Protein AF-0000000083947661 (afdb_homodimer)

Secondary structure (DSSP, 8-state):
----------EEEES-S--GGGIIIII-TT--GGGHHHHHHTT-SEEEE-HHHHSPPPHHHHHHHHHHS-TT-EEEEEPPHIIIIISTTSS-HHHHHHHHHHHGGGGGGEEEEEEEPPTT--GGGHHHHHHHHHHS-TTS-EEEE---GGGGSSSHHHHHHHHHHHHHTPEEEEEE-HHHHHS-S-SHHHHHHHHHS----------SSS-EEEEE--SSGGGHHHHHHHHHHHHHHHHHTT---EEEEE-SSSTTHHHHHHHHHHHHHHHHHHHHSSPPPP---------STHHHHTT-/----------EEEES-S--GGGIIIII-TT--GGGHHHHHHTT-SEEEE-HHHHSPPPHHHHHHHHHHS-TT-EEEEEPPHIIIIISTTSS-HHHHHHHHHHHGGGGGGEEEEEEEPPTT--GGGHHHHHHHHHHS-TTS-EEEE---GGGGSSSHHHHHHHHHHHHHTPEEEEEE-HHHHHS-S-SHHHHHHHHHS----------SSS-EEEEE--SSGGGHHHHHHHHHHHHHHHHHTT---EEEEE-SSSTTHHHHHHHHHHHHHHHHHHHHSSPPPP---------STHHHHTT-

Solvent-accessible surface area (backbone atoms only — not comparable to full-atom values): 32542 Å² total; per-residue (Å²): 129,84,73,78,75,75,75,64,60,73,36,39,25,28,71,52,60,75,59,84,70,31,28,64,56,55,53,35,80,84,62,53,77,90,50,26,52,36,36,38,49,74,47,31,42,30,34,38,41,59,62,35,27,79,41,79,69,51,63,66,56,46,51,49,56,53,68,43,43,64,89,81,36,27,39,25,37,34,52,37,38,63,41,36,56,73,39,55,52,42,96,39,64,67,63,50,51,52,49,49,58,57,47,48,86,39,54,90,37,42,64,30,43,29,43,62,40,42,38,56,57,45,70,88,45,47,64,41,51,53,55,41,59,68,71,46,66,84,82,56,45,41,28,40,31,78,56,22,65,58,60,60,62,84,40,68,48,23,51,53,50,50,51,54,27,41,76,67,49,26,11,43,46,29,51,38,34,64,38,39,71,68,44,72,73,82,41,73,40,44,41,50,35,63,70,67,49,73,90,57,72,70,65,96,57,68,31,31,61,47,29,32,39,40,40,33,30,22,81,52,66,75,64,34,54,72,71,42,51,68,49,45,57,51,53,48,50,40,40,73,70,69,32,41,40,34,41,30,31,34,29,54,74,43,64,58,19,67,62,48,41,42,54,53,48,51,54,38,24,50,56,42,20,76,74,67,75,50,64,48,83,85,62,63,68,59,76,65,81,70,74,68,68,63,70,63,58,70,74,104,130,85,72,78,76,77,74,64,61,74,35,41,25,29,72,50,60,76,60,86,71,31,28,64,57,52,52,35,78,83,61,53,77,92,50,26,52,36,38,39,48,73,47,32,43,29,34,38,41,59,62,34,30,78,40,79,69,52,63,64,56,47,50,50,56,54,69,44,44,63,90,82,36,26,38,26,38,35,53,38,38,63,40,38,56,74,40,54,50,42,96,40,64,67,62,50,52,54,51,50,58,56,46,49,86,38,54,90,38,41,62,30,42,30,44,60,41,44,38,56,57,45,71,88,46,47,64,42,51,53,56,43,60,70,69,48,66,84,83,55,48,42,27,41,31,79,56,22,65,59,61,60,60,84,40,69,47,22,50,53,50,52,49,53,28,41,75,67,48,26,11,43,47,29,51,39,34,66,37,39,71,68,44,74,73,81,43,73,44,43,42,50,36,62,70,68,49,72,90,56,69,69,64,95,56,70,30,30,59,46,28,32,39,40,38,33,30,23,84,52,66,74,64,34,56,72,72,42,51,68,49,45,58,51,53,47,49,39,41,74,70,69,32,39,40,33,41,30,30,35,30,54,77,44,63,59,19,67,62,47,41,42,53,53,48,52,55,37,25,50,55,43,19,74,75,67,75,48,64,48,84,85,61,62,69,60,76,66,82,71,75,67,66,64,70,62,60,72,74,105

Sequence (600 aa):
MSGQQQIPELKLGLAMWSHNQWQQSLYGKGTPQAERLARYAEVFNTVEGNTSFYATPSANSVSNWRDAVGEDFRFTFKLPQEITHKLQLRHCDDELKQFLQVMSPLFAKTGLWKIQLPGYFGPEALGSLDAFLGKLPTELPLGVEVRHPAFFAKGEAERRLNRLLLQRSVNRIIMDTRPVFAAPPNSAAVIDAHEKKPKVPVHAIATGRYPTVRFIGHPELEANQGFFKPWLDKLCQWLEEERQPYLFIHTPDNAQAPELAISLQRLLSARWQAKHGQPLQAFQLAEQADSQNQQLGLALMSGQQQIPELKLGLAMWSHNQWQQSLYGKGTPQAERLARYAEVFNTVEGNTSFYATPSANSVSNWRDAVGEDFRFTFKLPQEITHKLQLRHCDDELKQFLQVMSPLFAKTGLWKIQLPGYFGPEALGSLDAFLGKLPTELPLGVEVRHPAFFAKGEAERRLNRLLLQRSVNRIIMDTRPVFAAPPNSAAVIDAHEKKPKVPVHAIATGRYPTVRFIGHPELEANQGFFKPWLDKLCQWLEEERQPYLFIHTPDNAQAPELAISLQRLLSARWQAKHGQPLQAFQLAEQADSQNQQLGLAL

pLDDT: mean 90.73, std 15.08, range [21.56, 98.81]

Nearest PDB structures (foldseek):
  1vpy-assembly1_A  TM=7.808E-01  e=2.308E-13  Enterococcus faecalis V583
  1ztv-assembly1_B  TM=7.222E-01  e=1.799E-14  Enterococcus faecalis V583
  6u45-assembly1_A  TM=4.139E-01  e=1.947E-01  Candidatus Methanoperedens nitratireducens
  6u43-assembly1_A  TM=3.577E-01  e=2.482E-01  Candidatus Methanoperedens nitratireducens
  8vft-assembly1_v  TM=4.227E-01  e=8.366E-01  Oryctolagus cuniculus

Radius of gyration: 26.62 Å; Cα cont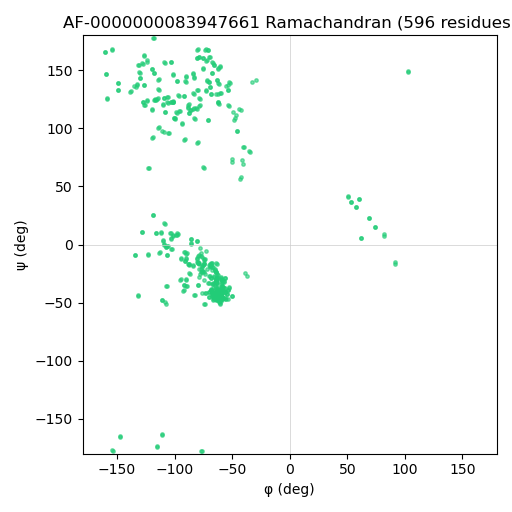acts (8 Å, |Δi|>4): 1012; chains: 2; bounding box: 64×94×81 Å

InterPro domains:
  IPR002763 Protein of unknown function DUF72 [PF01904] (27-266)
  IPR002763 Protein of unknown function DUF72 [PTHR30348] (5-274)
  IPR036520 UPF0759 superfamily [G3DSA:3.20.20.410] (2-271)
  IPR036520 UPF0759 superfamily [SSF117396] (8-269)

Structure (mmCIF, N/CA/C/O backbone):
data_AF-0000000083947661-model_v1
#
loop_
_entity.id
_entity.type
_entity.pdbx_description
1 polymer 'Protein of uncharacterized function DUF72'
#
loop_
_atom_site.group_PDB
_atom_site.id
_atom_site.type_symbol
_atom_site.label_atom_id
_atom_site.label_alt_id
_atom_site.label_comp_id
_atom_site.label_asym_id
_atom_site.label_entity_id
_atom_site.label_seq_id
_atom_site.pdbx_PDB_ins_code
_atom_site.Cartn_x
_atom_site.Cartn_y
_atom_site.Cartn_z
_atom_site.occupancy
_atom_site.B_iso_or_equiv
_atom_site.auth_seq_id
_atom_site.auth_comp_id
_atom_site.auth_asym_id
_atom_site.auth_atom_id
_atom_site.pdbx_PDB_model_num
ATOM 1 N N . MET A 1 1 ? -5.629 -47.719 -28.188 1 31.75 1 MET A N 1
ATOM 2 C CA . MET A 1 1 ? -5.07 -47.375 -26.891 1 31.75 1 MET A CA 1
ATOM 3 C C . MET A 1 1 ? -5.629 -46.062 -26.391 1 31.75 1 MET A C 1
ATOM 5 O O . MET A 1 1 ? -5.422 -45.031 -27.016 1 31.75 1 MET A O 1
ATOM 9 N N . SER A 1 2 ? -6.859 -45.875 -25.984 1 38.12 2 SER A N 1
ATOM 10 C CA . SER A 1 2 ? -7.66 -44.688 -25.641 1 38.12 2 SER A CA 1
ATOM 11 C C . SER A 1 2 ? -6.91 -43.781 -24.672 1 38.12 2 SER A C 1
ATOM 13 O O . SER A 1 2 ? -6.543 -44.188 -23.578 1 38.12 2 SER A O 1
ATOM 15 N N . GLY A 1 3 ? -5.852 -43 -25.016 1 41.81 3 GLY A N 1
ATOM 16 C CA . GLY A 1 3 ? -4.898 -42.219 -24.25 1 41.81 3 GLY A CA 1
ATOM 17 C C . GLY A 1 3 ? -5.535 -41.5 -23.078 1 41.81 3 GLY A C 1
ATOM 18 O O . GLY A 1 3 ? -6.473 -40.719 -23.266 1 41.81 3 GLY A O 1
ATOM 19 N N . GLN A 1 4 ? -5.762 -42 -21.922 1 46.28 4 GLN A N 1
ATOM 20 C CA . GLN A 1 4 ? -6.312 -41.406 -20.719 1 46.28 4 GLN A CA 1
ATOM 21 C C . GLN A 1 4 ? -5.863 -39.938 -20.594 1 46.28 4 GLN A C 1
ATOM 23 O O . GLN A 1 4 ? -4.664 -39.656 -20.5 1 46.28 4 GLN A O 1
ATOM 28 N N . GLN A 1 5 ? -6.438 -39 -21.234 1 56.59 5 GLN A N 1
ATOM 29 C CA . GLN A 1 5 ? -6.117 -37.594 -21.266 1 56.59 5 GLN A CA 1
ATOM 30 C C . GLN A 1 5 ? -5.863 -37.062 -19.859 1 56.59 5 GLN A C 1
ATOM 32 O O . GLN A 1 5 ? -6.711 -37.188 -18.969 1 56.59 5 GLN A O 1
ATOM 37 N N . GLN A 1 6 ? -4.578 -36.938 -19.375 1 72.81 6 GLN A N 1
ATOM 38 C CA . GLN A 1 6 ? -4.18 -36.406 -18.078 1 72.81 6 GLN A CA 1
ATOM 39 C C . GLN A 1 6 ? -4.867 -35.062 -17.812 1 72.81 6 GLN A C 1
ATOM 41 O O . GLN A 1 6 ? -4.938 -34.219 -18.688 1 72.81 6 GLN A O 1
ATOM 46 N N . ILE A 1 7 ? -5.727 -35.062 -16.812 1 77.44 7 ILE A N 1
ATOM 47 C CA . ILE A 1 7 ? -6.406 -33.844 -16.391 1 77.44 7 ILE A CA 1
ATOM 48 C C . ILE A 1 7 ? -5.375 -32.75 -16.109 1 77.44 7 ILE A C 1
ATOM 50 O O . ILE A 1 7 ? -4.445 -32.938 -15.32 1 77.44 7 ILE A O 1
ATOM 54 N N . PRO A 1 8 ? -5.477 -31.656 -16.844 1 87.25 8 PRO A N 1
ATOM 55 C CA . PRO A 1 8 ? -4.52 -30.578 -16.578 1 87.25 8 PRO A CA 1
ATOM 56 C C . PRO A 1 8 ? -4.605 -30.047 -15.156 1 87.25 8 PRO A C 1
ATOM 58 O O . PRO A 1 8 ? -5.625 -30.219 -14.484 1 87.25 8 PRO A O 1
ATOM 61 N N . GLU A 1 9 ? -3.535 -29.547 -14.711 1 91.44 9 GLU A N 1
ATOM 62 C CA . GLU A 1 9 ? -3.471 -29.094 -13.32 1 91.44 9 GLU A CA 1
ATOM 63 C C . GLU A 1 9 ? -3.504 -27.562 -13.234 1 91.44 9 GLU A C 1
ATOM 65 O O . GLU A 1 9 ? -2.715 -26.875 -13.898 1 91.44 9 GLU A O 1
ATOM 70 N N . LEU A 1 10 ? -4.445 -27.078 -12.547 1 95.94 10 LEU A N 1
ATOM 71 C CA . LEU A 1 10 ? -4.504 -25.688 -12.133 1 95.94 10 LEU A CA 1
ATOM 72 C C . LEU A 1 10 ? -3.867 -25.5 -10.758 1 95.94 10 LEU A C 1
ATOM 74 O O . LEU A 1 10 ? -4.125 -26.281 -9.844 1 95.94 10 LEU A O 1
ATOM 78 N N . LYS A 1 11 ? -2.965 -24.594 -10.625 1 98.5 11 LYS A N 1
ATOM 79 C CA . LYS A 1 11 ? -2.521 -24.188 -9.297 1 98.5 11 LYS A CA 1
ATOM 80 C C . LYS A 1 11 ? -3.424 -23.094 -8.727 1 98.5 11 LYS A C 1
ATOM 82 O O . LYS A 1 11 ? -3.525 -22 -9.305 1 98.5 11 LYS A O 1
ATOM 87 N N . LEU A 1 12 ? -4.117 -23.359 -7.676 1 98.69 12 LEU A N 1
ATOM 88 C CA . LEU A 1 12 ? -5.039 -22.453 -7.02 1 98.69 12 LEU A CA 1
ATOM 89 C C . LEU A 1 12 ? -4.566 -22.125 -5.605 1 98.69 12 LEU A C 1
ATOM 91 O O . LEU A 1 12 ? -4.277 -23.016 -4.816 1 98.69 12 LEU A O 1
ATOM 95 N N . GLY A 1 13 ? -4.41 -20.891 -5.293 1 98.5 13 GLY A N 1
ATOM 96 C CA . GLY A 1 13 ? -3.975 -20.5 -3.967 1 98.5 13 GLY A CA 1
ATOM 97 C C . GLY A 1 13 ? -4.43 -19.094 -3.586 1 98.5 13 GLY A C 1
ATOM 98 O O . GLY A 1 13 ? -5.23 -18.484 -4.297 1 98.5 13 GLY A O 1
ATOM 99 N N . LEU A 1 14 ? -3.986 -18.719 -2.414 1 97.88 14 LEU A N 1
ATOM 100 C CA . LEU A 1 14 ? -4.352 -17.422 -1.83 1 97.88 14 LEU A CA 1
ATOM 101 C C . LEU A 1 14 ? -3.117 -16.547 -1.623 1 97.88 14 LEU A C 1
ATOM 103 O O . LEU A 1 14 ? -2.002 -16.953 -1.956 1 97.88 14 LEU A O 1
ATOM 107 N N . ALA A 1 15 ? -3.348 -15.328 -1.147 1 94 15 ALA A N 1
ATOM 108 C CA . ALA A 1 15 ? -2.291 -14.328 -1.037 1 94 15 ALA A CA 1
ATOM 109 C C . ALA A 1 15 ? -1.428 -14.578 0.197 1 94 15 ALA A C 1
ATOM 111 O O . ALA A 1 15 ? -0.445 -13.867 0.427 1 94 15 ALA A O 1
ATOM 112 N N . MET A 1 16 ? -1.833 -15.469 1.04 1 93.88 16 MET A N 1
ATOM 113 C CA . MET A 1 16 ? -1.187 -15.859 2.291 1 93.88 16 MET A CA 1
ATOM 114 C C . MET A 1 16 ? -1.673 -17.219 2.756 1 93.88 16 MET A C 1
ATOM 116 O O . MET A 1 16 ? -2.676 -17.734 2.252 1 93.88 16 MET A O 1
ATOM 120 N N . TRP A 1 17 ? -0.922 -17.797 3.736 1 95.94 17 TRP A N 1
ATOM 121 C CA . TRP A 1 17 ? -1.384 -19.094 4.234 1 95.94 17 TRP A CA 1
ATOM 122 C C . TRP A 1 17 ? -1.84 -18.984 5.688 1 95.94 17 TRP A C 1
ATOM 124 O O . TRP A 1 17 ? -2.367 -19.953 6.25 1 95.94 17 TRP A O 1
ATOM 134 N N . SER A 1 18 ? -1.623 -17.859 6.266 1 92.06 18 SER A N 1
ATOM 135 C CA . SER A 1 18 ? -2.004 -17.672 7.66 1 92.06 18 SER A CA 1
ATOM 136 C C . SER A 1 18 ? -2.895 -16.438 7.824 1 92.06 18 SER A C 1
ATOM 138 O O . SER A 1 18 ? -2.486 -15.328 7.504 1 92.06 18 SER A O 1
ATOM 140 N N . HIS A 1 19 ? -4.07 -16.656 8.312 1 90.62 19 HIS A N 1
ATOM 141 C CA . HIS A 1 19 ? -5.066 -15.625 8.586 1 90.62 19 HIS A CA 1
ATOM 142 C C . HIS A 1 19 ? -5.953 -16.016 9.766 1 90.62 19 HIS A C 1
ATOM 144 O O . HIS A 1 19 ? -6.492 -17.125 9.805 1 90.62 19 HIS A O 1
ATOM 150 N N . ASN A 1 20 ? -6.148 -15.125 10.656 1 87.5 20 ASN A N 1
ATOM 151 C CA . ASN A 1 20 ? -6.812 -15.438 11.922 1 87.5 20 ASN A CA 1
ATOM 152 C C . ASN A 1 20 ? -8.258 -15.867 11.695 1 87.5 20 ASN A C 1
ATOM 154 O O . ASN A 1 20 ? -8.789 -16.688 12.453 1 87.5 20 ASN A O 1
ATOM 158 N N . GLN A 1 21 ? -8.844 -15.398 10.719 1 89.94 21 GLN A N 1
ATOM 159 C CA . GLN A 1 21 ? -10.273 -15.641 10.508 1 89.94 21 GLN A CA 1
ATOM 160 C C . GLN A 1 21 ? -10.5 -16.953 9.766 1 89.94 21 GLN A C 1
ATOM 162 O O . GLN A 1 21 ? -11.641 -17.312 9.477 1 89.94 21 GLN A O 1
ATOM 167 N N . TRP A 1 22 ? -9.422 -17.656 9.453 1 94.12 22 TRP A N 1
ATOM 168 C CA . TRP A 1 22 ? -9.578 -18.891 8.688 1 94.12 22 TRP A CA 1
ATOM 169 C C . TRP A 1 22 ? -9.57 -20.109 9.609 1 94.12 22 TRP A C 1
ATOM 171 O O . TRP A 1 22 ? -9.484 -21.25 9.141 1 94.12 22 TRP A O 1
ATOM 181 N N . GLN A 1 23 ? -9.633 -19.891 10.938 1 90.25 23 GLN A N 1
ATOM 182 C CA . GLN A 1 23 ? -9.617 -20.984 11.906 1 90.25 23 GLN A CA 1
ATOM 183 C C . GLN A 1 23 ? -10.766 -21.953 11.672 1 90.25 23 GLN A C 1
ATOM 185 O O . GLN A 1 23 ? -10.578 -23.172 11.688 1 90.25 23 GLN A O 1
ATOM 190 N N . GLN A 1 24 ? -11.906 -21.422 11.359 1 84.75 24 GLN A N 1
ATOM 191 C CA . GLN A 1 24 ? -13.07 -22.281 11.18 1 84.75 24 GLN A CA 1
ATOM 192 C C . GLN A 1 24 ? -13.188 -22.75 9.734 1 84.75 24 GLN A C 1
ATOM 194 O O . GLN A 1 24 ? -13.484 -23.922 9.477 1 84.75 24 GLN A O 1
ATOM 199 N N . SER A 1 25 ? -12.844 -21.953 8.82 1 86.38 25 SER A N 1
ATOM 200 C CA . SER A 1 25 ? -13.117 -22.219 7.414 1 86.38 25 SER A CA 1
ATOM 201 C C . SER A 1 25 ? -12.008 -23.062 6.785 1 86.38 25 SER A C 1
ATOM 203 O O . SER A 1 25 ? -12.242 -23.797 5.832 1 86.38 25 SER A O 1
ATOM 205 N N . LEU A 1 26 ? -10.766 -22.984 7.363 1 92.38 26 LEU A N 1
ATOM 206 C CA . LEU A 1 26 ? -9.656 -23.562 6.609 1 92.38 26 LEU A CA 1
ATOM 207 C C . LEU A 1 26 ? -8.812 -24.469 7.5 1 92.38 26 LEU A C 1
ATOM 209 O O . LEU A 1 26 ? -8.523 -25.609 7.133 1 92.38 26 LEU A O 1
ATOM 213 N N . TYR A 1 27 ? -8.523 -23.969 8.727 1 91.88 27 TYR A N 1
ATOM 214 C CA . TYR A 1 27 ? -7.516 -24.656 9.516 1 91.88 27 TYR A CA 1
ATOM 215 C C . TYR A 1 27 ? -8.156 -25.703 10.43 1 91.88 27 TYR A C 1
ATOM 217 O O . TYR A 1 27 ? -7.578 -26.766 10.664 1 91.88 27 TYR A O 1
ATOM 225 N N . GLY A 1 28 ? -9.297 -25.406 11.016 1 87.81 28 GLY A N 1
ATOM 226 C CA . GLY A 1 28 ? -9.859 -26.047 12.195 1 87.81 28 GLY A CA 1
ATOM 227 C C . GLY A 1 28 ? -9.688 -25.219 13.461 1 87.81 28 GLY A C 1
ATOM 228 O O . GLY A 1 28 ? -8.688 -24.516 13.609 1 87.81 28 GLY A O 1
ATOM 229 N N . LYS A 1 29 ? -10.555 -25.344 14.297 1 86.44 29 LYS A N 1
ATOM 230 C CA . LYS A 1 29 ? -10.57 -24.531 15.516 1 86.44 29 LYS A CA 1
ATOM 231 C C . LYS A 1 29 ? -9.312 -24.766 16.344 1 86.44 29 LYS A C 1
ATOM 233 O O . LYS A 1 29 ? -8.906 -25.906 16.562 1 86.44 29 LYS A O 1
ATOM 238 N N . GLY A 1 30 ? -8.672 -23.688 16.75 1 89.06 30 GLY A N 1
ATOM 239 C CA . GLY A 1 30 ? -7.574 -23.734 17.703 1 89.06 30 GLY A CA 1
ATOM 240 C C . GLY A 1 30 ? -6.246 -24.094 17.062 1 89.06 30 GLY A C 1
ATOM 241 O O . GLY A 1 30 ? -5.266 -24.359 17.766 1 89.06 30 GLY A O 1
ATOM 242 N N . THR A 1 31 ? -6.164 -24.172 15.773 1 92.69 31 THR A N 1
ATOM 243 C CA . THR A 1 31 ? -4.91 -24.516 15.117 1 92.69 31 THR A CA 1
ATOM 244 C C . THR A 1 31 ? -3.842 -23.469 15.406 1 92.69 31 THR A C 1
ATOM 246 O O . THR A 1 31 ? -4.051 -22.281 15.164 1 92.69 31 THR A O 1
ATOM 249 N N . PRO A 1 32 ? -2.723 -23.922 15.977 1 92.75 32 PRO A N 1
ATOM 250 C CA . PRO A 1 32 ? -1.644 -22.969 16.234 1 92.75 32 PRO A CA 1
ATOM 251 C C . PRO A 1 32 ? -1.038 -22.406 14.953 1 92.75 32 PRO A C 1
ATOM 253 O O . PRO A 1 32 ? -1.107 -23.031 13.898 1 92.75 32 PRO A O 1
ATOM 256 N N . GLN A 1 33 ? -0.48 -21.266 15.008 1 89.94 33 GLN A N 1
ATOM 257 C CA . GLN A 1 33 ? 0.079 -20.547 13.875 1 89.94 33 GLN A CA 1
ATOM 258 C C . GLN A 1 33 ? 1.089 -21.406 13.117 1 89.94 33 GLN A C 1
ATOM 260 O O . GLN A 1 33 ? 1.097 -21.422 11.883 1 89.94 33 GLN A O 1
ATOM 265 N N . ALA A 1 34 ? 1.876 -22.156 13.844 1 90.94 34 ALA A N 1
ATOM 266 C CA . ALA A 1 34 ? 2.967 -22.938 13.266 1 90.94 34 ALA A CA 1
ATOM 267 C C . ALA A 1 34 ? 2.43 -24.078 12.391 1 90.94 34 ALA A C 1
ATOM 269 O O . ALA A 1 34 ? 3.15 -24.609 11.547 1 90.94 34 ALA A O 1
ATOM 270 N N . GLU A 1 35 ? 1.176 -24.422 12.5 1 95.81 35 GLU A N 1
ATOM 271 C CA . GLU A 1 35 ? 0.592 -25.547 11.781 1 95.81 35 GLU A CA 1
ATOM 272 C C . GLU A 1 35 ? -0.298 -25.078 10.633 1 95.81 35 GLU A C 1
ATOM 274 O O . GLU A 1 35 ? -0.79 -25.891 9.844 1 95.81 35 GLU A O 1
ATOM 279 N N . ARG A 1 36 ? -0.457 -23.828 10.453 1 96.19 36 ARG A N 1
ATOM 280 C CA . ARG A 1 36 ? -1.434 -23.281 9.516 1 96.19 36 ARG A CA 1
ATOM 281 C C . ARG A 1 36 ? -1.021 -23.547 8.07 1 96.19 36 ARG A C 1
ATOM 283 O O . ARG A 1 36 ? -1.868 -23.812 7.219 1 96.19 36 ARG A O 1
ATOM 290 N N . LEU A 1 37 ? 0.227 -23.547 7.863 1 97.31 37 LEU A N 1
ATOM 291 C CA . LEU A 1 37 ? 0.678 -23.828 6.504 1 97.31 37 LEU A CA 1
ATOM 292 C C . LEU A 1 37 ? 0.321 -25.25 6.09 1 97.31 37 LEU A C 1
ATOM 294 O O . LEU A 1 37 ? -0.177 -25.469 4.984 1 97.31 37 LEU A O 1
ATOM 298 N N . ALA A 1 38 ? 0.582 -26.141 6.938 1 97.69 38 ALA A N 1
ATOM 299 C CA . ALA A 1 38 ? 0.259 -27.531 6.641 1 97.69 38 ALA A CA 1
ATOM 300 C C . ALA A 1 38 ? -1.236 -27.703 6.395 1 97.69 38 ALA A C 1
ATOM 302 O O . ALA A 1 38 ? -1.64 -28.391 5.441 1 97.69 38 ALA A O 1
ATOM 303 N N . ARG A 1 39 ? -2.049 -27.062 7.262 1 96.81 39 ARG A N 1
ATOM 304 C CA . ARG A 1 39 ? -3.498 -27.141 7.102 1 96.81 39 ARG A CA 1
ATOM 305 C C . ARG A 1 39 ? -3.941 -26.469 5.805 1 96.81 39 ARG A C 1
ATOM 307 O O . ARG A 1 39 ? -4.793 -26.984 5.086 1 96.81 39 ARG A O 1
ATOM 314 N N . TYR A 1 40 ? -3.373 -25.359 5.5 1 97.44 40 TYR A N 1
ATOM 315 C CA . TYR A 1 40 ? -3.627 -24.641 4.258 1 97.44 40 TYR A CA 1
ATOM 316 C C . TYR A 1 40 ? -3.357 -25.531 3.049 1 97.44 40 TYR A C 1
ATOM 318 O O . TYR A 1 40 ? -4.168 -25.594 2.123 1 97.44 40 TYR A O 1
ATOM 326 N N . ALA A 1 41 ? -2.299 -26.297 3.109 1 97.88 41 ALA A N 1
ATOM 327 C CA . ALA A 1 41 ? -1.811 -27.094 1.98 1 97.88 41 ALA A CA 1
ATOM 328 C C . ALA A 1 41 ? -2.666 -28.328 1.771 1 97.88 41 ALA A C 1
ATOM 330 O O . ALA A 1 41 ? -2.545 -29.016 0.75 1 97.88 41 ALA A O 1
ATOM 331 N N . GLU A 1 42 ? -3.52 -28.609 2.688 1 95.88 42 GLU A N 1
ATOM 332 C CA . GLU A 1 42 ? -4.477 -29.703 2.51 1 95.88 42 GLU A CA 1
ATOM 333 C C . GLU A 1 42 ? -5.605 -29.297 1.571 1 95.88 42 GLU A C 1
ATOM 335 O O . GLU A 1 42 ? -6.297 -30.156 1.014 1 95.88 42 GLU A O 1
ATOM 340 N N . VAL A 1 43 ? -5.758 -28.016 1.404 1 96.56 43 VAL A N 1
ATOM 341 C CA . VAL A 1 43 ? -6.883 -27.516 0.619 1 96.56 43 VAL A CA 1
ATOM 342 C C . VAL A 1 43 ? -6.375 -26.922 -0.69 1 96.56 43 VAL A C 1
ATOM 344 O O . VAL A 1 43 ? -6.898 -27.219 -1.765 1 96.56 43 VAL A O 1
ATOM 347 N N . PHE A 1 44 ? -5.402 -26.125 -0.609 1 98 44 PHE A N 1
ATOM 348 C CA . PHE A 1 44 ? -4.855 -25.406 -1.762 1 98 44 PHE A CA 1
ATOM 349 C C . PHE A 1 44 ? -3.488 -25.969 -2.139 1 98 44 PHE A C 1
ATOM 351 O O . PHE A 1 44 ? -2.789 -26.531 -1.298 1 98 44 PHE A O 1
ATOM 358 N N . ASN A 1 45 ? -3.096 -25.766 -3.432 1 98.25 45 ASN A N 1
ATOM 359 C CA . ASN A 1 45 ? -1.867 -26.406 -3.895 1 98.25 45 ASN A CA 1
ATOM 360 C C . ASN A 1 45 ? -0.809 -25.375 -4.273 1 98.25 45 ASN A C 1
ATOM 362 O O . ASN A 1 45 ? 0.203 -25.719 -4.891 1 98.25 45 ASN A O 1
ATOM 366 N N . THR A 1 46 ? -1.017 -24.125 -3.975 1 98.69 46 THR A N 1
ATOM 367 C CA . THR A 1 46 ? -0.027 -23.062 -4.094 1 98.69 46 THR A CA 1
ATOM 368 C C . THR A 1 46 ? -0.339 -21.922 -3.129 1 98.69 46 THR A C 1
ATOM 370 O O . THR A 1 46 ? -1.373 -21.938 -2.459 1 98.69 46 THR A O 1
ATOM 373 N N . VAL A 1 47 ? 0.631 -21.016 -2.977 1 98.5 47 VAL A N 1
ATOM 374 C CA . VAL A 1 47 ? 0.425 -19.859 -2.115 1 98.5 47 VAL A CA 1
ATOM 375 C C . VAL A 1 47 ? 1.415 -18.766 -2.484 1 98.5 47 VAL A C 1
ATOM 377 O O . VAL A 1 47 ? 2.521 -19.047 -2.951 1 98.5 47 VAL A O 1
ATOM 380 N N . GLU A 1 48 ? 0.968 -17.562 -2.34 1 96.44 48 GLU A N 1
ATOM 381 C CA . GLU A 1 48 ? 1.895 -16.438 -2.412 1 96.44 48 GLU A CA 1
ATOM 382 C C . GLU A 1 48 ? 2.598 -16.203 -1.077 1 96.44 48 GLU A C 1
ATOM 384 O O . GLU A 1 48 ? 1.96 -15.836 -0.089 1 96.44 48 GLU A O 1
ATOM 389 N N . GLY A 1 49 ? 3.873 -16.516 -1.047 1 93.06 49 GLY A N 1
ATOM 390 C CA . GLY A 1 49 ? 4.684 -16.141 0.101 1 93.06 49 GLY A CA 1
ATOM 391 C C . GLY A 1 49 ? 5.285 -14.758 -0.02 1 93.06 49 GLY A C 1
ATOM 392 O O . GLY A 1 49 ? 6.246 -14.555 -0.765 1 93.06 49 GLY A O 1
ATOM 393 N N . ASN A 1 50 ? 4.844 -13.852 0.829 1 88.31 50 ASN A N 1
ATOM 394 C CA . ASN A 1 50 ? 5.227 -12.453 0.647 1 88.31 50 ASN A CA 1
ATOM 395 C C . ASN A 1 50 ? 6.258 -12.016 1.683 1 88.31 50 ASN A C 1
ATOM 397 O O . ASN A 1 50 ? 6.863 -10.953 1.55 1 88.31 50 ASN A O 1
ATOM 401 N N . THR A 1 51 ? 6.547 -12.781 2.674 1 83.94 51 THR A N 1
ATOM 402 C CA . THR A 1 51 ? 7.473 -12.422 3.74 1 83.94 51 THR A CA 1
ATOM 403 C C . THR A 1 51 ? 8.859 -12.125 3.172 1 83.94 51 THR A C 1
ATOM 405 O O . THR A 1 51 ? 9.547 -11.219 3.641 1 83.94 51 THR A O 1
ATOM 408 N N . SER A 1 52 ? 9.203 -12.859 2.168 1 91.38 52 SER A N 1
ATOM 409 C CA . SER A 1 52 ? 10.523 -12.727 1.577 1 91.38 52 SER A CA 1
ATOM 410 C C . SER A 1 52 ? 10.711 -11.352 0.944 1 91.38 52 SER A C 1
ATOM 412 O O . SER A 1 52 ? 11.844 -10.922 0.689 1 91.38 52 SER A O 1
ATOM 414 N N . PHE A 1 53 ? 9.656 -10.719 0.641 1 92 53 PHE A N 1
ATOM 415 C CA . PHE A 1 53 ? 9.719 -9.391 0.029 1 92 53 PHE A CA 1
ATOM 416 C C . PHE A 1 53 ? 10.305 -8.375 0.998 1 92 53 PHE A C 1
ATOM 418 O O . PHE A 1 53 ? 11.016 -7.461 0.586 1 92 53 PHE A O 1
ATOM 425 N N . TYR A 1 54 ? 10.086 -8.688 2.217 1 82.62 54 TYR A N 1
ATOM 426 C CA . TYR A 1 54 ? 10.445 -7.695 3.221 1 82.62 54 TYR A CA 1
ATOM 427 C C . TYR A 1 54 ? 11.703 -8.117 3.98 1 82.62 54 TYR A C 1
ATOM 429 O O . TYR A 1 54 ? 12.461 -7.27 4.457 1 82.62 54 TYR A O 1
ATOM 437 N N . ALA A 1 55 ? 11.82 -9.367 4.199 1 81.5 55 ALA A N 1
ATOM 438 C CA . ALA A 1 55 ? 12.969 -9.914 4.918 1 81.5 55 ALA A CA 1
ATOM 439 C C . ALA A 1 55 ? 13.297 -11.32 4.434 1 81.5 55 ALA A C 1
ATOM 441 O O . ALA A 1 55 ? 12.398 -12.125 4.18 1 81.5 55 ALA A O 1
ATOM 442 N N . THR A 1 56 ? 14.57 -11.469 4.344 1 88.31 56 THR A N 1
ATOM 443 C CA . THR A 1 56 ? 14.961 -12.844 4.07 1 88.31 56 THR A CA 1
ATOM 444 C C . THR A 1 56 ? 14.664 -13.742 5.27 1 88.31 56 THR A C 1
ATOM 446 O O . THR A 1 56 ? 15.039 -13.422 6.398 1 88.31 56 THR A O 1
ATOM 449 N N . PRO A 1 57 ? 14.008 -14.797 4.996 1 92.19 57 PRO A N 1
ATOM 450 C CA . PRO A 1 57 ? 13.664 -15.695 6.102 1 92.19 57 PRO A CA 1
ATOM 451 C C . PRO A 1 57 ? 14.891 -16.406 6.684 1 92.19 57 PRO A C 1
ATOM 453 O O . PRO A 1 57 ? 15.938 -16.469 6.035 1 92.19 57 PRO A O 1
ATOM 456 N N . SER A 1 58 ? 14.719 -16.891 7.871 1 92.5 58 SER A N 1
ATOM 457 C CA . SER A 1 58 ? 15.773 -17.719 8.461 1 92.5 58 SER A CA 1
ATOM 458 C C . SER A 1 58 ? 15.836 -19.078 7.793 1 92.5 58 SER A C 1
ATOM 460 O O . SER A 1 58 ? 14.852 -19.547 7.211 1 92.5 58 SER A O 1
ATOM 462 N N . ALA A 1 59 ? 16.984 -19.703 7.926 1 95.06 59 ALA A N 1
ATOM 463 C CA . ALA A 1 59 ? 17.156 -21.062 7.414 1 95.06 59 ALA A CA 1
ATOM 464 C C . ALA A 1 59 ? 16.141 -22.016 8.055 1 95.06 59 ALA A C 1
ATOM 466 O O . ALA A 1 59 ? 15.617 -22.906 7.383 1 95.06 59 ALA A O 1
ATOM 467 N N . ASN A 1 60 ? 15.898 -21.766 9.273 1 95.62 60 ASN A N 1
ATOM 468 C CA . ASN A 1 60 ? 14.93 -22.609 9.977 1 95.62 60 ASN A CA 1
ATOM 469 C C . ASN A 1 60 ? 13.523 -22.438 9.414 1 95.62 60 ASN A C 1
ATOM 471 O O . ASN A 1 60 ? 12.812 -23.422 9.219 1 95.62 60 ASN A O 1
ATOM 475 N N . SER A 1 61 ? 13.109 -21.234 9.125 1 94 61 SER A N 1
ATOM 476 C CA . SER A 1 61 ? 11.797 -20.969 8.531 1 94 61 SER A CA 1
ATOM 477 C C . SER A 1 61 ? 11.672 -21.656 7.168 1 94 61 SER A C 1
ATOM 479 O O . SER A 1 61 ? 10.656 -22.266 6.871 1 94 61 SER A O 1
ATOM 481 N N . VAL A 1 62 ? 12.734 -21.578 6.434 1 97 62 VAL A N 1
ATOM 482 C CA . VAL A 1 62 ? 12.758 -22.156 5.094 1 97 62 VAL A CA 1
ATOM 483 C C . VAL A 1 62 ? 12.586 -23.672 5.188 1 97 62 VAL A C 1
ATOM 485 O O . VAL A 1 62 ? 11.766 -24.25 4.469 1 97 62 VAL A O 1
ATOM 488 N N . SER A 1 63 ? 13.289 -24.25 6.078 1 96.94 63 SER A N 1
ATOM 489 C CA . SER A 1 63 ? 13.188 -25.688 6.277 1 96.94 63 SER A CA 1
ATOM 490 C C . SER A 1 63 ? 11.797 -26.078 6.77 1 96.94 63 SER A C 1
ATOM 492 O O . SER A 1 63 ? 11.227 -27.062 6.312 1 96.94 63 SER A O 1
ATOM 494 N N . ASN A 1 64 ? 11.289 -25.297 7.652 1 96.62 64 ASN A N 1
ATOM 495 C CA . ASN A 1 64 ? 9.953 -25.562 8.18 1 96.62 64 ASN A CA 1
ATOM 496 C C . ASN A 1 64 ? 8.891 -25.5 7.082 1 96.62 64 ASN A C 1
ATOM 498 O O . ASN A 1 64 ? 8.008 -26.359 7.02 1 96.62 64 ASN A O 1
ATOM 502 N N . TRP A 1 65 ? 8.969 -24.531 6.242 1 97.44 65 TRP A N 1
ATOM 503 C CA . TRP A 1 65 ? 8.023 -24.391 5.141 1 97.44 65 TRP A CA 1
ATOM 504 C C . TRP A 1 65 ? 8.117 -25.578 4.191 1 97.44 65 TRP A C 1
ATOM 506 O O . TRP A 1 65 ? 7.102 -26.156 3.799 1 97.44 65 TRP A O 1
ATOM 516 N N . ARG A 1 66 ? 9.344 -25.953 3.854 1 97.69 66 ARG A N 1
ATOM 517 C CA . ARG A 1 66 ? 9.594 -27.094 2.977 1 97.69 66 ARG A CA 1
ATOM 518 C C . ARG A 1 66 ? 8.922 -28.344 3.516 1 97.69 66 ARG A C 1
ATOM 520 O O . ARG A 1 66 ? 8.273 -29.078 2.768 1 97.69 66 ARG A O 1
ATOM 527 N N . ASP A 1 67 ? 9.023 -28.516 4.75 1 97.94 67 ASP A N 1
ATOM 528 C CA . ASP A 1 67 ? 8.594 -29.766 5.367 1 97.94 67 ASP A CA 1
ATOM 529 C C . ASP A 1 67 ? 7.094 -29.75 5.637 1 97.94 67 ASP A C 1
ATOM 531 O O . ASP A 1 67 ? 6.488 -30.812 5.859 1 97.94 67 ASP A O 1
ATOM 535 N N . ALA A 1 68 ? 6.496 -28.625 5.656 1 97.81 68 ALA A N 1
ATOM 536 C CA . ALA A 1 68 ? 5.094 -28.484 6.035 1 97.81 68 ALA A CA 1
ATOM 537 C C . ALA A 1 68 ? 4.168 -28.891 4.891 1 97.81 68 ALA A C 1
ATOM 539 O O . ALA A 1 68 ? 2.979 -29.125 5.102 1 97.81 68 ALA A O 1
ATOM 540 N N . VAL A 1 69 ? 4.68 -29 3.654 1 98.19 69 VAL A N 1
ATOM 541 C CA . VAL A 1 69 ? 3.793 -29.188 2.514 1 98.19 69 VAL A CA 1
ATOM 542 C C . VAL A 1 69 ? 4.191 -30.453 1.759 1 98.19 69 VAL A C 1
ATOM 544 O O . VAL A 1 69 ? 5.324 -30.922 1.882 1 98.19 69 VAL A O 1
ATOM 547 N N . GLY A 1 70 ? 3.295 -31.062 0.995 1 96.69 70 GLY A N 1
ATOM 548 C CA . GLY A 1 70 ? 3.527 -32.25 0.217 1 96.69 70 GLY A CA 1
ATOM 549 C C . GLY A 1 70 ? 4.324 -32 -1.049 1 96.69 70 GLY A C 1
ATOM 550 O O . GLY A 1 70 ? 4.668 -30.875 -1.357 1 96.69 70 GLY A O 1
ATOM 551 N N . GLU A 1 71 ? 4.523 -33 -1.817 1 94.75 71 GLU A N 1
ATOM 552 C CA . GLU A 1 71 ? 5.41 -33 -2.977 1 94.75 71 GLU A CA 1
ATOM 553 C C . GLU A 1 71 ? 4.789 -32.219 -4.133 1 94.75 71 GLU A C 1
ATOM 555 O O . GLU A 1 71 ? 5.508 -31.641 -4.957 1 94.75 71 GLU A O 1
ATOM 560 N N . ASP A 1 72 ? 3.535 -32.125 -4.16 1 95.06 72 ASP A N 1
ATOM 561 C CA . ASP A 1 72 ? 2.867 -31.516 -5.305 1 95.06 72 ASP A CA 1
ATOM 562 C C . ASP A 1 72 ? 2.598 -30.031 -5.051 1 95.06 72 ASP A C 1
ATOM 564 O O . ASP A 1 72 ? 2.18 -29.312 -5.961 1 95.06 72 ASP A O 1
ATOM 568 N N . PHE A 1 73 ? 2.768 -29.609 -3.807 1 98.12 73 PHE A N 1
ATOM 569 C CA . PHE A 1 73 ? 2.566 -28.203 -3.451 1 98.12 73 PHE A CA 1
ATOM 570 C C . PHE A 1 73 ? 3.67 -27.344 -4.039 1 98.12 73 PHE A C 1
ATOM 572 O O . PHE A 1 73 ? 4.832 -27.75 -4.082 1 98.12 73 PHE A O 1
ATOM 579 N N . ARG A 1 74 ? 3.316 -26.172 -4.539 1 98.62 74 ARG A N 1
ATOM 580 C CA . ARG A 1 74 ? 4.301 -25.219 -5.055 1 98.62 74 ARG A CA 1
ATOM 581 C C . ARG A 1 74 ? 4.117 -23.844 -4.426 1 98.62 74 ARG A C 1
ATOM 583 O O . ARG A 1 74 ? 3.049 -23.234 -4.539 1 98.62 74 ARG A O 1
ATOM 590 N N . PHE A 1 75 ? 5.16 -23.375 -3.805 1 98.62 75 PHE A N 1
ATOM 591 C CA . PHE A 1 75 ? 5.176 -22 -3.32 1 98.62 75 PHE A CA 1
ATOM 592 C C . PHE A 1 75 ? 5.379 -21.031 -4.473 1 98.62 75 PHE A C 1
ATOM 594 O O . PHE A 1 75 ? 5.781 -21.422 -5.566 1 98.62 75 PHE A O 1
ATOM 601 N N . THR A 1 76 ? 5.039 -19.844 -4.246 1 98.69 76 THR A N 1
ATOM 602 C CA . THR A 1 76 ? 5.586 -18.703 -4.969 1 98.69 76 THR A CA 1
ATOM 603 C C . THR A 1 76 ? 6.137 -17.672 -4 1 98.69 76 THR A C 1
ATOM 605 O O . THR A 1 76 ? 5.547 -17.422 -2.947 1 98.69 76 THR A O 1
ATOM 608 N N . PHE A 1 77 ? 7.324 -17.125 -4.328 1 97.75 77 PHE A N 1
ATOM 609 C CA . PHE A 1 77 ? 7.953 -16.156 -3.441 1 97.75 77 PHE A CA 1
ATOM 610 C C . PHE A 1 77 ? 8.367 -14.914 -4.215 1 97.75 77 PHE A C 1
ATOM 612 O O . PHE A 1 77 ? 8.812 -15.008 -5.359 1 97.75 77 PHE A O 1
ATOM 619 N N . LYS A 1 78 ? 8.227 -13.812 -3.562 1 96.81 78 LYS A N 1
ATOM 620 C CA . LYS A 1 78 ? 8.766 -12.578 -4.117 1 96.81 78 LYS A CA 1
ATOM 621 C C . LYS A 1 78 ? 10.25 -12.438 -3.805 1 96.81 78 LYS A C 1
ATOM 623 O O . LYS A 1 78 ? 10.695 -12.773 -2.707 1 96.81 78 LYS A O 1
ATOM 628 N N . LEU A 1 79 ? 10.969 -11.883 -4.77 1 97.25 79 LEU A N 1
ATOM 629 C CA . LEU A 1 79 ? 12.312 -11.406 -4.445 1 97.25 79 LEU A CA 1
ATOM 630 C C . LEU A 1 79 ? 12.258 -10.227 -3.482 1 97.25 79 LEU A C 1
ATOM 632 O O . LEU A 1 79 ? 11.266 -9.5 -3.445 1 97.25 79 LEU A O 1
ATOM 636 N N . PRO A 1 80 ? 13.352 -10.055 -2.781 1 94.94 80 PRO A N 1
ATOM 637 C CA . PRO A 1 80 ? 13.375 -8.984 -1.781 1 94.94 80 PRO A CA 1
ATOM 638 C C . PRO A 1 80 ? 13.18 -7.598 -2.396 1 94.94 80 PRO A C 1
ATOM 640 O O . PRO A 1 80 ? 13.727 -7.309 -3.463 1 94.94 80 PRO A O 1
ATOM 643 N N . GLN A 1 81 ? 12.398 -6.797 -1.729 1 92.56 81 GLN A N 1
ATOM 644 C CA . GLN A 1 81 ? 12.188 -5.426 -2.18 1 92.56 81 GLN A CA 1
ATOM 645 C C . GLN A 1 81 ? 13.508 -4.656 -2.236 1 92.56 81 GLN A C 1
ATOM 647 O O . GLN A 1 81 ? 13.664 -3.736 -3.041 1 92.56 81 GLN A O 1
ATOM 652 N N . GLU A 1 82 ? 14.492 -5.008 -1.396 1 91.69 82 GLU A N 1
ATOM 653 C CA . GLU A 1 82 ? 15.828 -4.418 -1.473 1 91.69 82 GLU A CA 1
ATOM 654 C C . GLU A 1 82 ? 16.391 -4.52 -2.885 1 91.69 82 GLU A C 1
ATOM 656 O O . GLU A 1 82 ? 17 -3.572 -3.385 1 91.69 82 GLU A O 1
ATOM 661 N N . ILE A 1 83 ? 16.109 -5.582 -3.5 1 96.06 83 ILE A N 1
ATOM 662 C CA . ILE A 1 83 ? 16.625 -5.855 -4.836 1 96.06 83 ILE A CA 1
ATOM 663 C C . ILE A 1 83 ? 15.773 -5.148 -5.879 1 96.06 83 ILE A C 1
ATOM 665 O O . ILE A 1 83 ? 16.297 -4.457 -6.758 1 96.06 83 ILE A O 1
ATOM 669 N N . THR A 1 84 ? 14.469 -5.203 -5.73 1 96.25 84 THR A N 1
ATOM 670 C CA . THR A 1 84 ? 13.57 -4.793 -6.809 1 96.25 84 THR A CA 1
ATOM 671 C C . THR A 1 84 ? 13.242 -3.307 -6.695 1 96.25 84 THR A C 1
ATOM 673 O O . THR A 1 84 ? 12.969 -2.648 -7.703 1 96.25 84 THR A O 1
ATOM 676 N N . HIS A 1 85 ? 13.227 -2.785 -5.523 1 91.06 85 HIS A N 1
ATOM 677 C CA . HIS A 1 85 ? 12.812 -1.404 -5.305 1 91.06 85 HIS A CA 1
ATOM 678 C C . HIS A 1 85 ? 14 -0.517 -4.961 1 91.06 85 HIS A C 1
ATOM 680 O O . HIS A 1 85 ? 14.266 0.466 -5.656 1 91.06 85 HIS A O 1
ATOM 686 N N . LYS A 1 86 ? 14.773 -0.909 -4.031 1 87.19 86 LYS A N 1
ATOM 687 C CA . LYS A 1 86 ? 15.883 -0.06 -3.596 1 87.19 86 LYS A CA 1
ATOM 688 C C . LYS A 1 86 ? 17 -0.054 -4.625 1 87.19 86 LYS A C 1
ATOM 690 O O . LYS A 1 86 ? 17.422 1.008 -5.098 1 87.19 86 LYS A O 1
ATOM 695 N N . LEU A 1 87 ? 17.406 -1.233 -5.008 1 92.88 87 LEU A N 1
ATOM 696 C CA . LEU A 1 87 ? 18.531 -1.341 -5.926 1 92.88 87 LEU A CA 1
ATOM 697 C C . LEU A 1 87 ? 18.062 -1.328 -7.375 1 92.88 87 LEU A C 1
ATOM 699 O O . LEU A 1 87 ? 18.859 -1.215 -8.297 1 92.88 87 LEU A O 1
ATOM 703 N N . GLN A 1 88 ? 16.797 -1.467 -7.605 1 93.25 88 GLN A N 1
ATOM 704 C CA . GLN A 1 88 ? 16.172 -1.404 -8.922 1 93.25 88 GLN A CA 1
ATOM 705 C C . GLN A 1 88 ? 16.844 -2.371 -9.898 1 93.25 88 GLN A C 1
ATOM 707 O O . GLN A 1 88 ? 17.141 -2.006 -11.039 1 93.25 88 GLN A O 1
ATOM 712 N N . LEU A 1 89 ? 17.234 -3.486 -9.391 1 97.31 89 LEU A N 1
ATOM 713 C CA . LEU A 1 89 ? 17.766 -4.609 -10.156 1 97.31 89 LEU A CA 1
ATOM 714 C C . LEU A 1 89 ? 19.188 -4.328 -10.633 1 97.31 89 LEU A C 1
ATOM 716 O O . LEU A 1 89 ? 19.688 -4.996 -11.539 1 97.31 89 LEU A O 1
ATOM 720 N N . ARG A 1 90 ? 19.781 -3.361 -10.078 1 95.44 90 ARG A N 1
ATOM 721 C CA . ARG A 1 90 ? 21.141 -3.014 -10.453 1 95.44 90 ARG A CA 1
ATOM 722 C C . ARG A 1 90 ? 22.109 -3.252 -9.297 1 95.44 90 ARG A C 1
ATOM 724 O O . ARG A 1 90 ? 21.766 -3.025 -8.133 1 95.44 90 ARG A O 1
ATOM 731 N N . HIS A 1 91 ? 23.312 -3.744 -9.656 1 95.62 91 HIS A N 1
ATOM 732 C CA . HIS A 1 91 ? 24.391 -3.914 -8.695 1 95.62 91 HIS A CA 1
ATOM 733 C C . HIS A 1 91 ? 23.906 -4.684 -7.465 1 95.62 91 HIS A C 1
ATOM 735 O O . HIS A 1 91 ? 24.203 -4.289 -6.332 1 95.62 91 HIS A O 1
ATOM 741 N N . CYS A 1 92 ? 23.125 -5.711 -7.688 1 96.5 92 CYS A N 1
ATOM 742 C CA . CYS A 1 92 ? 22.516 -6.434 -6.574 1 96.5 92 CYS A CA 1
ATOM 743 C C . CYS A 1 92 ? 22.969 -7.887 -6.555 1 96.5 92 CYS A C 1
ATOM 745 O O . CYS A 1 92 ? 22.25 -8.758 -6.055 1 96.5 92 CYS A O 1
ATOM 747 N N . ASP A 1 93 ? 24.125 -8.188 -7.102 1 96.88 93 ASP A N 1
ATOM 748 C CA . ASP A 1 93 ? 24.578 -9.562 -7.242 1 96.88 93 ASP A CA 1
ATOM 749 C C . ASP A 1 93 ? 24.75 -10.234 -5.875 1 96.88 93 ASP A C 1
ATOM 751 O O . ASP A 1 93 ? 24.344 -11.383 -5.691 1 96.88 93 ASP A O 1
ATOM 755 N N . ASP A 1 94 ? 25.312 -9.516 -4.984 1 97.12 94 ASP A N 1
ATOM 756 C CA . ASP A 1 94 ? 25.547 -10.086 -3.662 1 97.12 94 ASP A CA 1
ATOM 757 C C . ASP A 1 94 ? 24.234 -10.359 -2.932 1 97.12 94 ASP A C 1
ATOM 759 O O . ASP A 1 94 ? 24.062 -11.422 -2.344 1 97.12 94 ASP A O 1
ATOM 763 N N . GLU A 1 95 ? 23.328 -9.422 -2.965 1 95.88 95 GLU A N 1
ATOM 764 C CA . GLU A 1 95 ? 22.016 -9.578 -2.334 1 95.88 95 GLU A CA 1
ATOM 765 C C . GLU A 1 95 ? 21.25 -10.742 -2.941 1 95.88 95 GLU A C 1
ATOM 767 O O . GLU A 1 95 ? 20.625 -11.531 -2.221 1 95.88 95 GLU A O 1
ATOM 772 N N . LEU A 1 96 ? 21.359 -10.828 -4.223 1 96.88 96 LEU A N 1
ATOM 773 C CA . LEU A 1 96 ? 20.672 -11.891 -4.938 1 96.88 96 LEU A CA 1
ATOM 774 C C . LEU A 1 96 ? 21.25 -13.258 -4.57 1 96.88 96 LEU A C 1
ATOM 776 O O . LEU A 1 96 ? 20.5 -14.195 -4.277 1 96.88 96 LEU A O 1
ATOM 780 N N . LYS A 1 97 ? 22.516 -13.344 -4.586 1 96.75 97 LYS A N 1
ATOM 781 C CA . LYS A 1 97 ? 23.188 -14.594 -4.262 1 96.75 97 LYS A CA 1
ATOM 782 C C . LYS A 1 97 ? 22.844 -15.055 -2.85 1 96.75 97 LYS A C 1
ATOM 784 O O . LYS A 1 97 ? 22.516 -16.234 -2.635 1 96.75 97 LYS A O 1
ATOM 789 N N . GLN A 1 98 ? 22.891 -14.125 -1.915 1 96.5 98 GLN A N 1
ATOM 790 C CA . GLN A 1 98 ? 22.594 -14.453 -0.528 1 96.5 98 GLN A CA 1
ATOM 791 C C . GLN A 1 98 ? 21.141 -14.938 -0.387 1 96.5 98 GLN A C 1
ATOM 793 O O . GLN A 1 98 ? 20.875 -15.93 0.3 1 96.5 98 GLN A O 1
ATOM 798 N N . PHE A 1 99 ? 20.297 -14.281 -1.003 1 97.12 99 PHE A N 1
ATOM 799 C CA . PHE A 1 99 ? 18.891 -14.656 -0.949 1 97.12 99 PHE A CA 1
ATOM 800 C C . PHE A 1 99 ? 18.672 -16.047 -1.528 1 97.12 99 PHE A C 1
ATOM 802 O O . PHE A 1 99 ? 18.047 -16.891 -0.895 1 97.12 99 PHE A O 1
ATOM 809 N N . LEU A 1 100 ? 19.203 -16.312 -2.705 1 96.75 100 LEU A N 1
ATOM 810 C CA . LEU A 1 100 ? 19.016 -17.594 -3.375 1 96.75 100 LEU A CA 1
ATOM 811 C C . LEU A 1 100 ? 19.641 -18.734 -2.562 1 96.75 100 LEU A C 1
ATOM 813 O O . LEU A 1 100 ? 19.125 -19.844 -2.537 1 96.75 100 LEU A O 1
ATOM 817 N N . GLN A 1 101 ? 20.703 -18.359 -1.913 1 97.31 101 GLN A N 1
ATOM 818 C CA . GLN A 1 101 ? 21.344 -19.375 -1.074 1 97.31 101 GLN A CA 1
ATOM 819 C C . GLN A 1 101 ? 20.438 -19.781 0.08 1 97.31 101 GLN A C 1
ATOM 821 O O . GLN A 1 101 ? 20.25 -20.984 0.33 1 97.31 101 GLN A O 1
ATOM 826 N N . VAL A 1 102 ? 19.875 -18.844 0.71 1 97.19 102 VAL A N 1
ATOM 827 C CA . VAL A 1 102 ? 19.016 -19.125 1.852 1 97.19 102 VAL A CA 1
ATOM 828 C C . VAL A 1 102 ? 17.766 -19.875 1.389 1 97.19 102 VAL A C 1
ATOM 830 O O . VAL A 1 102 ? 17.297 -20.797 2.072 1 97.19 102 VAL A O 1
ATOM 833 N N . MET A 1 103 ? 17.312 -19.578 0.216 1 97.25 103 MET A N 1
ATOM 834 C CA . MET A 1 103 ? 16.031 -20.109 -0.263 1 97.25 103 MET A CA 1
ATOM 835 C C . MET A 1 103 ? 16.25 -21.422 -1.022 1 97.25 103 MET A C 1
ATOM 837 O O . MET A 1 103 ? 15.281 -22.094 -1.373 1 97.25 103 MET A O 1
ATOM 841 N N . SER A 1 104 ? 17.422 -21.859 -1.284 1 97 104 SER A N 1
ATOM 842 C CA . SER A 1 104 ? 17.766 -22.953 -2.172 1 97 104 SER A CA 1
ATOM 843 C C . SER A 1 104 ? 17.062 -24.25 -1.748 1 97 104 SER A C 1
ATOM 845 O O . SER A 1 104 ? 16.672 -25.047 -2.592 1 97 104 SER A O 1
ATOM 847 N N . PRO A 1 105 ? 16.812 -24.469 -0.463 1 97.5 105 PRO A N 1
ATOM 848 C CA . PRO A 1 105 ? 16.094 -25.688 -0.091 1 97.5 105 PRO A CA 1
ATOM 849 C C . PRO A 1 105 ? 14.68 -25.734 -0.644 1 97.5 105 PRO A C 1
ATOM 851 O O . PRO A 1 105 ? 14.062 -26.797 -0.686 1 97.5 105 PRO A O 1
ATOM 854 N N . LEU A 1 106 ? 14.148 -24.609 -1.086 1 97.31 106 LEU A N 1
ATOM 855 C CA . LEU A 1 106 ? 12.766 -24.531 -1.556 1 97.31 106 LEU A CA 1
ATOM 856 C C . LEU A 1 106 ? 12.711 -24.484 -3.08 1 97.31 106 LEU A C 1
ATOM 858 O O . LEU A 1 106 ? 11.633 -24.375 -3.664 1 97.31 106 LEU A O 1
ATOM 862 N N . PHE A 1 107 ? 13.852 -24.625 -3.781 1 96.56 107 PHE A N 1
ATOM 863 C CA . PHE A 1 107 ? 13.875 -24.484 -5.23 1 96.56 107 PHE A CA 1
ATOM 864 C C . PHE A 1 107 ? 12.945 -25.5 -5.891 1 96.56 107 PHE A C 1
ATOM 866 O O . PHE A 1 107 ? 12.125 -25.125 -6.738 1 96.56 107 PHE A O 1
ATOM 873 N N . ALA A 1 108 ? 12.969 -26.672 -5.391 1 95.56 108 ALA A N 1
ATOM 874 C CA . ALA A 1 108 ? 12.188 -27.734 -6.008 1 95.56 108 ALA A CA 1
ATOM 875 C C . ALA A 1 108 ? 10.703 -27.578 -5.703 1 95.56 108 ALA A C 1
ATOM 877 O O . ALA A 1 108 ? 9.852 -28.141 -6.395 1 95.56 108 ALA A O 1
ATOM 878 N N . LYS A 1 109 ? 10.398 -26.75 -4.695 1 97.31 109 LYS A N 1
ATOM 879 C CA . LYS A 1 109 ? 9.008 -26.609 -4.281 1 97.31 109 LYS A CA 1
ATOM 880 C C . LYS A 1 109 ? 8.477 -25.219 -4.605 1 97.31 109 LYS A C 1
ATOM 882 O O . LYS A 1 109 ? 7.418 -24.812 -4.117 1 97.31 109 LYS A O 1
ATOM 887 N N . THR A 1 110 ? 9.195 -24.5 -5.328 1 97.88 110 THR A N 1
ATOM 888 C CA . THR A 1 110 ? 8.742 -23.172 -5.727 1 97.88 110 THR A CA 1
ATOM 889 C C . THR A 1 110 ? 8.406 -23.141 -7.215 1 97.88 110 THR A C 1
ATOM 891 O O . THR A 1 110 ? 9.258 -23.438 -8.055 1 97.88 110 THR A O 1
ATOM 894 N N . GLY A 1 111 ? 7.148 -22.812 -7.426 1 97.88 111 GLY A N 1
ATOM 895 C CA . GLY A 1 111 ? 6.672 -22.828 -8.805 1 97.88 111 GLY A CA 1
ATOM 896 C C . GLY A 1 111 ? 6.895 -21.516 -9.531 1 97.88 111 GLY A C 1
ATOM 897 O O . GLY A 1 111 ? 6.859 -21.469 -10.766 1 97.88 111 GLY A O 1
ATOM 898 N N . LEU A 1 112 ? 7.137 -20.453 -8.773 1 97.94 112 LEU A N 1
ATOM 899 C CA . LEU A 1 112 ? 7.336 -19.141 -9.383 1 97.94 112 LEU A CA 1
ATOM 900 C C . LEU A 1 112 ? 8.102 -18.219 -8.438 1 97.94 112 LEU A C 1
ATOM 902 O O . LEU A 1 112 ? 7.75 -18.094 -7.262 1 97.94 112 LEU A O 1
ATOM 906 N N . TRP A 1 113 ? 9.18 -17.672 -8.922 1 98.38 113 TRP A N 1
ATOM 907 C CA . TRP A 1 113 ? 9.875 -16.578 -8.242 1 98.38 113 TRP A CA 1
ATOM 908 C C . TRP A 1 113 ? 9.438 -15.227 -8.812 1 98.38 113 TRP A C 1
ATOM 910 O O . TRP A 1 113 ? 9.688 -14.922 -9.977 1 98.38 113 TRP A O 1
ATOM 920 N N . LYS A 1 114 ? 8.789 -14.43 -7.969 1 98.44 114 LYS A N 1
ATOM 921 C CA . LYS A 1 114 ? 8.102 -13.234 -8.43 1 98.44 114 LYS A CA 1
ATOM 922 C C . LYS A 1 114 ? 8.977 -11.992 -8.273 1 98.44 114 LYS A C 1
ATOM 924 O O . LYS A 1 114 ? 9.547 -11.766 -7.207 1 98.44 114 LYS A O 1
ATOM 929 N N . ILE A 1 115 ? 9.117 -11.258 -9.312 1 98.38 115 ILE A N 1
ATOM 930 C CA . ILE A 1 115 ? 9.781 -9.961 -9.336 1 98.38 115 ILE A CA 1
ATOM 931 C C . ILE A 1 115 ? 8.75 -8.852 -9.438 1 98.38 115 ILE A C 1
ATOM 933 O O . ILE A 1 115 ? 8.25 -8.555 -10.523 1 98.38 115 ILE A O 1
ATOM 937 N N . GLN A 1 116 ? 8.391 -8.312 -8.328 1 96.81 116 GLN A N 1
ATOM 938 C CA . GLN A 1 116 ? 7.473 -7.18 -8.297 1 96.81 116 GLN A CA 1
ATOM 939 C C . GLN A 1 116 ? 8.227 -5.859 -8.43 1 96.81 116 GLN A C 1
ATOM 941 O O . GLN A 1 116 ? 9.094 -5.551 -7.609 1 96.81 116 GLN A O 1
ATOM 946 N N . LEU A 1 117 ? 7.883 -5.121 -9.453 1 96.38 117 LEU A N 1
ATOM 947 C CA . LEU A 1 117 ? 8.57 -3.857 -9.695 1 96.38 117 LEU A CA 1
ATOM 948 C C . LEU A 1 117 ? 7.719 -2.682 -9.227 1 96.38 117 LEU A C 1
ATOM 950 O O . LEU A 1 117 ? 6.488 -2.729 -9.305 1 96.38 117 LEU A O 1
ATOM 954 N N . PRO A 1 118 ? 8.391 -1.652 -8.742 1 92.12 118 PRO A N 1
ATOM 955 C CA . PRO A 1 118 ? 7.656 -0.487 -8.242 1 92.12 118 PRO A CA 1
ATOM 956 C C . PRO A 1 118 ? 7.008 0.326 -9.367 1 92.12 118 PRO A C 1
ATOM 958 O O . PRO A 1 118 ? 7.328 0.131 -10.539 1 92.12 118 PRO A O 1
ATOM 961 N N . GLY A 1 119 ? 6.148 1.204 -8.992 1 90.19 119 GLY A N 1
ATOM 962 C CA . GLY A 1 119 ? 5.418 2.02 -9.953 1 90.19 119 GLY A CA 1
ATOM 963 C C . GLY A 1 119 ? 6.316 2.947 -10.75 1 90.19 119 GLY A C 1
ATOM 964 O O . GLY A 1 119 ? 5.953 3.379 -11.844 1 90.19 119 GLY A O 1
ATOM 965 N N . TYR A 1 120 ? 7.43 3.25 -10.195 1 88.69 120 TYR A N 1
ATOM 966 C CA . TYR A 1 120 ? 8.305 4.195 -10.875 1 88.69 120 TYR A CA 1
ATOM 967 C C . TYR A 1 120 ? 9.258 3.473 -11.828 1 88.69 120 TYR A C 1
ATOM 969 O O . TYR A 1 120 ? 9.992 4.109 -12.586 1 88.69 120 TYR A O 1
ATOM 977 N N . PHE A 1 121 ? 9.258 2.129 -11.773 1 94.75 121 PHE A N 1
ATOM 978 C CA . PHE A 1 121 ? 10.008 1.357 -12.758 1 94.75 121 PHE A CA 1
ATOM 979 C C . PHE A 1 121 ? 9.344 1.425 -14.125 1 94.75 121 PHE A C 1
ATOM 981 O O . PHE A 1 121 ? 8.344 0.744 -14.367 1 94.75 121 PHE A O 1
ATOM 988 N N . GLY A 1 122 ? 9.953 2.18 -15.055 1 93.94 122 GLY A N 1
ATOM 989 C CA . GLY A 1 122 ? 9.305 2.465 -16.312 1 93.94 122 GLY A CA 1
ATOM 990 C C . GLY A 1 122 ? 10.031 1.871 -17.516 1 93.94 122 GLY A C 1
ATOM 991 O O . GLY A 1 122 ? 10.977 1.094 -17.344 1 93.94 122 GLY A O 1
ATOM 992 N N . PRO A 1 123 ? 9.531 2.232 -18.688 1 96.38 123 PRO A N 1
ATOM 993 C CA . PRO A 1 123 ? 10.062 1.673 -19.938 1 96.38 123 PRO A CA 1
ATOM 994 C C . PRO A 1 123 ? 11.562 1.899 -20.094 1 96.38 123 PRO A C 1
ATOM 996 O O . PRO A 1 123 ? 12.258 1.067 -20.672 1 96.38 123 PRO A O 1
ATOM 999 N N . GLU A 1 124 ? 12.055 2.971 -19.5 1 93.88 124 GLU A N 1
ATOM 1000 C CA . GLU A 1 124 ? 13.477 3.289 -19.625 1 93.88 124 GLU A CA 1
ATOM 1001 C C . GLU A 1 124 ? 14.336 2.273 -18.875 1 93.88 124 GLU A C 1
ATOM 1003 O O . GLU A 1 124 ? 15.531 2.158 -19.141 1 93.88 124 GLU A O 1
ATOM 1008 N N . ALA A 1 125 ? 13.766 1.543 -18.016 1 95.94 125 ALA A N 1
ATOM 1009 C CA . ALA A 1 125 ? 14.523 0.635 -17.172 1 95.94 125 ALA A CA 1
ATOM 1010 C C . ALA A 1 125 ? 14.438 -0.801 -17.672 1 95.94 125 ALA A C 1
ATOM 1012 O O . ALA A 1 125 ? 14.977 -1.721 -17.062 1 95.94 125 ALA A O 1
ATOM 1013 N N . LEU A 1 126 ? 13.875 -1.04 -18.812 1 98.06 126 LEU A N 1
ATOM 1014 C CA . LEU A 1 126 ? 13.688 -2.387 -19.344 1 98.06 126 LEU A CA 1
ATOM 1015 C C . LEU A 1 126 ? 15.023 -3.061 -19.609 1 98.06 126 LEU A C 1
ATOM 1017 O O . LEU A 1 126 ? 15.148 -4.281 -19.484 1 98.06 126 LEU A O 1
ATOM 1021 N N . GLY A 1 127 ? 16.016 -2.256 -19.984 1 98 127 GLY A N 1
ATOM 1022 C CA . GLY A 1 127 ? 17.344 -2.816 -20.141 1 98 127 GLY A CA 1
ATOM 1023 C C . GLY A 1 127 ? 17.875 -3.457 -18.859 1 98 127 GLY A C 1
ATOM 1024 O O . GLY A 1 127 ? 18.469 -4.531 -18.906 1 98 127 GLY A O 1
ATOM 1025 N N . SER A 1 128 ? 17.594 -2.82 -17.734 1 97.88 128 SER A N 1
ATOM 1026 C CA . SER A 1 128 ? 18 -3.354 -16.438 1 97.88 128 SER A CA 1
ATOM 1027 C C . SER A 1 128 ? 17.266 -4.648 -16.125 1 97.88 128 SER A C 1
ATOM 1029 O O . SER A 1 128 ? 17.859 -5.59 -15.586 1 97.88 128 SER A O 1
ATOM 1031 N N . LEU A 1 129 ? 16.031 -4.695 -16.469 1 98.62 129 LEU A N 1
ATOM 1032 C CA . LEU A 1 129 ? 15.258 -5.918 -16.281 1 98.62 129 LEU A CA 1
ATOM 1033 C C . LEU A 1 129 ? 15.828 -7.066 -17.109 1 98.62 129 LEU A C 1
ATOM 1035 O O . LEU A 1 129 ? 16.031 -8.172 -16.594 1 98.62 129 LEU A O 1
ATOM 1039 N N . ASP A 1 130 ? 16.109 -6.746 -18.312 1 98.56 130 ASP A N 1
ATOM 1040 C CA . ASP A 1 130 ? 16.672 -7.758 -19.219 1 98.56 130 ASP A CA 1
ATOM 1041 C C . ASP A 1 130 ? 17.984 -8.305 -18.672 1 98.56 130 ASP A C 1
ATOM 1043 O O . ASP A 1 130 ? 18.172 -9.523 -18.578 1 98.56 130 ASP A O 1
ATOM 1047 N N . ALA A 1 131 ? 18.844 -7.414 -18.281 1 98.19 131 ALA A N 1
ATOM 1048 C CA . ALA A 1 131 ? 20.141 -7.809 -17.734 1 98.19 131 ALA A CA 1
ATOM 1049 C C . ALA A 1 131 ? 19.969 -8.641 -16.453 1 98.19 131 ALA A C 1
ATOM 1051 O O . ALA A 1 131 ? 20.672 -9.641 -16.266 1 98.19 131 ALA A O 1
ATOM 1052 N N . PHE A 1 132 ? 19.109 -8.242 -15.641 1 98.56 132 PHE A N 1
ATOM 1053 C CA . PHE A 1 132 ? 18.859 -8.93 -14.375 1 98.56 132 PHE A CA 1
ATOM 1054 C C . PHE A 1 132 ? 18.344 -10.344 -14.617 1 98.56 132 PHE A C 1
ATOM 1056 O O . PHE A 1 132 ? 18.828 -11.297 -14.016 1 98.56 132 PHE A O 1
ATOM 1063 N N . LEU A 1 133 ? 17.344 -10.477 -15.516 1 98.25 133 LEU A N 1
ATOM 1064 C CA . LEU A 1 133 ? 16.797 -11.781 -15.844 1 98.25 133 LEU A CA 1
ATOM 1065 C C . LEU A 1 133 ? 17.875 -12.719 -16.391 1 98.25 133 LEU A C 1
ATOM 1067 O O . LEU A 1 133 ? 17.844 -13.922 -16.109 1 98.25 133 LEU A O 1
ATOM 1071 N N . GLY A 1 134 ? 18.781 -12.172 -17.062 1 96.25 134 GLY A N 1
ATOM 1072 C CA . GLY A 1 134 ? 19.859 -12.953 -17.641 1 96.25 134 GLY A CA 1
ATOM 1073 C C . GLY A 1 134 ? 20.812 -13.516 -16.578 1 96.25 134 GLY A C 1
ATOM 1074 O O . GLY A 1 134 ? 21.516 -14.484 -16.844 1 96.25 134 GLY A O 1
ATOM 1075 N N . LYS A 1 135 ? 20.766 -12.93 -15.391 1 95.06 135 LYS A N 1
ATOM 1076 C CA . LYS A 1 135 ? 21.656 -13.344 -14.312 1 95.06 135 LYS A CA 1
ATOM 1077 C C . LYS A 1 135 ? 21.062 -14.492 -13.508 1 95.06 135 LYS A C 1
ATOM 1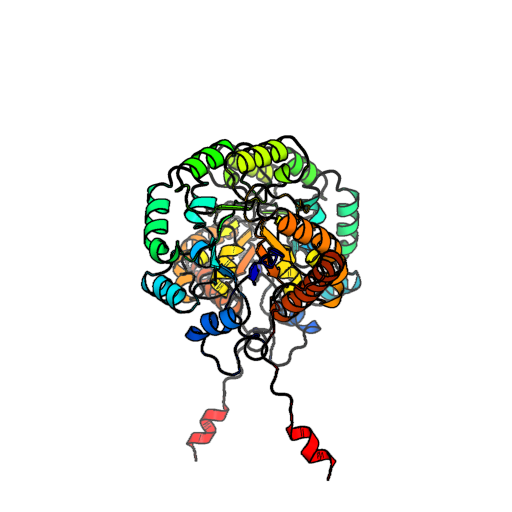079 O O . LYS A 1 135 ? 21.766 -15.156 -12.75 1 95.06 135 LYS A O 1
ATOM 1084 N N . LEU A 1 136 ? 19.812 -14.711 -13.633 1 96 136 LEU A N 1
ATOM 1085 C CA . LEU A 1 136 ? 19.141 -15.711 -12.812 1 96 136 LEU A CA 1
ATOM 1086 C C . LEU A 1 136 ? 19.281 -17.094 -13.422 1 96 136 LEU A C 1
ATOM 1088 O O . LEU A 1 136 ? 19.375 -17.234 -14.648 1 96 136 LEU A O 1
ATOM 1092 N N . PRO A 1 137 ? 19.359 -18.125 -12.531 1 92.31 137 PRO A N 1
ATOM 1093 C CA . PRO A 1 137 ? 19.391 -19.484 -13.07 1 92.31 137 PRO A CA 1
ATOM 1094 C C . PRO A 1 137 ? 18.234 -19.781 -14.008 1 92.31 137 PRO A C 1
ATOM 1096 O O . PRO A 1 137 ? 17.078 -19.453 -13.695 1 92.31 137 PRO A O 1
ATOM 1099 N N . THR A 1 138 ? 18.469 -20.406 -15.07 1 90 138 THR A N 1
ATOM 1100 C CA . THR A 1 138 ? 17.469 -20.656 -16.109 1 90 138 THR A CA 1
ATOM 1101 C C . THR A 1 138 ? 16.422 -21.656 -15.617 1 90 138 THR A C 1
ATOM 1103 O O . THR A 1 138 ? 15.305 -21.703 -16.156 1 90 138 THR A O 1
ATOM 1106 N N . GLU A 1 139 ? 16.812 -22.375 -14.602 1 92.25 139 GLU A N 1
ATOM 1107 C CA . GLU A 1 139 ? 15.906 -23.406 -14.125 1 92.25 139 GLU A CA 1
ATOM 1108 C C . GLU A 1 139 ? 14.812 -22.828 -13.234 1 92.25 139 GLU A C 1
ATOM 1110 O O . GLU A 1 139 ? 13.82 -23.484 -12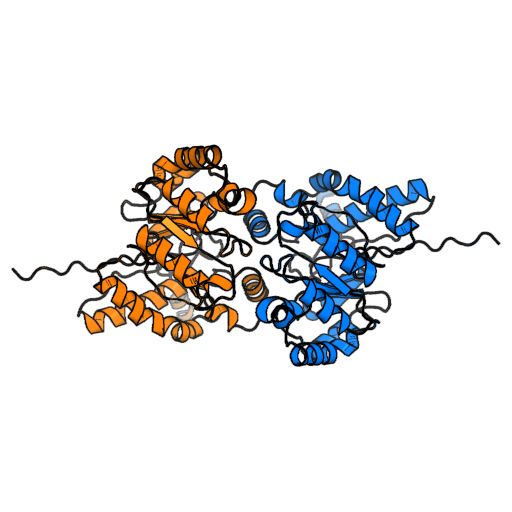.945 1 92.25 139 GLU A O 1
ATOM 1115 N N . LEU A 1 140 ? 15.023 -21.656 -12.812 1 95.88 140 LEU A N 1
ATOM 1116 C CA . LEU A 1 140 ? 14.039 -21.047 -11.93 1 95.88 140 LEU A CA 1
ATOM 1117 C C . LEU A 1 140 ? 12.898 -20.422 -12.734 1 95.88 140 LEU A C 1
ATOM 1119 O O . LEU A 1 140 ? 13.141 -19.547 -13.57 1 95.88 140 LEU A O 1
ATOM 1123 N N . PRO A 1 141 ? 11.672 -20.938 -12.531 1 97.81 141 PRO A N 1
ATOM 1124 C CA . PRO A 1 141 ? 10.555 -20.234 -13.148 1 97.81 141 PRO A CA 1
ATOM 1125 C C . PRO A 1 141 ? 10.367 -18.812 -12.594 1 97.81 141 PRO A C 1
ATOM 1127 O O . PRO A 1 141 ? 10.367 -18.625 -11.375 1 97.81 141 PRO A O 1
ATOM 1130 N N . LEU A 1 142 ? 10.266 -17.844 -13.5 1 98.62 142 LEU A N 1
ATOM 1131 C CA . LEU A 1 142 ? 10.219 -16.453 -13.078 1 98.62 142 LEU A CA 1
ATOM 1132 C C . LEU A 1 142 ? 8.898 -15.805 -13.484 1 98.62 142 LEU A C 1
ATOM 1134 O O . LEU A 1 142 ? 8.281 -16.203 -14.477 1 98.62 142 LEU A O 1
ATOM 1138 N N . GLY A 1 143 ? 8.422 -14.852 -12.664 1 98.75 143 GLY A N 1
ATOM 1139 C CA . GLY A 1 143 ? 7.309 -13.969 -12.969 1 98.75 143 GLY A CA 1
ATOM 1140 C C . GLY A 1 143 ? 7.594 -12.516 -12.656 1 98.75 143 GLY A C 1
ATOM 1141 O O . GLY A 1 143 ? 8.219 -12.203 -11.641 1 98.75 143 GLY A O 1
ATOM 1142 N N . VAL A 1 144 ? 7.172 -11.609 -13.562 1 98.81 144 VAL A N 1
ATOM 1143 C CA . VAL A 1 144 ? 7.402 -10.18 -13.391 1 98.81 144 VAL A CA 1
ATOM 1144 C C . VAL A 1 144 ? 6.066 -9.453 -13.234 1 98.81 144 VAL A C 1
ATOM 1146 O O . VAL A 1 144 ? 5.141 -9.664 -14.023 1 98.81 144 VAL A O 1
ATOM 1149 N N . GLU A 1 145 ? 5.949 -8.727 -12.172 1 97.69 145 GLU A N 1
ATOM 1150 C CA . GLU A 1 145 ? 4.805 -7.852 -11.93 1 97.69 145 GLU A CA 1
ATOM 1151 C C . GLU A 1 145 ? 5.191 -6.383 -12.078 1 97.69 145 GLU A C 1
ATOM 1153 O O . GLU A 1 145 ? 6.004 -5.863 -11.305 1 97.69 145 GLU A O 1
ATOM 1158 N N . VAL A 1 146 ? 4.617 -5.727 -13.094 1 96.88 146 VAL A N 1
ATOM 1159 C CA . VAL A 1 146 ? 4.867 -4.305 -13.32 1 96.88 146 VAL A CA 1
ATOM 1160 C C . VAL A 1 146 ? 3.678 -3.484 -12.836 1 96.88 146 VAL A C 1
ATOM 1162 O O . VAL A 1 146 ? 2.557 -3.99 -12.758 1 96.88 146 VAL A O 1
ATOM 1165 N N . ARG A 1 147 ? 3.947 -2.176 -12.539 1 92.69 147 ARG A N 1
ATOM 1166 C CA . ARG A 1 147 ? 2.9 -1.313 -12 1 92.69 147 ARG A CA 1
ATOM 1167 C C . ARG A 1 147 ? 2.889 0.039 -12.703 1 92.69 147 ARG A C 1
ATOM 1169 O O . ARG A 1 147 ? 1.968 0.836 -12.516 1 92.69 147 ARG A O 1
ATOM 1176 N N . HIS A 1 148 ? 3.91 0.272 -13.523 1 93.25 148 HIS A N 1
ATOM 1177 C CA . HIS A 1 148 ? 3.965 1.535 -14.25 1 93.25 148 HIS A CA 1
ATOM 1178 C C . HIS A 1 148 ? 2.877 1.604 -15.312 1 93.25 148 HIS A C 1
ATOM 1180 O O . HIS A 1 148 ? 2.732 0.68 -16.125 1 93.25 148 HIS A O 1
ATOM 1186 N N . PRO A 1 149 ? 2.18 2.721 -15.43 1 91.5 149 PRO A N 1
ATOM 1187 C CA . PRO A 1 149 ? 1.029 2.811 -16.328 1 91.5 149 PRO A CA 1
ATOM 1188 C C . PRO A 1 149 ? 1.409 2.604 -17.797 1 91.5 149 PRO A C 1
ATOM 1190 O O . PRO A 1 149 ? 0.6 2.105 -18.578 1 91.5 149 PRO A O 1
ATOM 1193 N N . ALA A 1 150 ? 2.596 2.881 -18.141 1 93.56 150 ALA A N 1
ATOM 1194 C CA . ALA A 1 150 ? 3.035 2.773 -19.516 1 93.56 150 ALA A CA 1
ATOM 1195 C C . ALA A 1 150 ? 2.971 1.328 -20.016 1 93.56 150 ALA A C 1
ATOM 1197 O O . ALA A 1 150 ? 2.865 1.075 -21.203 1 93.56 150 ALA A O 1
ATOM 1198 N N . PHE A 1 151 ? 3.014 0.399 -19.094 1 97.31 151 PHE A N 1
ATOM 1199 C CA . PHE A 1 151 ? 3.025 -1.01 -19.469 1 97.31 151 PHE A CA 1
ATOM 1200 C C . PHE A 1 151 ? 1.606 -1.528 -19.672 1 97.31 151 PHE A C 1
ATOM 1202 O O . PHE A 1 151 ? 1.404 -2.717 -19.938 1 97.31 151 PHE A O 1
ATOM 1209 N N . PHE A 1 152 ? 0.643 -0.584 -19.562 1 96.19 152 PHE A N 1
ATOM 1210 C CA . PHE A 1 152 ? -0.755 -0.973 -19.703 1 96.19 152 PHE A CA 1
ATOM 1211 C C . PHE A 1 152 ? -1.459 -0.092 -20.734 1 96.19 152 PHE A C 1
ATOM 1213 O O . PHE A 1 152 ? -2.68 -0.162 -20.891 1 96.19 152 PHE A O 1
ATOM 1220 N N . ALA A 1 153 ? -0.738 0.667 -21.453 1 93.31 153 ALA A N 1
ATOM 1221 C CA . ALA A 1 153 ? -1.307 1.68 -22.344 1 93.31 153 ALA A CA 1
ATOM 1222 C C . ALA A 1 153 ? -1.379 1.175 -23.781 1 93.31 153 ALA A C 1
ATOM 1224 O O . ALA A 1 153 ? -1.636 1.949 -24.703 1 93.31 153 ALA A O 1
ATOM 1225 N N . LYS A 1 154 ? -1.117 -0.051 -24.016 1 93.88 154 LYS A N 1
ATOM 1226 C CA . LYS A 1 154 ? -1.186 -0.682 -25.344 1 93.88 154 LYS A CA 1
ATOM 1227 C C . LYS A 1 154 ? -0.273 0.027 -26.328 1 93.88 154 LYS A C 1
ATOM 1229 O O . LYS A 1 154 ? -0.587 0.104 -27.531 1 93.88 154 LYS A O 1
ATOM 1234 N N . GLY A 1 155 ? 0.826 0.552 -25.812 1 96.12 155 GLY A N 1
ATOM 1235 C CA . GLY A 1 155 ? 1.811 1.236 -26.641 1 96.12 155 GLY A CA 1
ATOM 1236 C C . GLY A 1 155 ? 3.117 0.476 -26.766 1 96.12 155 GLY A C 1
ATOM 1237 O O . GLY A 1 155 ? 3.16 -0.735 -26.531 1 96.12 155 GLY A O 1
ATOM 1238 N N . GLU A 1 156 ? 4.098 1.216 -27.188 1 97.75 156 GLU A N 1
ATOM 1239 C CA . GLU A 1 156 ? 5.406 0.632 -27.453 1 97.75 156 GLU A CA 1
ATOM 1240 C C . GLU A 1 156 ? 6.035 0.079 -26.188 1 97.75 156 GLU A C 1
ATOM 1242 O O . GLU A 1 156 ? 6.691 -0.963 -26.203 1 97.75 156 GLU A O 1
ATOM 1247 N N . ALA A 1 157 ? 5.859 0.709 -25.078 1 97.31 157 ALA A N 1
ATOM 1248 C CA . ALA A 1 157 ? 6.414 0.261 -23.812 1 97.31 157 ALA A CA 1
ATOM 1249 C C . ALA A 1 157 ? 5.902 -1.131 -23.453 1 97.31 157 ALA A C 1
ATOM 1251 O O . ALA A 1 157 ? 6.68 -1.999 -23.047 1 97.31 157 ALA A O 1
ATOM 1252 N N . GLU A 1 158 ? 4.641 -1.314 -23.594 1 97.75 158 GLU A N 1
ATOM 1253 C CA . GLU A 1 158 ? 4.047 -2.613 -23.281 1 97.75 158 GLU A CA 1
ATOM 1254 C C . GLU A 1 158 ? 4.516 -3.68 -24.266 1 97.75 158 GLU A C 1
ATOM 1256 O O . GLU A 1 158 ? 4.809 -4.812 -23.875 1 97.75 158 GLU A O 1
ATOM 1261 N N . ARG A 1 159 ? 4.594 -3.328 -25.531 1 98.12 159 ARG A N 1
ATOM 1262 C CA . ARG A 1 159 ? 5.074 -4.266 -26.547 1 98.12 159 ARG A CA 1
ATOM 1263 C C . ARG A 1 159 ? 6.496 -4.719 -26.234 1 98.12 159 ARG A C 1
ATOM 1265 O O . ARG A 1 159 ? 6.805 -5.91 -26.328 1 98.12 159 ARG A O 1
ATOM 1272 N N . ARG A 1 160 ? 7.305 -3.793 -25.875 1 98.5 160 ARG A N 1
ATOM 1273 C CA . ARG A 1 160 ? 8.695 -4.105 -25.562 1 98.5 160 ARG A CA 1
ATOM 1274 C C . ARG A 1 160 ? 8.781 -5.02 -24.344 1 98.5 160 ARG A C 1
ATOM 1276 O O . ARG A 1 160 ? 9.562 -5.969 -24.328 1 98.5 160 ARG A O 1
ATOM 1283 N N . LEU A 1 161 ? 8 -4.758 -23.359 1 98.69 161 LEU A N 1
ATOM 1284 C CA . LEU A 1 161 ? 7.969 -5.605 -22.172 1 98.69 161 LEU A CA 1
ATOM 1285 C C . LEU A 1 161 ? 7.559 -7.027 -22.531 1 98.69 161 LEU A C 1
ATOM 1287 O O . LEU A 1 161 ? 8.234 -7.992 -22.172 1 98.69 161 LEU A O 1
ATOM 1291 N N . ASN A 1 162 ? 6.457 -7.121 -23.25 1 98.5 162 ASN A N 1
ATOM 1292 C CA . ASN A 1 162 ? 5.945 -8.438 -23.625 1 98.5 162 ASN A CA 1
ATOM 1293 C C . ASN A 1 162 ? 6.953 -9.211 -24.469 1 98.5 162 ASN A C 1
ATOM 1295 O O . ASN A 1 162 ? 7.148 -10.414 -24.281 1 98.5 162 ASN A O 1
ATOM 1299 N N . ARG A 1 163 ? 7.555 -8.539 -25.375 1 98.5 163 ARG A N 1
ATOM 1300 C CA . ARG A 1 163 ? 8.57 -9.172 -26.203 1 98.5 163 ARG A CA 1
ATOM 1301 C C . ARG A 1 163 ? 9.727 -9.695 -25.359 1 98.5 163 ARG A C 1
ATOM 1303 O O . ARG A 1 163 ? 10.18 -10.828 -25.547 1 98.5 163 ARG A O 1
ATOM 1310 N N . LEU A 1 164 ? 10.148 -8.875 -24.453 1 98.56 164 LEU A N 1
ATOM 1311 C CA . LEU A 1 164 ? 11.227 -9.25 -23.562 1 98.56 164 LEU A CA 1
ATOM 1312 C C . LEU A 1 164 ? 10.867 -10.5 -22.766 1 98.56 164 LEU A C 1
ATOM 1314 O O . LEU A 1 164 ? 11.648 -11.453 -22.703 1 98.56 164 LEU A O 1
ATOM 1318 N N . LEU A 1 165 ? 9.711 -10.531 -22.219 1 98.69 165 LEU A N 1
ATOM 1319 C CA . LEU A 1 165 ? 9.273 -11.648 -21.391 1 98.69 165 LEU A CA 1
ATOM 1320 C C . LEU A 1 165 ? 9.086 -12.906 -22.219 1 98.69 165 LEU A C 1
ATOM 1322 O O . LEU A 1 165 ? 9.461 -14 -21.797 1 98.69 165 LEU A O 1
ATOM 1326 N N . LEU A 1 166 ? 8.555 -12.742 -23.406 1 98.31 166 LEU A N 1
ATOM 1327 C CA . LEU A 1 166 ? 8.375 -13.867 -24.312 1 98.31 166 LEU A CA 1
ATOM 1328 C C . LEU A 1 166 ? 9.719 -14.477 -24.703 1 98.31 166 LEU A C 1
ATOM 1330 O O . LEU A 1 166 ? 9.891 -15.703 -24.656 1 98.31 166 LEU A O 1
ATOM 1334 N N . GLN A 1 167 ? 10.602 -13.641 -25.047 1 97.62 167 GLN A N 1
ATOM 1335 C CA . GLN A 1 167 ? 11.922 -14.094 -25.469 1 97.62 167 GLN A CA 1
ATOM 1336 C C . GLN A 1 167 ? 12.625 -14.883 -24.375 1 97.62 167 GLN A C 1
ATOM 1338 O O . GLN A 1 167 ? 13.336 -15.852 -24.656 1 97.62 167 GLN A O 1
ATOM 1343 N N . ARG A 1 168 ? 12.344 -14.586 -23.156 1 97.38 168 ARG A N 1
ATOM 1344 C CA . ARG A 1 168 ? 13.023 -15.227 -22.031 1 97.38 168 ARG A CA 1
ATOM 1345 C C . ARG A 1 168 ? 12.141 -16.297 -21.391 1 97.38 168 ARG A C 1
ATOM 1347 O O . ARG A 1 168 ? 12.539 -16.938 -20.422 1 97.38 168 ARG A O 1
ATOM 1354 N N . SER A 1 169 ? 10.961 -16.422 -21.844 1 97.44 169 SER A N 1
ATOM 1355 C CA . SER A 1 169 ? 9.984 -17.344 -21.281 1 97.44 169 SER A CA 1
ATOM 1356 C C . SER A 1 169 ? 9.695 -17.047 -19.828 1 97.44 169 SER A C 1
ATOM 1358 O O . SER A 1 169 ? 9.656 -17.953 -18.984 1 97.44 169 SER A O 1
ATOM 1360 N N . VAL A 1 170 ? 9.625 -15.766 -19.531 1 98.56 170 VAL A N 1
ATOM 1361 C CA . VAL A 1 170 ? 9.273 -15.281 -18.203 1 98.56 170 VAL A CA 1
ATOM 1362 C C . VAL A 1 170 ? 7.793 -14.906 -18.172 1 98.56 170 VAL A C 1
ATOM 1364 O O . VAL A 1 170 ? 7.27 -14.32 -19.125 1 98.56 170 VAL A O 1
ATOM 1367 N N . ASN A 1 171 ? 7.145 -15.234 -17.047 1 98.75 171 ASN A N 1
ATOM 1368 C CA . ASN A 1 171 ? 5.703 -15.016 -16.953 1 98.75 171 ASN A CA 1
ATOM 1369 C C . ASN A 1 171 ? 5.383 -13.57 -16.547 1 98.75 171 ASN A C 1
ATOM 1371 O O . ASN A 1 171 ? 5.984 -13.031 -15.625 1 98.75 171 ASN A O 1
ATOM 1375 N N . ARG A 1 172 ? 4.488 -12.961 -17.297 1 98.56 172 ARG A N 1
ATOM 1376 C CA . ARG A 1 172 ? 3.893 -11.703 -16.859 1 98.56 172 ARG A CA 1
ATOM 1377 C C . ARG A 1 172 ? 2.801 -11.953 -15.82 1 98.56 172 ARG A C 1
ATOM 1379 O O . ARG A 1 172 ? 1.822 -12.648 -16.094 1 98.56 172 ARG A O 1
ATOM 1386 N N . ILE A 1 173 ? 2.971 -11.43 -14.672 1 98.44 173 ILE A N 1
ATOM 1387 C CA . ILE A 1 173 ? 1.949 -11.586 -13.641 1 98.44 173 ILE A CA 1
ATOM 1388 C C . ILE A 1 173 ? 0.799 -10.617 -13.906 1 98.44 173 ILE A C 1
ATOM 1390 O O . ILE A 1 173 ? 1.016 -9.414 -14.055 1 98.44 173 ILE A O 1
ATOM 1394 N N . ILE A 1 174 ? -0.422 -11.164 -13.984 1 98.25 174 ILE A N 1
ATOM 1395 C CA . ILE A 1 174 ? -1.609 -10.406 -14.359 1 98.25 174 ILE A CA 1
ATOM 1396 C C . ILE A 1 174 ? -2.418 -10.062 -13.109 1 98.25 174 ILE A C 1
ATOM 1398 O O . ILE A 1 174 ? -2.807 -10.945 -12.352 1 98.25 174 ILE A O 1
ATOM 1402 N N . MET A 1 175 ? -2.604 -8.797 -12.961 1 96.31 175 MET A N 1
ATOM 1403 C CA . MET A 1 175 ? -3.449 -8.32 -11.867 1 96.31 175 MET A CA 1
ATOM 1404 C C . MET A 1 175 ? -4.836 -7.945 -12.375 1 96.31 175 MET A C 1
ATOM 1406 O O . MET A 1 175 ? -4.969 -7.152 -13.312 1 96.31 175 MET A O 1
ATOM 1410 N N . ASP A 1 176 ? -5.855 -8.57 -11.82 1 97.56 176 ASP A N 1
ATOM 1411 C CA . ASP A 1 176 ? -7.234 -8.172 -12.078 1 97.56 176 ASP A CA 1
ATOM 1412 C C . ASP A 1 176 ? -7.859 -7.52 -10.852 1 97.56 176 ASP A C 1
ATOM 1414 O O . ASP A 1 176 ? -8.344 -8.211 -9.953 1 97.56 176 ASP A O 1
ATOM 1418 N N . THR A 1 177 ? -7.832 -6.211 -10.867 1 95.31 177 THR A N 1
ATOM 1419 C CA . THR A 1 177 ? -8.352 -5.457 -9.727 1 95.31 177 THR A CA 1
ATOM 1420 C C . THR A 1 177 ? -9.727 -4.879 -10.047 1 95.31 177 THR A C 1
ATOM 1422 O O . THR A 1 177 ? -10.266 -4.078 -9.273 1 95.31 177 THR A O 1
ATOM 1425 N N . ARG A 1 178 ? -10.32 -5.305 -11.18 1 95.5 178 ARG A N 1
ATOM 1426 C CA . ARG A 1 178 ? -11.625 -4.781 -11.594 1 95.5 178 ARG A CA 1
ATOM 1427 C C . ARG A 1 178 ? -12.664 -4.996 -10.5 1 95.5 178 ARG A C 1
ATOM 1429 O O . ARG A 1 178 ? -13.406 -4.074 -10.164 1 95.5 178 ARG A O 1
ATOM 1436 N N . PRO A 1 179 ? -12.695 -6.148 -9.82 1 97 179 PRO A N 1
ATOM 1437 C CA . PRO A 1 179 ? -13.773 -6.367 -8.844 1 97 179 PRO A CA 1
ATOM 1438 C C . PRO A 1 179 ? -13.641 -5.48 -7.613 1 97 179 PRO A C 1
ATOM 1440 O O . PRO A 1 179 ? -14.625 -4.887 -7.164 1 97 179 PRO A O 1
ATOM 1443 N N . VAL A 1 180 ? -12.492 -5.375 -7.074 1 93.81 180 VAL A N 1
ATOM 1444 C CA . VAL A 1 180 ? -12.336 -4.625 -5.836 1 93.81 180 VAL A CA 1
ATOM 1445 C C . VAL A 1 180 ? -12.617 -3.145 -6.09 1 93.81 180 VAL A C 1
ATOM 1447 O O . VAL A 1 180 ? -13.18 -2.455 -5.234 1 93.81 180 VAL A O 1
ATOM 1450 N N . PHE A 1 181 ? -12.273 -2.648 -7.262 1 90.69 181 PHE A N 1
ATOM 1451 C CA . PHE A 1 181 ? -12.461 -1.232 -7.551 1 90.69 181 PHE A CA 1
ATOM 1452 C C . PHE A 1 181 ? -13.906 -0.951 -7.945 1 90.69 181 PHE A C 1
ATOM 1454 O O . PHE A 1 181 ? -14.32 0.208 -8.023 1 90.69 181 PHE A O 1
ATOM 1461 N N . ALA A 1 182 ? -14.672 -1.994 -8.203 1 92.56 182 ALA A N 1
ATOM 1462 C CA . ALA A 1 182 ? -16.109 -1.837 -8.43 1 92.56 182 ALA A CA 1
ATOM 1463 C C . ALA A 1 182 ? -16.859 -1.682 -7.109 1 92.56 182 ALA A C 1
ATOM 1465 O O . ALA A 1 182 ? -18.016 -1.269 -7.098 1 92.56 182 ALA A O 1
ATOM 1466 N N . ALA A 1 183 ? -16.219 -2.039 -6.02 1 90.94 183 ALA A N 1
ATOM 1467 C CA . ALA A 1 183 ? -16.828 -1.914 -4.699 1 90.94 183 ALA A CA 1
ATOM 1468 C C . ALA A 1 183 ? -16.75 -0.476 -4.195 1 90.94 183 ALA A C 1
ATOM 1470 O O . ALA A 1 183 ? -15.711 0.174 -4.309 1 90.94 183 ALA A O 1
ATOM 1471 N N . PRO A 1 184 ? -17.891 0.036 -3.686 1 84.94 184 PRO A N 1
ATOM 1472 C CA . PRO A 1 184 ? -17.812 1.356 -3.059 1 84.94 184 PRO A CA 1
ATOM 1473 C C . PRO A 1 184 ? -16.906 1.37 -1.832 1 84.94 184 PRO A C 1
ATOM 1475 O O . PRO A 1 184 ? -16.828 0.38 -1.099 1 84.94 184 PRO A O 1
ATOM 1478 N N . PRO A 1 185 ? -16.172 2.432 -1.682 1 80.31 185 PRO A N 1
ATOM 1479 C CA . PRO A 1 185 ? -15.258 2.539 -0.547 1 80.31 185 PRO A CA 1
ATOM 1480 C C . PRO A 1 185 ? -15.977 2.826 0.77 1 80.31 185 PRO A C 1
ATOM 1482 O O . PRO A 1 185 ? -15.711 3.842 1.415 1 80.31 185 PRO A O 1
ATOM 1485 N N . ASN A 1 186 ? -16.75 1.902 1.209 1 76.75 186 ASN A N 1
ATOM 1486 C CA . ASN A 1 186 ? -17.609 2.131 2.363 1 76.75 186 ASN A CA 1
ATOM 1487 C C . ASN A 1 186 ? -17.141 1.348 3.584 1 76.75 186 ASN A C 1
ATOM 1489 O O . ASN A 1 186 ? -17.812 1.337 4.617 1 76.75 186 ASN A O 1
ATOM 1493 N N . SER A 1 187 ? -16.047 0.599 3.43 1 75.56 187 SER A N 1
ATOM 1494 C CA . SER A 1 187 ? -15.445 -0.107 4.551 1 75.56 187 SER A CA 1
ATOM 1495 C C . SER A 1 187 ? -13.938 0.138 4.609 1 75.56 187 SER A C 1
ATOM 1497 O O . SER A 1 187 ? -13.32 0.457 3.596 1 75.56 187 SER A O 1
ATOM 1499 N N . ALA A 1 188 ? -13.414 0.009 5.832 1 72.94 188 ALA A N 1
ATOM 1500 C CA . ALA A 1 188 ? -11.977 0.178 6.031 1 72.94 188 ALA A CA 1
ATOM 1501 C C . ALA A 1 188 ? -11.188 -0.782 5.148 1 72.94 188 ALA A C 1
ATOM 1503 O O . ALA A 1 188 ? -10.156 -0.408 4.582 1 72.94 188 ALA A O 1
ATOM 1504 N N . ALA A 1 189 ? -11.727 -1.956 5.02 1 77.44 189 ALA A N 1
ATOM 1505 C CA . ALA A 1 189 ? -11.031 -2.98 4.242 1 77.44 189 ALA A CA 1
ATOM 1506 C C . ALA A 1 189 ? -10.984 -2.605 2.762 1 77.44 189 ALA A C 1
ATOM 1508 O O . ALA A 1 189 ? -9.953 -2.764 2.109 1 77.44 189 ALA A O 1
ATOM 1509 N N . VAL A 1 190 ? -12.117 -2.111 2.262 1 81 190 VAL A N 1
ATOM 1510 C CA . VAL A 1 190 ? -12.172 -1.741 0.851 1 81 190 VAL A CA 1
ATOM 1511 C C . VAL A 1 190 ? -11.312 -0.503 0.604 1 81 190 VAL A C 1
ATOM 1513 O O . VAL A 1 190 ? -10.578 -0.44 -0.38 1 81 190 VAL A O 1
ATOM 1516 N N . ILE A 1 191 ? -11.367 0.356 1.433 1 76.62 191 ILE A N 1
ATOM 1517 C CA . ILE A 1 191 ? -10.57 1.572 1.332 1 76.62 191 ILE A CA 1
ATOM 1518 C C . ILE A 1 191 ? -9.086 1.217 1.35 1 76.62 191 ILE A C 1
ATOM 1520 O O . ILE A 1 191 ? -8.312 1.7 0.517 1 76.62 191 ILE A O 1
ATOM 1524 N N . ASP A 1 192 ? -8.75 0.339 2.264 1 77.69 192 ASP A N 1
ATOM 1525 C CA . ASP A 1 192 ? -7.371 -0.136 2.354 1 77.69 192 ASP A CA 1
ATOM 1526 C C . ASP A 1 192 ? -6.938 -0.815 1.057 1 77.69 192 ASP A C 1
ATOM 1528 O O . ASP A 1 192 ? -5.84 -0.565 0.555 1 77.69 192 ASP A O 1
ATOM 1532 N N . ALA A 1 193 ? -7.789 -1.596 0.566 1 80.94 193 ALA A N 1
ATOM 1533 C CA . ALA A 1 193 ? -7.484 -2.287 -0.684 1 80.94 193 ALA A CA 1
ATOM 1534 C C . ALA A 1 193 ? -7.312 -1.296 -1.832 1 80.94 193 ALA A C 1
ATOM 1536 O O . ALA A 1 193 ? -6.402 -1.438 -2.652 1 80.94 193 ALA A O 1
ATOM 1537 N N . HIS A 1 194 ? -8.117 -0.316 -1.882 1 78.12 194 HIS A N 1
ATOM 1538 C CA . HIS A 1 194 ? -8.047 0.704 -2.922 1 78.12 194 HIS A CA 1
ATOM 1539 C C . HIS A 1 194 ? -6.727 1.47 -2.85 1 78.12 194 HIS A C 1
ATOM 1541 O O . HIS A 1 194 ? -6.195 1.895 -3.877 1 78.12 194 HIS A O 1
ATOM 1547 N N . GLU A 1 195 ? -6.215 1.522 -1.69 1 72.56 195 GLU A N 1
ATOM 1548 C CA . GLU A 1 195 ? -4.961 2.244 -1.478 1 72.56 195 GLU A CA 1
ATOM 1549 C C . GLU A 1 195 ? -3.762 1.403 -1.901 1 72.56 195 GLU A C 1
ATOM 1551 O O . GLU A 1 195 ? -2.791 1.93 -2.449 1 72.56 195 GLU A O 1
ATOM 1556 N N . LYS A 1 196 ? -3.939 0.187 -1.666 1 75.56 196 LYS A N 1
ATOM 1557 C CA . LYS A 1 196 ? -2.785 -0.701 -1.785 1 75.56 196 LYS A CA 1
ATOM 1558 C C . LYS A 1 196 ? -2.688 -1.287 -3.191 1 75.56 196 LYS A C 1
ATOM 1560 O O . LYS A 1 196 ? -1.586 -1.494 -3.707 1 75.56 196 LYS A O 1
ATOM 1565 N N . LYS A 1 197 ? -3.793 -1.537 -3.762 1 80.75 197 LYS A N 1
ATOM 1566 C CA . LYS A 1 197 ? -3.779 -2.287 -5.016 1 80.75 197 LYS A CA 1
ATOM 1567 C C . LYS A 1 197 ? -3.686 -1.352 -6.215 1 80.75 197 LYS A C 1
ATOM 1569 O O . LYS A 1 197 ? -4.297 -0.282 -6.227 1 80.75 197 LYS A O 1
ATOM 1574 N N . PRO A 1 198 ? -2.906 -1.758 -7.18 1 80.5 198 PRO A N 1
ATOM 1575 C CA . PRO A 1 198 ? -2.85 -0.944 -8.398 1 80.5 198 PRO A CA 1
ATOM 1576 C C . PRO A 1 198 ? -4.121 -1.054 -9.242 1 80.5 198 PRO A C 1
ATOM 1578 O O . PRO A 1 198 ? -4.645 -2.154 -9.43 1 80.5 198 PRO A O 1
ATOM 1581 N N . LYS A 1 199 ? -4.602 0.094 -9.633 1 83.62 199 LYS A N 1
ATOM 1582 C CA . LYS A 1 199 ? -5.703 0.093 -10.594 1 83.62 199 LYS A CA 1
ATOM 1583 C C . LYS A 1 199 ? -5.191 0.135 -12.023 1 83.62 199 LYS A C 1
ATOM 1585 O O . LYS A 1 199 ? -4.918 1.211 -12.562 1 83.62 199 LYS A O 1
ATOM 1590 N N . VAL A 1 200 ? -4.969 -1.015 -12.656 1 87.12 200 VAL A N 1
ATOM 1591 C CA . VAL A 1 200 ? -4.422 -1.124 -14.008 1 87.12 200 VAL A CA 1
ATOM 1592 C C . VAL A 1 200 ? -5.32 -2.02 -14.859 1 87.12 200 VAL A C 1
ATOM 1594 O O . VAL A 1 200 ? -6.023 -2.885 -14.328 1 87.12 200 VAL A O 1
ATOM 1597 N N . PRO A 1 201 ? -5.258 -1.829 -16.172 1 92.38 201 PRO A N 1
ATOM 1598 C CA . PRO A 1 201 ? -6.012 -2.715 -17.062 1 92.38 201 PRO A CA 1
ATOM 1599 C C . PRO A 1 201 ? -5.555 -4.168 -16.969 1 92.38 201 PRO A C 1
ATOM 1601 O O . PRO A 1 201 ? -4.395 -4.438 -16.641 1 92.38 201 PRO A O 1
ATOM 1604 N N . VAL A 1 202 ? -6.48 -5.008 -17.234 1 95.75 202 VAL A N 1
ATOM 1605 C CA . VAL A 1 202 ? -6.188 -6.438 -17.25 1 95.75 202 VAL A CA 1
ATOM 1606 C C . VAL A 1 202 ? -5.715 -6.863 -18.641 1 95.75 202 VAL A C 1
ATOM 1608 O O . VAL A 1 202 ? -6.449 -6.719 -19.609 1 95.75 202 VAL A O 1
ATOM 1611 N N . HIS A 1 203 ? -4.531 -7.32 -18.703 1 95.06 203 HIS A N 1
ATOM 1612 C CA . HIS A 1 203 ? -4.016 -7.898 -19.938 1 95.06 203 HIS A CA 1
ATOM 1613 C C . HIS A 1 203 ? -3.754 -9.391 -19.781 1 95.06 203 HIS A C 1
ATOM 1615 O O . HIS A 1 203 ? -2.711 -9.789 -19.266 1 95.06 203 HIS A O 1
ATOM 1621 N N . ALA A 1 204 ? -4.688 -10.18 -20.297 1 96.69 204 ALA A N 1
ATOM 1622 C CA . ALA A 1 204 ? -4.621 -11.633 -20.156 1 96.69 204 ALA A CA 1
ATOM 1623 C C . ALA A 1 204 ? -3.668 -12.234 -21.172 1 96.69 204 ALA A C 1
ATOM 1625 O O . ALA A 1 204 ? -4.09 -12.664 -22.25 1 96.69 204 ALA A O 1
ATOM 1626 N N . ILE A 1 205 ? -2.404 -12.32 -20.875 1 97.19 205 ILE A N 1
ATOM 1627 C CA . ILE A 1 205 ? -1.4 -12.797 -21.812 1 97.19 205 ILE A CA 1
ATOM 1628 C C . ILE A 1 205 ? -0.483 -13.805 -21.125 1 97.19 205 ILE A C 1
ATOM 1630 O O . ILE A 1 205 ? -0.107 -13.625 -19.969 1 97.19 205 ILE A O 1
ATOM 1634 N N . ALA A 1 206 ? -0.202 -14.883 -21.797 1 98.38 206 ALA A N 1
ATOM 1635 C CA . ALA A 1 206 ? 0.788 -15.859 -21.344 1 98.38 206 ALA A CA 1
ATOM 1636 C C . ALA A 1 206 ? 2.127 -15.641 -22.047 1 98.38 206 ALA A C 1
ATOM 1638 O O . ALA A 1 206 ? 2.229 -15.781 -23.266 1 98.38 206 ALA A O 1
ATOM 1639 N N . THR A 1 207 ? 3.127 -15.25 -21.281 1 98.5 207 THR A N 1
ATOM 1640 C CA . THR A 1 207 ? 4.445 -15.023 -21.859 1 98.5 207 THR A CA 1
ATOM 1641 C C . THR A 1 207 ? 5.414 -16.141 -21.453 1 98.5 207 THR A C 1
ATOM 1643 O O . THR A 1 207 ? 6.578 -16.125 -21.859 1 98.5 207 THR A O 1
ATOM 1646 N N . GLY A 1 208 ? 4.969 -17.109 -20.625 1 97.69 208 GLY A N 1
ATOM 1647 C CA . GLY A 1 208 ? 5.707 -18.297 -20.219 1 97.69 208 GLY A CA 1
ATOM 1648 C C . GLY A 1 208 ? 4.816 -19.5 -19.984 1 97.69 208 GLY A C 1
ATOM 1649 O O . GLY A 1 208 ? 3.658 -19.516 -20.391 1 97.69 208 GLY A O 1
ATOM 1650 N N . ARG A 1 209 ? 5.352 -20.469 -19.359 1 97.19 209 ARG A N 1
ATOM 1651 C CA . ARG A 1 209 ? 4.672 -21.734 -19.141 1 97.19 209 ARG A CA 1
ATOM 1652 C C . ARG A 1 209 ? 3.643 -21.641 -18.016 1 97.19 209 ARG A C 1
ATOM 1654 O O . ARG A 1 209 ? 2.684 -22.406 -17.984 1 97.19 209 ARG A O 1
ATOM 1661 N N . TYR A 1 210 ? 3.795 -20.656 -17.156 1 98.31 210 TYR A N 1
ATOM 1662 C CA . TYR A 1 210 ? 3.002 -20.562 -15.938 1 98.31 210 TYR A CA 1
ATOM 1663 C C . TYR A 1 210 ? 2.248 -19.234 -15.875 1 98.31 210 TYR A C 1
ATOM 1665 O O . TYR A 1 210 ? 2.461 -18.438 -14.961 1 98.31 210 TYR A O 1
ATOM 1673 N N . PRO A 1 211 ? 1.272 -19.031 -16.828 1 98.56 211 PRO A N 1
ATOM 1674 C CA . PRO A 1 211 ? 0.513 -17.781 -16.703 1 98.56 211 PRO A CA 1
ATOM 1675 C C . PRO A 1 211 ? -0.095 -17.609 -15.305 1 98.56 211 PRO A C 1
ATOM 1677 O O . PRO A 1 211 ? -0.632 -18.562 -14.742 1 98.56 211 PRO A O 1
ATOM 1680 N N . THR A 1 212 ? 0.075 -16.406 -14.727 1 98.75 212 THR A N 1
ATOM 1681 C CA . THR A 1 212 ? -0.261 -16.156 -13.328 1 98.75 212 THR A CA 1
ATOM 1682 C C . THR A 1 212 ? -1.252 -15 -13.211 1 98.75 212 THR A C 1
ATOM 1684 O O . THR A 1 212 ? -0.991 -13.898 -13.695 1 98.75 212 THR A O 1
ATOM 1687 N N . VAL A 1 213 ? -2.396 -15.305 -12.562 1 98.69 213 VAL A N 1
ATOM 1688 C CA . VAL A 1 213 ? -3.453 -14.312 -12.375 1 98.69 213 VAL A CA 1
ATOM 1689 C C . VAL A 1 213 ? -3.654 -14.047 -10.883 1 98.69 213 VAL A C 1
ATOM 1691 O O . VAL A 1 213 ? -3.801 -14.984 -10.094 1 98.69 213 VAL A O 1
ATOM 1694 N N . ARG A 1 214 ? -3.564 -12.836 -10.531 1 97.94 214 ARG A N 1
ATOM 1695 C CA . ARG A 1 214 ? -4.016 -12.359 -9.227 1 97.94 214 ARG A CA 1
ATOM 1696 C C . ARG A 1 214 ? -5.375 -11.68 -9.328 1 97.94 214 ARG A C 1
ATOM 1698 O O . ARG A 1 214 ? -5.488 -10.602 -9.914 1 97.94 214 ARG A O 1
ATOM 1705 N N . PHE A 1 215 ? -6.344 -12.359 -8.812 1 98.44 215 PHE A N 1
ATOM 1706 C CA . PHE A 1 215 ? -7.719 -11.867 -8.852 1 98.44 215 PHE A CA 1
ATOM 1707 C C . PHE A 1 215 ? -8.102 -11.227 -7.523 1 98.44 215 PHE A C 1
ATOM 1709 O O . PHE A 1 215 ? -8.289 -11.914 -6.52 1 98.44 215 PHE A O 1
ATOM 1716 N N . ILE A 1 216 ? -8.227 -9.914 -7.527 1 96.69 216 ILE A N 1
ATOM 1717 C CA . ILE A 1 216 ? -8.602 -9.18 -6.324 1 96.69 216 ILE A CA 1
ATOM 1718 C C . ILE A 1 216 ? -10.109 -8.969 -6.293 1 96.69 216 ILE A C 1
ATOM 1720 O O . ILE A 1 216 ? -10.625 -8.023 -6.895 1 96.69 216 ILE A O 1
ATOM 1724 N N . GLY A 1 217 ? -10.75 -9.688 -5.512 1 97.38 217 GLY A N 1
ATOM 1725 C CA . GLY A 1 217 ? -12.195 -9.844 -5.586 1 97.38 217 GLY A CA 1
ATOM 1726 C C . GLY A 1 217 ? -12.953 -8.703 -4.934 1 97.38 217 GLY A C 1
ATOM 1727 O O . GLY A 1 217 ? -12.398 -7.969 -4.113 1 97.38 217 GLY A O 1
ATOM 1728 N N . HIS A 1 218 ? -14.164 -8.617 -5.324 1 96.5 218 HIS A N 1
ATOM 1729 C CA . HIS A 1 218 ? -15.164 -7.797 -4.656 1 96.5 218 HIS A CA 1
ATOM 1730 C C . HIS A 1 218 ? -15.492 -8.344 -3.268 1 96.5 218 HIS A C 1
ATOM 1732 O O . HIS A 1 218 ? -15.477 -9.555 -3.053 1 96.5 218 HIS A O 1
ATOM 1738 N N . PRO A 1 219 ? -15.805 -7.461 -2.332 1 93.88 219 PRO A N 1
ATOM 1739 C CA . PRO A 1 219 ? -16.156 -7.973 -1.01 1 93.88 219 PRO A CA 1
ATOM 1740 C C . PRO A 1 219 ? -17.438 -8.82 -1.032 1 93.88 219 PRO A C 1
ATOM 1742 O O . PRO A 1 219 ? -17.594 -9.727 -0.207 1 93.88 219 PRO A O 1
ATOM 1745 N N . GLU A 1 220 ? -18.281 -8.492 -1.878 1 94.94 220 GLU A N 1
ATOM 1746 C CA . GLU A 1 220 ? -19.469 -9.32 -2.07 1 94.94 220 GLU A CA 1
ATOM 1747 C C . GLU A 1 220 ? -19.156 -10.523 -2.965 1 94.94 220 GLU A C 1
ATOM 1749 O O . GLU A 1 220 ? -18.891 -10.359 -4.156 1 94.94 220 GLU A O 1
ATOM 1754 N N . LEU A 1 221 ? -19.281 -11.711 -2.451 1 95.44 221 LEU A N 1
ATOM 1755 C CA . LEU A 1 221 ? -18.828 -12.93 -3.109 1 95.44 221 LEU A CA 1
ATOM 1756 C C . LEU A 1 221 ? -19.531 -13.125 -4.449 1 95.44 221 LEU A C 1
ATOM 1758 O O . LEU A 1 221 ? -18.891 -13.43 -5.453 1 95.44 221 LEU A O 1
ATOM 1762 N N . GLU A 1 222 ? -20.781 -12.875 -4.496 1 95.38 222 GLU A N 1
ATOM 1763 C CA . GLU A 1 222 ? -21.562 -13.164 -5.688 1 95.38 222 GLU A CA 1
ATOM 1764 C C . GLU A 1 222 ? -21.203 -12.219 -6.832 1 95.38 222 GLU A C 1
ATOM 1766 O O . GLU A 1 222 ? -21.281 -12.594 -8 1 95.38 222 GLU A O 1
ATOM 1771 N N . ALA A 1 223 ? -20.75 -11.07 -6.5 1 96.88 223 ALA A N 1
ATOM 1772 C CA . ALA A 1 223 ? -20.406 -10.062 -7.504 1 96.88 223 ALA A CA 1
ATOM 1773 C C . ALA A 1 223 ? -19.203 -10.508 -8.336 1 96.88 223 ALA A C 1
ATOM 1775 O O . ALA A 1 223 ? -19.016 -10.031 -9.461 1 96.88 223 ALA A O 1
ATOM 1776 N N . ASN A 1 224 ? -18.453 -11.43 -7.828 1 98.19 224 ASN A N 1
ATOM 1777 C CA . ASN A 1 224 ? -17.188 -11.812 -8.453 1 98.19 224 ASN A CA 1
ATOM 1778 C C . ASN A 1 224 ? -17.422 -12.68 -9.688 1 98.19 224 ASN A C 1
ATOM 1780 O O . ASN A 1 224 ? -16.562 -12.758 -10.57 1 98.19 224 ASN A O 1
ATOM 1784 N N . GLN A 1 225 ? -18.547 -13.336 -9.773 1 97.44 225 GLN A N 1
ATOM 1785 C CA . GLN A 1 225 ? -18.812 -14.234 -10.891 1 97.44 225 GLN A CA 1
ATOM 1786 C C . GLN A 1 225 ? -18.797 -13.484 -12.219 1 97.44 225 GLN A C 1
ATOM 1788 O O . GLN A 1 225 ? -18.234 -13.969 -13.203 1 97.44 225 GLN A O 1
ATOM 1793 N N . GLY A 1 226 ? -19.375 -12.305 -12.188 1 97.75 226 GLY A N 1
ATOM 1794 C CA . GLY A 1 226 ? -19.391 -11.5 -13.398 1 97.75 226 GLY A CA 1
ATOM 1795 C C . GLY A 1 226 ? -18 -11.094 -13.859 1 97.75 226 GLY A C 1
ATOM 1796 O O . GLY A 1 226 ? -17.703 -11.141 -15.055 1 97.75 226 GLY A O 1
ATOM 1797 N N . PHE A 1 227 ? -17.141 -10.781 -12.953 1 97.88 227 PHE A N 1
ATOM 1798 C CA . PHE A 1 227 ? -15.789 -10.344 -13.273 1 97.88 227 PHE A CA 1
ATOM 1799 C C . PHE A 1 227 ? -14.914 -11.523 -13.672 1 97.88 227 PHE A C 1
ATOM 1801 O O . PHE A 1 227 ? -13.953 -11.367 -14.422 1 97.88 227 PHE A O 1
ATOM 1808 N N . PHE A 1 228 ? -15.312 -12.734 -13.211 1 98.56 228 PHE A N 1
ATOM 1809 C CA . PHE A 1 228 ? -14.484 -13.914 -13.43 1 98.56 228 PHE A CA 1
ATOM 1810 C C . PHE A 1 228 ? -14.867 -14.609 -14.734 1 98.56 228 PHE A C 1
ATOM 1812 O O . PHE A 1 228 ? -14.117 -15.43 -15.25 1 98.56 228 PHE A O 1
ATOM 1819 N N . LYS A 1 229 ? -15.953 -14.32 -15.336 1 97.88 229 LYS A N 1
ATOM 1820 C CA . LYS A 1 229 ? -16.484 -15.008 -16.516 1 97.88 229 LYS A CA 1
ATOM 1821 C C . LYS A 1 229 ? -15.469 -15.031 -17.641 1 97.88 229 LYS A C 1
ATOM 1823 O O . LYS A 1 229 ? -15.211 -16.078 -18.234 1 97.88 229 LYS A O 1
ATOM 1828 N N . PRO A 1 230 ? -14.828 -13.898 -17.938 1 97.75 230 PRO A N 1
ATOM 1829 C CA . PRO A 1 230 ? -13.844 -13.945 -19.016 1 97.75 230 PRO A CA 1
ATOM 1830 C C . PRO A 1 230 ? -12.672 -14.875 -18.703 1 97.75 230 PRO A C 1
ATOM 1832 O O . PRO A 1 230 ? -12.062 -15.43 -19.625 1 97.75 230 PRO A O 1
ATOM 1835 N N . TRP A 1 231 ? -12.352 -15.008 -17.469 1 98.5 231 TRP A N 1
ATOM 1836 C CA . TRP A 1 231 ? -11.227 -15.844 -17.062 1 98.5 231 TRP A CA 1
ATOM 1837 C C . TRP A 1 231 ? -11.539 -17.312 -17.312 1 98.5 231 TRP A C 1
ATOM 1839 O O . TRP A 1 231 ? -10.625 -18.125 -17.516 1 98.5 231 TRP A O 1
ATOM 1849 N N . LEU A 1 232 ? -12.844 -17.703 -17.266 1 98.19 232 LEU A N 1
ATOM 1850 C CA . LEU A 1 232 ? -13.203 -19.094 -17.484 1 98.19 232 LEU A CA 1
ATOM 1851 C C . LEU A 1 232 ? -12.688 -19.594 -18.828 1 98.19 232 LEU A C 1
ATOM 1853 O O . LEU A 1 232 ? -12.023 -20.625 -18.891 1 98.19 232 LEU A O 1
ATOM 1857 N N . ASP A 1 233 ? -12.867 -18.828 -19.828 1 97.19 233 ASP A N 1
ATOM 1858 C CA . ASP A 1 233 ? -12.414 -19.234 -21.172 1 97.19 233 ASP A CA 1
ATOM 1859 C C . ASP A 1 233 ? -10.898 -19.141 -21.281 1 97.19 233 ASP A C 1
ATOM 1861 O O . ASP A 1 233 ? -10.258 -20 -21.875 1 97.19 233 ASP A O 1
ATOM 1865 N N . LYS A 1 234 ? -10.375 -18.109 -20.75 1 98.44 234 LYS A N 1
ATOM 1866 C CA . LYS A 1 234 ? -8.93 -17.891 -20.859 1 98.44 234 LYS A CA 1
ATOM 1867 C C . LYS A 1 234 ? -8.148 -18.984 -20.141 1 98.44 234 LYS A C 1
ATOM 1869 O O . LYS A 1 234 ? -7.184 -19.531 -20.688 1 98.44 234 LYS A O 1
ATOM 1874 N N . LEU A 1 235 ? -8.531 -19.297 -18.938 1 98.5 235 LEU A N 1
ATOM 1875 C CA . LEU A 1 235 ? -7.867 -20.359 -18.172 1 98.5 235 LEU A CA 1
ATOM 1876 C C . LEU A 1 235 ? -8.008 -21.703 -18.875 1 98.5 235 LEU A C 1
ATOM 1878 O O . LEU A 1 235 ? -7.047 -22.484 -18.938 1 98.5 235 LEU A O 1
ATOM 1882 N N . CYS A 1 236 ? -9.172 -21.984 -19.422 1 97.75 236 CYS A N 1
ATOM 1883 C CA . CYS A 1 236 ? -9.352 -23.219 -20.188 1 97.75 236 CYS A CA 1
ATOM 1884 C C . CYS A 1 236 ? -8.422 -23.25 -21.391 1 97.75 236 CYS A C 1
ATOM 1886 O O . CYS A 1 236 ? -7.809 -24.281 -21.688 1 97.75 236 CYS A O 1
ATOM 1888 N N . GLN A 1 237 ? -8.359 -22.125 -22.031 1 97.94 237 GLN A N 1
ATOM 1889 C CA . GLN A 1 237 ? -7.473 -22.031 -23.188 1 97.94 237 GLN A CA 1
ATOM 1890 C C . GLN A 1 237 ? -6.031 -22.344 -22.797 1 97.94 237 GLN A C 1
ATOM 1892 O O . GLN A 1 237 ? -5.352 -23.094 -23.5 1 97.94 237 GLN A O 1
ATOM 1897 N N . TRP A 1 238 ? -5.547 -21.781 -21.734 1 98.38 238 TRP A N 1
ATOM 1898 C CA . TRP A 1 238 ? -4.176 -22.031 -21.281 1 98.38 238 TRP A CA 1
ATOM 1899 C C . TRP A 1 238 ? -3.975 -23.484 -20.906 1 98.38 238 TRP A C 1
ATOM 1901 O O . TRP A 1 238 ? -2.926 -24.078 -21.203 1 98.38 238 TRP A O 1
ATOM 1911 N N . LEU A 1 239 ? -4.945 -24.047 -20.266 1 97.5 239 LEU A N 1
ATOM 1912 C CA . LEU A 1 239 ? -4.879 -25.469 -19.938 1 97.5 239 LEU A CA 1
ATOM 1913 C C . LEU A 1 239 ? -4.828 -26.312 -21.219 1 97.5 239 LEU A C 1
ATOM 1915 O O . LEU A 1 239 ? -4.062 -27.281 -21.297 1 97.5 239 LEU A O 1
ATOM 1919 N N . GLU A 1 240 ? -5.562 -25.953 -22.219 1 96.69 240 GLU A N 1
ATOM 1920 C CA . GLU A 1 240 ? -5.57 -26.641 -23.516 1 96.69 240 GLU A CA 1
ATOM 1921 C C . GLU A 1 240 ? -4.219 -26.531 -24.203 1 96.69 240 GLU A C 1
ATOM 1923 O O . GLU A 1 240 ? -3.809 -27.438 -24.938 1 96.69 240 GLU A O 1
ATOM 1928 N N . GLU A 1 241 ? -3.6 -25.438 -23.969 1 96.94 241 GLU A N 1
ATOM 1929 C CA . GLU A 1 241 ? -2.283 -25.203 -24.562 1 96.94 241 GLU A CA 1
ATOM 1930 C C . GLU A 1 241 ? -1.19 -25.906 -23.766 1 96.94 241 GLU A C 1
ATOM 1932 O O . GLU A 1 241 ? -0.001 -25.719 -24.031 1 96.94 241 GLU A O 1
ATOM 1937 N N . GLU A 1 242 ? -1.648 -26.656 -22.719 1 95.88 242 GLU A N 1
ATOM 1938 C CA . GLU A 1 242 ? -0.76 -27.453 -21.875 1 95.88 242 GLU A CA 1
ATOM 1939 C C . GLU A 1 242 ? 0.133 -26.562 -21.016 1 95.88 242 GLU A C 1
ATOM 1941 O O . GLU A 1 242 ? 1.272 -26.922 -20.703 1 95.88 242 GLU A O 1
ATOM 1946 N N . ARG A 1 243 ? -0.334 -25.359 -20.812 1 97.12 243 ARG A N 1
ATOM 1947 C CA . ARG A 1 243 ? 0.281 -24.516 -19.797 1 97.12 243 ARG A CA 1
ATOM 1948 C C . ARG A 1 243 ? -0.226 -24.875 -18.406 1 97.12 243 ARG A C 1
ATOM 1950 O O . ARG A 1 243 ? -1.131 -25.703 -18.266 1 97.12 243 ARG A O 1
ATOM 1957 N N . GLN A 1 244 ? 0.404 -24.391 -17.422 1 97.44 244 GLN A N 1
ATOM 1958 C CA . GLN A 1 244 ? -0.013 -24.578 -16.031 1 97.44 244 GLN A CA 1
ATOM 1959 C C . GLN A 1 244 ? -0.33 -23.25 -15.359 1 97.44 244 GLN A C 1
ATOM 1961 O O . GLN A 1 244 ? 0.529 -22.656 -14.703 1 97.44 244 GLN A O 1
ATOM 1966 N N . PRO A 1 245 ? -1.557 -22.844 -15.398 1 98.38 245 PRO A N 1
ATOM 1967 C CA . PRO A 1 245 ? -1.91 -21.531 -14.836 1 98.38 245 PRO A CA 1
ATOM 1968 C C . PRO A 1 245 ? -1.862 -21.516 -13.312 1 98.38 245 PRO A C 1
ATOM 1970 O O . PRO A 1 245 ? -2.191 -22.516 -12.672 1 98.38 245 PRO A O 1
ATOM 1973 N N . TYR A 1 246 ? -1.39 -20.438 -12.773 1 98.81 246 TYR A N 1
ATOM 1974 C CA . TYR A 1 246 ? -1.476 -20.078 -11.359 1 98.81 246 TYR A CA 1
ATOM 1975 C C . TYR A 1 246 ? -2.555 -19.031 -11.125 1 98.81 246 TYR A C 1
ATOM 1977 O O . TYR A 1 246 ? -2.549 -17.969 -11.758 1 98.81 246 TYR A O 1
ATOM 1985 N N . LEU A 1 247 ? -3.496 -19.375 -10.266 1 98.75 247 LEU A N 1
ATOM 1986 C CA . LEU A 1 247 ? -4.594 -18.469 -9.922 1 98.75 247 LEU A CA 1
ATOM 1987 C C . LEU A 1 247 ? -4.59 -18.156 -8.43 1 98.75 247 LEU A C 1
ATOM 1989 O O . LEU A 1 247 ? -4.754 -19.062 -7.602 1 98.75 247 LEU A O 1
ATOM 1993 N N . PHE A 1 248 ? -4.387 -16.922 -8.109 1 98.69 248 PHE A N 1
ATOM 1994 C CA . PHE A 1 248 ? -4.422 -16.469 -6.727 1 98.69 248 PHE A CA 1
ATOM 1995 C C . PHE A 1 248 ? -5.656 -15.609 -6.473 1 98.69 248 PHE A C 1
ATOM 1997 O O . PHE A 1 248 ? -5.859 -14.594 -7.145 1 98.69 248 PHE A O 1
ATOM 2004 N N . ILE A 1 249 ? -6.422 -15.977 -5.469 1 98.44 249 ILE A N 1
ATOM 2005 C CA . ILE A 1 249 ? -7.66 -15.273 -5.148 1 98.44 249 ILE A CA 1
ATOM 2006 C C . ILE A 1 249 ? -7.461 -14.43 -3.887 1 98.44 249 ILE A C 1
ATOM 2008 O O . ILE A 1 249 ? -6.977 -14.93 -2.869 1 98.44 249 ILE A O 1
ATOM 2012 N N . HIS A 1 250 ? -7.793 -13.188 -4.023 1 95.62 250 HIS A N 1
ATOM 2013 C CA . HIS A 1 250 ? -7.777 -12.219 -2.932 1 95.62 250 HIS A CA 1
ATOM 2014 C C . HIS A 1 250 ? -9.164 -11.641 -2.691 1 95.62 250 HIS A C 1
ATOM 2016 O O . HIS A 1 250 ? -9.992 -11.602 -3.604 1 95.62 250 HIS A O 1
ATOM 2022 N N . THR A 1 251 ? -9.43 -11.25 -1.46 1 93.94 251 THR A N 1
ATOM 2023 C CA . THR A 1 251 ? -10.492 -10.312 -1.108 1 93.94 251 THR A CA 1
ATOM 2024 C C . THR A 1 251 ? -9.938 -9.156 -0.282 1 93.94 251 THR A C 1
ATOM 2026 O O . THR A 1 251 ? -8.797 -9.203 0.176 1 93.94 251 THR A O 1
ATOM 2029 N N . PRO A 1 252 ? -10.594 -8.016 -0.108 1 86.88 252 PRO A N 1
ATOM 2030 C CA . PRO A 1 252 ? -10.031 -6.855 0.592 1 86.88 252 PRO A CA 1
ATOM 2031 C C . PRO A 1 252 ? -9.445 -7.219 1.955 1 86.88 252 PRO A C 1
ATOM 2033 O O . PRO A 1 252 ? -8.344 -6.777 2.293 1 86.88 252 PRO A O 1
ATOM 2036 N N . ASP A 1 253 ? -10.109 -8.023 2.789 1 85.31 253 ASP A N 1
ATOM 2037 C CA . ASP A 1 253 ? -9.539 -8.414 4.074 1 85.31 253 ASP A CA 1
ATOM 2038 C C . ASP A 1 253 ? -9.148 -9.891 4.074 1 85.31 253 ASP A C 1
ATOM 2040 O O . ASP A 1 253 ? -8.75 -10.43 5.105 1 85.31 253 ASP A O 1
ATOM 2044 N N . ASN A 1 254 ? -9.297 -10.523 3.006 1 92.38 254 ASN A N 1
ATOM 2045 C CA . ASN A 1 254 ? -8.953 -11.914 2.73 1 92.38 254 ASN A CA 1
ATOM 2046 C C . ASN A 1 254 ? -9.742 -12.867 3.619 1 92.38 254 ASN A C 1
ATOM 2048 O O . ASN A 1 254 ? -9.523 -14.086 3.574 1 92.38 254 ASN A O 1
ATOM 2052 N N . ALA A 1 255 ? -10.633 -12.383 4.379 1 91.44 255 ALA A N 1
ATOM 2053 C CA . ALA A 1 255 ? -11.383 -13.227 5.309 1 91.44 255 ALA A CA 1
ATOM 2054 C C . ALA A 1 255 ? -12.148 -14.312 4.562 1 91.44 255 ALA A C 1
ATOM 2056 O O . ALA A 1 255 ? -12.195 -15.469 5.004 1 91.44 255 ALA A O 1
ATOM 2057 N N . GLN A 1 256 ? -12.688 -13.945 3.412 1 95 256 GLN A N 1
ATOM 2058 C CA . GLN A 1 256 ? -13.508 -14.898 2.672 1 95 256 GLN A CA 1
ATOM 2059 C C . GLN A 1 256 ? -12.789 -15.383 1.416 1 95 256 GLN A C 1
ATOM 2061 O O . GLN A 1 256 ? -13.422 -15.922 0.501 1 95 256 GLN A O 1
ATOM 2066 N N . ALA A 1 257 ? -11.523 -15.211 1.361 1 96.75 257 ALA A N 1
ATOM 2067 C CA . ALA A 1 257 ? -10.758 -15.594 0.182 1 96.75 257 ALA A CA 1
ATOM 2068 C C . ALA A 1 257 ? -10.852 -17.094 -0.072 1 96.75 257 ALA A C 1
ATOM 2070 O O . ALA A 1 257 ? -10.992 -17.531 -1.217 1 96.75 257 ALA A O 1
ATOM 2071 N N . PRO A 1 258 ? -10.812 -17.969 0.989 1 97.19 258 PRO A N 1
ATOM 2072 C CA . PRO A 1 258 ? -10.93 -19.406 0.727 1 97.19 258 PRO A CA 1
ATOM 2073 C C . PRO A 1 258 ? -12.258 -19.781 0.056 1 97.19 258 PRO A C 1
ATOM 2075 O O . PRO A 1 258 ? -12.266 -20.516 -0.934 1 97.19 258 PRO A O 1
ATOM 2078 N N . GLU A 1 259 ? -13.328 -19.25 0.56 1 96.5 259 GLU A N 1
ATOM 2079 C CA . GLU A 1 259 ? -14.656 -19.531 0.011 1 96.5 259 GLU A CA 1
ATOM 2080 C C . GLU A 1 259 ? -14.773 -19.031 -1.429 1 96.5 259 GLU A C 1
ATOM 2082 O O . GLU A 1 259 ? -15.32 -19.734 -2.287 1 96.5 259 GLU A O 1
ATOM 2087 N N . LEU A 1 260 ? -14.258 -17.891 -1.66 1 97.69 260 LEU A N 1
ATOM 2088 C CA . LEU A 1 260 ? -14.312 -17.328 -3.01 1 97.69 260 LEU A CA 1
ATOM 2089 C C . LEU A 1 260 ? -13.5 -18.188 -3.977 1 97.69 260 LEU A C 1
ATOM 2091 O O . LEU A 1 260 ? -13.945 -18.484 -5.086 1 97.69 260 LEU A O 1
ATOM 2095 N N . ALA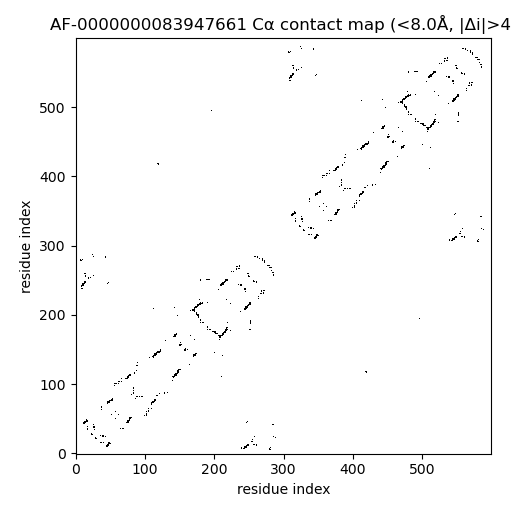 A 1 261 ? -12.352 -18.578 -3.561 1 98.25 261 ALA A N 1
ATOM 2096 C CA . ALA A 1 261 ? -11.477 -19.391 -4.406 1 98.25 261 ALA A CA 1
ATOM 2097 C C . ALA A 1 261 ? -12.164 -20.688 -4.828 1 98.25 261 ALA A C 1
ATOM 2099 O O . ALA A 1 261 ? -12.156 -21.047 -6.008 1 98.25 261 ALA A O 1
ATOM 2100 N N . ILE A 1 262 ? -12.773 -21.328 -3.885 1 97.06 262 ILE A N 1
ATOM 2101 C CA . ILE A 1 262 ? -13.438 -22.609 -4.156 1 97.06 262 ILE A CA 1
ATOM 2102 C C . ILE A 1 262 ? -14.625 -22.375 -5.09 1 97.06 262 ILE A C 1
ATOM 2104 O O . ILE A 1 262 ? -14.828 -23.141 -6.039 1 97.06 262 ILE A O 1
ATOM 2108 N N . SER A 1 263 ? -15.352 -21.359 -4.836 1 97.12 263 SER A N 1
ATOM 2109 C CA . SER A 1 263 ? -16.516 -21.047 -5.672 1 97.12 263 SER A CA 1
ATOM 2110 C C . SER A 1 263 ? -16.094 -20.797 -7.117 1 97.12 263 SER A C 1
ATOM 2112 O O . SER A 1 263 ? -16.719 -21.328 -8.047 1 97.12 263 SER A O 1
ATOM 2114 N N . LEU A 1 264 ? -15.062 -20.016 -7.344 1 98.12 264 LEU A N 1
ATOM 2115 C CA . LEU A 1 264 ? -14.609 -19.688 -8.688 1 98.12 264 LEU A CA 1
ATOM 2116 C C . LEU A 1 264 ? -14.016 -20.906 -9.375 1 98.12 264 LEU A C 1
ATOM 2118 O O . LEU A 1 264 ? -14.188 -21.094 -10.586 1 98.12 264 LEU A O 1
ATOM 2122 N N . GLN A 1 265 ? -13.312 -21.688 -8.609 1 97.75 265 GLN A N 1
ATOM 2123 C CA . GLN A 1 265 ? -12.75 -22.922 -9.164 1 97.75 265 GLN A CA 1
ATOM 2124 C C . GLN A 1 265 ? -13.852 -23.859 -9.625 1 97.75 265 GLN A C 1
ATOM 2126 O O . GLN A 1 265 ? -13.711 -24.547 -10.641 1 97.75 265 GLN A O 1
ATOM 2131 N N . ARG A 1 266 ? -14.953 -23.969 -8.898 1 97.06 266 ARG A N 1
ATOM 2132 C CA . ARG A 1 266 ? -16.094 -24.781 -9.305 1 97.06 266 ARG A CA 1
ATOM 2133 C C . ARG A 1 266 ? -16.656 -24.312 -10.648 1 97.06 266 ARG A C 1
ATOM 2135 O O . ARG A 1 266 ? -17 -25.141 -11.5 1 97.06 266 ARG A O 1
ATOM 2142 N N . LEU A 1 267 ? -16.75 -23.031 -10.805 1 97.75 267 LEU A N 1
ATOM 2143 C CA . LEU A 1 267 ? -17.203 -22.484 -12.07 1 97.75 267 LEU A CA 1
ATOM 2144 C C . LEU A 1 267 ? -16.266 -22.859 -13.203 1 97.75 267 LEU A C 1
ATOM 2146 O O . LEU A 1 267 ? -16.703 -23.234 -14.289 1 97.75 267 LEU A O 1
ATOM 2150 N N . LEU A 1 268 ? -14.977 -22.781 -12.953 1 98.19 268 LEU A N 1
ATOM 2151 C CA . LEU A 1 268 ? -13.977 -23.141 -13.945 1 98.19 268 LEU A CA 1
ATOM 2152 C C . LEU A 1 268 ? -14.062 -24.625 -14.297 1 98.19 268 LEU A C 1
ATOM 2154 O O . LEU A 1 268 ? -14 -24.984 -15.477 1 98.19 268 LEU A O 1
ATOM 2158 N N . SER A 1 269 ? -14.188 -25.422 -13.25 1 97.44 269 SER A N 1
ATOM 2159 C CA . SER A 1 269 ? -14.289 -26.859 -13.453 1 97.44 269 SER A CA 1
ATOM 2160 C C . SER A 1 269 ? -15.516 -27.219 -14.281 1 97.44 269 SER A C 1
ATOM 2162 O O . SER A 1 269 ? -15.453 -28.078 -15.148 1 97.44 269 SER A O 1
ATOM 2164 N N . ALA A 1 270 ? -16.594 -26.594 -14.023 1 97.19 270 ALA A N 1
ATOM 2165 C CA . ALA A 1 270 ? -17.812 -26.812 -14.797 1 97.19 270 ALA A CA 1
ATOM 2166 C C . ALA A 1 270 ? -17.625 -26.438 -16.266 1 97.19 270 ALA A C 1
ATOM 2168 O O . ALA A 1 270 ? -18.078 -27.156 -17.156 1 97.19 270 ALA A O 1
ATOM 2169 N N . ARG A 1 271 ? -17.016 -25.297 -16.469 1 97 271 ARG A N 1
ATOM 2170 C CA . ARG A 1 271 ? -16.719 -24.859 -17.828 1 97 271 ARG A CA 1
ATOM 2171 C C . ARG A 1 271 ? -15.844 -25.875 -18.562 1 97 271 ARG A C 1
ATOM 2173 O O . ARG A 1 271 ? -16.078 -26.203 -19.719 1 97 271 ARG A O 1
ATOM 2180 N N . TRP A 1 272 ? -14.82 -26.344 -17.906 1 97.19 272 TRP A N 1
ATOM 2181 C CA . TRP A 1 272 ? -13.922 -27.344 -18.469 1 97.19 272 TRP A CA 1
ATOM 2182 C C . TRP A 1 272 ? -14.672 -28.625 -18.781 1 97.19 272 TRP A C 1
ATOM 2184 O O . TRP A 1 272 ? -14.492 -29.219 -19.844 1 97.19 272 TRP A O 1
ATOM 2194 N N . GLN A 1 273 ? -15.484 -29.031 -17.828 1 96.12 273 GLN A N 1
ATOM 2195 C CA . GLN A 1 273 ? -16.234 -30.266 -17.984 1 96.12 273 GLN A CA 1
ATOM 2196 C C . GLN A 1 273 ? -17.172 -30.203 -19.188 1 96.12 273 GLN A C 1
ATOM 2198 O O . GLN A 1 273 ? -17.328 -31.188 -19.906 1 96.12 273 GLN A O 1
ATOM 2203 N N . ALA A 1 274 ? -17.766 -29.141 -19.359 1 96.5 274 ALA A N 1
ATOM 2204 C CA . ALA A 1 274 ? -18.656 -28.953 -20.5 1 96.5 274 ALA A CA 1
ATOM 2205 C C . ALA A 1 274 ? -17.906 -29.141 -21.812 1 96.5 274 ALA A C 1
ATOM 2207 O O . ALA A 1 274 ? -18.484 -29.641 -22.797 1 96.5 274 ALA A O 1
ATOM 2208 N N . LYS A 1 275 ? -16.719 -28.844 -21.828 1 94.12 275 LYS A N 1
ATOM 2209 C CA . LYS A 1 275 ? -15.93 -28.875 -23.047 1 94.12 275 LYS A CA 1
ATOM 2210 C C . LYS A 1 275 ? -15.195 -30.219 -23.172 1 94.12 275 LYS A C 1
ATOM 2212 O O . LYS A 1 275 ? -15.023 -30.734 -24.281 1 94.12 275 LYS A O 1
ATOM 2217 N N . HIS A 1 276 ? -14.852 -30.812 -22.078 1 95.06 276 HIS A N 1
ATOM 2218 C CA . HIS A 1 276 ? -13.914 -31.922 -22.156 1 95.06 276 HIS A CA 1
ATOM 2219 C C . HIS A 1 276 ? -14.508 -33.188 -21.547 1 95.06 276 HIS A C 1
ATOM 2221 O O . HIS A 1 276 ? -13.883 -34.25 -21.594 1 95.06 276 HIS A O 1
ATOM 2227 N N . GLY A 1 277 ? -15.602 -33.094 -20.922 1 93.75 277 GLY A N 1
ATOM 2228 C CA . GLY A 1 277 ? -16.328 -34.25 -20.469 1 93.75 277 GLY A CA 1
ATOM 2229 C C . GLY A 1 277 ? -15.969 -34.688 -19.062 1 93.75 277 GLY A C 1
ATOM 2230 O O . GLY A 1 277 ? -16.656 -35.5 -18.453 1 93.75 277 GLY A O 1
ATOM 2231 N N . GLN A 1 278 ? -14.844 -34.156 -18.562 1 93.88 278 GLN A N 1
ATOM 2232 C CA . GLN A 1 278 ? -14.43 -34.469 -17.203 1 93.88 278 GLN A CA 1
ATOM 2233 C C . GLN A 1 278 ? -14.078 -33.188 -16.438 1 93.88 278 GLN A C 1
ATOM 2235 O O . GLN A 1 278 ? -13.594 -32.219 -17.031 1 93.88 278 GLN A O 1
ATOM 2240 N N . PRO A 1 279 ? -14.32 -33.219 -15.125 1 94.12 279 PRO A N 1
ATOM 2241 C CA . PRO A 1 279 ? -14.008 -32.031 -14.344 1 94.12 279 PRO A CA 1
ATOM 2242 C C . PRO A 1 279 ? -12.523 -31.906 -14.023 1 94.12 279 PRO A C 1
ATOM 2244 O O . PRO A 1 279 ? -11.773 -32.875 -14.172 1 94.12 279 PRO A O 1
ATOM 2247 N N . LEU A 1 280 ? -12.172 -30.688 -13.68 1 95.5 280 LEU A N 1
ATOM 2248 C CA . LEU A 1 280 ? -10.844 -30.484 -13.102 1 95.5 280 LEU A CA 1
ATOM 2249 C C . LEU A 1 280 ? -10.789 -31.016 -11.672 1 95.5 280 LEU A C 1
ATOM 2251 O O . LEU A 1 280 ? -11.82 -31.375 -11.102 1 95.5 280 LEU A O 1
ATOM 2255 N N . GLN A 1 281 ? -9.562 -31.094 -11.227 1 91.56 281 GLN A N 1
ATOM 2256 C CA . GLN A 1 281 ? -9.398 -31.469 -9.828 1 91.56 281 GLN A CA 1
ATOM 2257 C C . GLN A 1 281 ? -10.242 -30.594 -8.914 1 91.56 281 GLN A C 1
ATOM 2259 O O . GLN A 1 281 ? -10.312 -29.375 -9.102 1 91.56 281 GLN A O 1
ATOM 2264 N N . ALA A 1 282 ? -10.844 -31.219 -7.918 1 89.19 282 ALA A N 1
ATOM 2265 C CA . ALA A 1 282 ? -11.711 -30.484 -7 1 89.19 282 ALA A CA 1
ATOM 2266 C C . ALA A 1 282 ? -10.922 -29.953 -5.809 1 89.19 282 ALA A C 1
ATOM 2268 O O . ALA A 1 282 ? -9.977 -30.578 -5.344 1 89.19 282 ALA A O 1
ATOM 2269 N N . PHE A 1 283 ? -11.281 -28.812 -5.344 1 92.69 283 PHE A N 1
ATOM 2270 C CA . PHE A 1 283 ? -10.836 -28.219 -4.09 1 92.69 283 PHE A CA 1
ATOM 2271 C C . PHE A 1 283 ? -11.992 -28.078 -3.109 1 92.69 283 PHE A C 1
ATOM 2273 O O . PHE A 1 283 ? -13.094 -27.672 -3.49 1 92.69 283 PHE A O 1
ATOM 2280 N N . GLN A 1 284 ? -11.781 -28.484 -1.83 1 89.75 284 GLN A N 1
ATOM 2281 C CA . GLN A 1 284 ? -12.875 -28.469 -0.87 1 89.75 284 GLN A CA 1
ATOM 2282 C C . GLN A 1 284 ? -12.406 -27.969 0.495 1 89.75 284 GLN A C 1
ATOM 2284 O O . GLN A 1 284 ? -11.328 -28.344 0.957 1 89.75 284 GLN A O 1
ATOM 2289 N N . LEU A 1 285 ? -13.188 -27.078 0.947 1 89.81 285 LEU A N 1
ATOM 2290 C CA . LEU A 1 285 ? -12.922 -26.641 2.318 1 89.81 285 LEU A CA 1
ATOM 2291 C C . LEU A 1 285 ? -13.391 -27.703 3.312 1 89.81 285 LEU A C 1
ATOM 2293 O O . LEU A 1 285 ? -14.273 -28.516 3 1 89.81 285 LEU A O 1
ATOM 2297 N N . ALA A 1 286 ? -12.734 -27.75 4.461 1 70.44 286 ALA A N 1
ATOM 2298 C CA . ALA A 1 286 ? -13.141 -28.688 5.5 1 70.44 286 ALA A CA 1
ATOM 2299 C C . ALA A 1 286 ? -14.57 -28.406 5.973 1 70.44 286 ALA A C 1
ATOM 2301 O O . ALA A 1 286 ? -14.992 -27.234 6.016 1 70.44 286 ALA A O 1
ATOM 2302 N N . GLU A 1 287 ? -15.492 -29.375 5.852 1 60.56 287 GLU A N 1
ATOM 2303 C CA . GLU A 1 287 ? -16.891 -29.266 6.266 1 60.56 287 GLU A CA 1
ATOM 2304 C C . GLU A 1 287 ? -17.016 -28.703 7.676 1 60.56 287 GLU A C 1
ATOM 2306 O O . GLU A 1 287 ? -16.25 -29.078 8.57 1 60.56 287 GLU A O 1
ATOM 2311 N N . GLN A 1 288 ? -17.438 -27.5 7.773 1 50.53 288 GLN A N 1
ATOM 2312 C CA . GLN A 1 288 ? -17.812 -27.016 9.102 1 50.53 288 GLN A CA 1
ATOM 2313 C C . GLN A 1 288 ? -18.594 -28.078 9.875 1 50.53 288 GLN A C 1
ATOM 2315 O O . GLN A 1 288 ? -19.438 -28.781 9.305 1 50.53 288 GLN A O 1
ATOM 2320 N N . ALA A 1 289 ? -18.141 -28.656 11 1 41.03 289 ALA A N 1
ATOM 2321 C CA . ALA A 1 289 ? -18.984 -29.422 11.914 1 41.03 289 ALA A CA 1
ATOM 2322 C C . ALA A 1 289 ? -20.344 -28.766 12.102 1 41.03 289 ALA A C 1
ATOM 2324 O O . ALA A 1 289 ? -20.438 -27.672 12.672 1 41.03 289 ALA A O 1
ATOM 2325 N N . ASP A 1 290 ? -21.312 -28.672 11.18 1 37.91 290 ASP A N 1
ATOM 2326 C CA . ASP A 1 290 ? -22.656 -28.297 11.602 1 37.91 290 ASP A CA 1
ATOM 2327 C C . ASP A 1 290 ? -22.938 -28.75 13.031 1 37.91 290 ASP A C 1
ATOM 2329 O O . ASP A 1 290 ? -22.391 -29.75 13.484 1 37.91 290 ASP A O 1
ATOM 2333 N N . SER A 1 291 ? -23.672 -27.906 13.859 1 36.06 291 SER A N 1
ATOM 2334 C CA . SER A 1 291 ? -24.484 -28.141 15.039 1 36.06 291 SER A CA 1
ATOM 2335 C C . SER A 1 291 ? -25.375 -29.375 14.852 1 36.06 291 SER A C 1
ATOM 2337 O O . SER A 1 291 ? -26.375 -29.312 14.141 1 36.06 291 SER A O 1
ATOM 2339 N N . GLN A 1 292 ? -25.031 -30.469 14.586 1 33.47 292 GLN A N 1
ATOM 2340 C CA . GLN A 1 292 ? -25.875 -31.609 14.945 1 33.47 292 GLN A CA 1
ATOM 2341 C C . GLN A 1 292 ? -26.547 -31.375 16.297 1 33.47 292 GLN A C 1
ATOM 2343 O O . GLN A 1 292 ? -27.547 -32.031 16.625 1 33.47 292 GLN A O 1
ATOM 2348 N N . ASN A 1 293 ? -26.031 -30.625 17.188 1 32.97 293 ASN A N 1
ATOM 2349 C CA . ASN A 1 293 ? -26.734 -30.562 18.469 1 32.97 293 ASN A CA 1
ATOM 2350 C C . ASN A 1 293 ? -27.984 -29.703 18.375 1 32.97 293 ASN A C 1
ATOM 2352 O O . ASN A 1 293 ? -28.688 -29.531 19.375 1 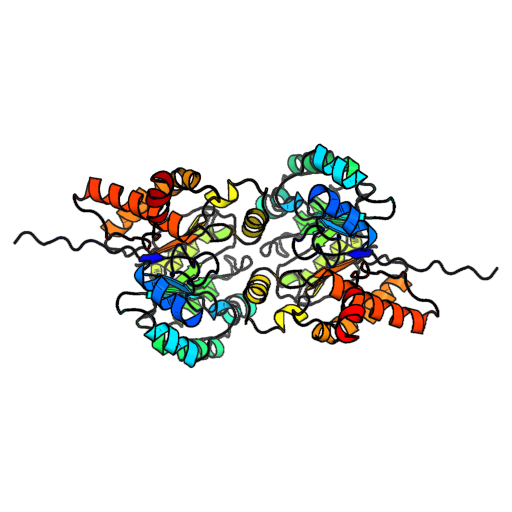32.97 293 ASN A O 1
ATOM 2356 N N . GLN A 1 294 ? -28.234 -28.812 17.406 1 32.84 294 GLN A N 1
ATOM 2357 C CA . GLN A 1 294 ? -29.531 -28.141 17.531 1 32.84 294 GLN A CA 1
ATOM 2358 C C . GLN A 1 294 ? -30.672 -29.078 17.141 1 32.84 294 GLN A C 1
ATOM 2360 O O . GLN A 1 294 ? -31.844 -28.688 17.203 1 32.84 294 GLN A O 1
ATOM 2365 N N . GLN A 1 295 ? -30.5 -30.219 16.531 1 29.98 295 GLN A N 1
ATOM 2366 C CA . GLN A 1 295 ? -31.703 -31 16.375 1 29.98 295 GLN A CA 1
ATOM 2367 C C . GLN A 1 295 ? -32.188 -31.547 17.719 1 29.98 295 GLN A C 1
ATOM 2369 O O . GLN A 1 295 ? -33.25 -32.188 17.797 1 29.98 295 GLN A O 1
ATOM 2374 N N . LEU A 1 296 ? -31.359 -31.609 18.828 1 33.06 296 LEU A N 1
ATOM 2375 C CA . LEU A 1 296 ? -31.938 -32.219 20.016 1 33.06 296 LEU A CA 1
ATOM 2376 C C . LEU A 1 296 ? -32.844 -31.219 20.734 1 33.06 296 LEU A C 1
ATOM 2378 O O . LEU A 1 296 ? -33.656 -31.609 21.578 1 33.06 296 LEU A O 1
ATOM 2382 N N . GLY A 1 297 ? -32.594 -29.906 20.625 1 27.8 297 GLY A N 1
ATOM 2383 C CA . GLY A 1 297 ? -33.375 -29.094 21.531 1 27.8 297 GLY A CA 1
ATOM 2384 C C . GLY A 1 297 ? -34.812 -28.922 21.094 1 27.8 297 GLY A C 1
ATOM 2385 O O . GLY A 1 297 ? -35.656 -28.531 21.891 1 27.8 297 GLY A O 1
ATOM 2386 N N . LEU A 1 298 ? -35.125 -28.703 19.781 1 28.53 298 LEU A N 1
ATOM 2387 C CA . LEU A 1 298 ? -36.531 -28.359 19.703 1 28.53 298 LEU A CA 1
ATOM 2388 C C . LEU A 1 298 ? -37.406 -29.594 19.812 1 28.53 298 LEU A C 1
ATOM 2390 O O . LEU A 1 298 ? -38.625 -29.531 19.609 1 28.53 298 LEU A O 1
ATOM 2394 N N . ALA A 1 299 ? -36.781 -30.797 19.891 1 28.84 299 ALA A N 1
ATOM 2395 C CA . ALA A 1 299 ? -37.812 -31.797 20.094 1 28.84 299 ALA A CA 1
ATOM 2396 C C . ALA A 1 299 ? -38.375 -31.719 21.5 1 28.84 299 ALA A C 1
ATOM 2398 O O . ALA A 1 299 ? -39.312 -32.438 21.844 1 28.84 299 ALA A O 1
ATOM 2399 N N . LEU A 1 300 ? -37.781 -30.844 22.375 1 21.56 300 LEU A N 1
ATOM 2400 C CA . LEU A 1 300 ? -38.594 -30.75 23.594 1 21.56 300 LEU A CA 1
ATOM 2401 C C . LEU A 1 300 ? -39.688 -29.672 23.438 1 21.56 300 LEU A C 1
ATOM 2403 O O . LEU A 1 300 ? -39.438 -28.625 22.828 1 21.56 300 LEU A O 1
ATOM 2407 N N . MET B 1 1 ? 5.652 47.844 28.078 1 31.98 1 MET B N 1
ATOM 2408 C CA . MET B 1 1 ? 4.488 47.062 27.688 1 31.98 1 MET B CA 1
ATOM 2409 C C . MET B 1 1 ? 4.891 45.625 27.359 1 31.98 1 MET B C 1
ATOM 2411 O O . MET B 1 1 ? 5.641 45.406 26.406 1 31.98 1 MET B O 1
ATOM 2415 N N . SER B 1 2 ? 5.328 44.75 28.203 1 37.97 2 SER B N 1
ATOM 2416 C CA . SER B 1 2 ? 5.969 43.438 28.156 1 37.97 2 SER B CA 1
ATOM 2417 C C . SER B 1 2 ? 5.211 42.469 27.234 1 37.97 2 SER B C 1
ATOM 2419 O O . SER B 1 2 ? 4.039 42.188 27.469 1 37.97 2 SER B O 1
ATOM 2421 N N . GLY B 1 3 ? 5.184 42.562 25.875 1 41.56 3 GLY B N 1
ATOM 2422 C CA . GLY B 1 3 ? 4.395 41.938 24.828 1 41.56 3 GLY B CA 1
ATOM 2423 C C . GLY B 1 3 ? 4.137 40.469 25.062 1 41.56 3 GLY B C 1
ATOM 2424 O O . GLY B 1 3 ? 5.074 39.688 25.234 1 41.56 3 GLY B O 1
ATOM 2425 N N . GLN B 1 4 ? 3.186 40 25.797 1 46.31 4 GLN B N 1
ATOM 2426 C CA . GLN B 1 4 ? 2.801 38.625 26.078 1 46.31 4 GLN B CA 1
ATOM 2427 C C . GLN B 1 4 ? 3.029 37.719 24.875 1 46.31 4 GLN B C 1
ATOM 2429 O O . GLN B 1 4 ? 2.428 37.938 23.812 1 46.31 4 GLN B O 1
ATOM 2434 N N . GLN B 1 5 ? 4.195 37.25 24.578 1 56.72 5 GLN B N 1
ATOM 2435 C CA . GLN B 1 5 ? 4.594 36.438 23.438 1 56.72 5 GLN B CA 1
ATOM 2436 C C . GLN B 1 5 ? 3.6 35.312 23.203 1 56.72 5 GLN B C 1
ATOM 2438 O O . GLN B 1 5 ? 3.311 34.531 24.125 1 56.72 5 GLN B O 1
ATOM 2443 N N . GLN B 1 6 ? 2.609 35.438 22.266 1 72.62 6 GLN B N 1
ATOM 2444 C CA . GLN B 1 6 ? 1.628 34.438 21.875 1 72.62 6 GLN B CA 1
ATOM 2445 C C . GLN B 1 6 ? 2.293 33.062 21.641 1 72.62 6 GLN B C 1
ATOM 2447 O O . GLN B 1 6 ? 3.332 33 20.984 1 72.62 6 GLN B O 1
ATOM 2452 N N . ILE B 1 7 ? 1.997 32.125 22.5 1 77.88 7 ILE B N 1
ATOM 2453 C CA . ILE B 1 7 ? 2.5 30.75 22.344 1 77.88 7 ILE B CA 1
ATOM 2454 C C . ILE B 1 7 ? 2.166 30.234 20.953 1 77.88 7 ILE B C 1
ATOM 2456 O O . ILE B 1 7 ? 1.005 30.25 20.531 1 77.88 7 ILE B O 1
ATOM 2460 N N . PRO B 1 8 ? 3.195 29.906 20.203 1 87.25 8 PRO B N 1
ATOM 2461 C CA . PRO B 1 8 ? 2.912 29.391 18.859 1 87.25 8 PRO B CA 1
ATOM 2462 C C . PRO B 1 8 ? 2.072 28.109 18.891 1 87.25 8 PRO B C 1
ATOM 2464 O O . PRO B 1 8 ? 2.021 27.422 19.906 1 87.25 8 PRO B O 1
ATOM 2467 N N . GLU B 1 9 ? 1.382 27.922 17.844 1 91.44 9 GLU B N 1
ATOM 2468 C CA . GLU B 1 9 ? 0.464 26.781 17.797 1 91.44 9 GLU B CA 1
ATOM 2469 C C . GLU B 1 9 ? 1.001 25.672 16.891 1 91.44 9 GLU B C 1
ATOM 2471 O O . GLU B 1 9 ? 1.355 25.922 15.742 1 91.44 9 GLU B O 1
ATOM 2476 N N . LEU B 1 10 ? 1.145 24.547 17.469 1 96 10 LEU B N 1
ATOM 2477 C CA . LEU B 1 10 ? 1.393 23.312 16.734 1 96 10 LEU B CA 1
ATOM 2478 C C . LEU B 1 10 ? 0.083 22.594 16.406 1 96 10 LEU B C 1
ATOM 2480 O O . LEU B 1 10 ? -0.786 22.469 17.281 1 96 10 LEU B O 1
ATOM 2484 N N . LYS B 1 11 ? -0.144 22.25 15.195 1 98.5 11 LYS B N 1
ATOM 2485 C CA . LYS B 1 11 ? -1.231 21.328 14.875 1 98.5 11 LYS B CA 1
ATOM 2486 C C . LYS B 1 11 ? -0.775 19.875 15 1 98.5 11 LYS B C 1
ATOM 2488 O O . LYS B 1 11 ? 0.137 19.453 14.289 1 98.5 11 LYS B O 1
ATOM 2493 N N . LEU B 1 12 ? -1.33 19.141 15.906 1 98.69 12 LEU B N 1
ATOM 2494 C CA . LEU B 1 12 ? -1 17.75 16.172 1 98.69 12 LEU B CA 1
ATOM 2495 C C . LEU B 1 12 ? -2.199 16.844 15.898 1 98.69 12 LEU B C 1
ATOM 2497 O O . LEU B 1 12 ? -3.297 17.094 16.406 1 98.69 12 LEU B O 1
ATOM 2501 N N . GLY B 1 13 ? -2.041 15.883 15.086 1 98.5 13 GLY B N 1
ATOM 2502 C CA . GLY B 1 13 ? -3.127 14.969 14.773 1 98.5 13 GLY B CA 1
ATOM 2503 C C . GLY B 1 13 ? -2.645 13.594 14.336 1 98.5 13 GLY B C 1
ATOM 2504 O O . GLY B 1 13 ? -1.452 13.297 14.414 1 98.5 13 GLY B O 1
ATOM 2505 N N . LEU B 1 14 ? -3.623 12.789 14 1 97.94 14 LEU B N 1
ATOM 2506 C CA . LEU B 1 14 ? -3.387 11.406 13.602 1 97.94 14 LEU B CA 1
ATOM 2507 C C . LEU B 1 14 ? -3.854 11.164 12.172 1 97.94 14 LEU B C 1
ATOM 2509 O O . LEU B 1 14 ? -4.328 12.086 11.508 1 97.94 14 LEU B O 1
ATOM 2513 N N . ALA B 1 15 ? -3.645 9.938 11.695 1 93.94 15 ALA B N 1
ATOM 2514 C CA . ALA B 1 15 ? -3.893 9.594 10.297 1 93.94 15 ALA B CA 1
ATOM 2515 C C . ALA B 1 15 ? -5.379 9.359 10.047 1 93.94 15 ALA B C 1
ATOM 2517 O O . ALA B 1 15 ? -5.797 9.125 8.906 1 93.94 15 ALA B O 1
ATOM 2518 N N . MET B 1 16 ? -6.152 9.297 11.086 1 94.06 16 MET B N 1
ATOM 2519 C CA . MET B 1 16 ? -7.59 9.055 11.086 1 94.06 16 MET B CA 1
ATOM 2520 C C . MET B 1 16 ? -8.219 9.523 12.398 1 94.06 16 MET B C 1
ATOM 2522 O O . MET B 1 16 ? -7.512 9.781 13.375 1 94.06 16 MET B O 1
ATOM 2526 N N . TRP B 1 17 ? -9.578 9.617 12.375 1 96.06 17 TRP B N 1
ATOM 2527 C CA . TRP B 1 17 ? -10.219 10.016 13.633 1 96.06 17 TRP B CA 1
ATOM 2528 C C . TRP B 1 17 ? -11.047 8.875 14.203 1 96.06 17 TRP B C 1
ATOM 2530 O O . TRP B 1 17 ? -11.578 8.977 15.312 1 96.06 17 TRP B O 1
ATOM 2540 N N . SER B 1 18 ? -11.164 7.824 13.461 1 92.19 18 SER B N 1
ATOM 2541 C CA . SER B 1 18 ? -11.953 6.688 13.914 1 92.19 18 SER B CA 1
ATOM 2542 C C . SER B 1 18 ? -11.148 5.398 13.875 1 92.19 18 SER B C 1
ATOM 2544 O O . SER B 1 18 ? -10.672 4.988 12.812 1 92.19 18 SER B O 1
ATOM 2546 N N . HIS B 1 19 ? -11 4.781 15 1 90.75 19 HIS B N 1
ATOM 2547 C CA . HIS B 1 19 ? -10.289 3.518 15.18 1 90.75 19 HIS B CA 1
ATOM 2548 C C . HIS B 1 19 ? -10.883 2.715 16.328 1 90.75 19 HIS B C 1
ATOM 2550 O O . HIS B 1 19 ? -11.062 3.24 17.438 1 90.75 19 HIS B O 1
ATOM 2556 N N . ASN B 1 20 ? -11.117 1.48 16.109 1 87.75 20 ASN B N 1
ATOM 2557 C CA . ASN B 1 20 ? -11.852 0.667 17.078 1 87.75 20 ASN B CA 1
ATOM 2558 C C . ASN B 1 20 ? -11.102 0.525 18.391 1 87.75 20 ASN B C 1
ATOM 2560 O O . ASN B 1 20 ? -11.711 0.419 19.453 1 87.75 20 ASN B O 1
ATOM 2564 N N . GLN B 1 21 ? -9.875 0.561 18.344 1 90.12 21 GLN B N 1
ATOM 2565 C CA . GLN B 1 21 ? -9.07 0.299 19.531 1 90.12 21 GLN B CA 1
ATOM 2566 C C . GLN B 1 21 ? -8.891 1.565 20.359 1 90.12 21 GLN B C 1
ATOM 2568 O O . GLN B 1 21 ? -8.219 1.545 21.391 1 90.12 21 GLN B O 1
ATOM 2573 N N . TRP B 1 22 ? -9.469 2.666 19.906 1 94.12 22 TRP B N 1
ATOM 2574 C CA . TRP B 1 22 ? -9.281 3.924 20.625 1 94.12 22 TRP B CA 1
ATOM 2575 C C . TRP B 1 22 ? -10.453 4.199 21.562 1 94.12 22 TRP B C 1
ATOM 2577 O O . TRP B 1 22 ? -10.578 5.297 22.109 1 94.12 22 TRP B O 1
ATOM 2587 N N . GLN B 1 23 ? -11.359 3.209 21.75 1 90.25 23 GLN B N 1
ATOM 2588 C CA . GLN B 1 23 ? -12.531 3.371 22.594 1 90.25 23 GLN B CA 1
ATOM 2589 C C . GLN B 1 23 ? -12.133 3.727 24.031 1 90.25 23 GLN B C 1
ATOM 2591 O O . GLN B 1 23 ? -12.703 4.633 24.641 1 90.25 23 GLN B O 1
ATOM 2596 N N . GLN B 1 24 ? -11.102 3.111 24.5 1 84.69 24 GLN B N 1
ATOM 2597 C CA . GLN B 1 24 ? -10.695 3.352 25.891 1 84.69 24 GLN B CA 1
ATOM 2598 C C . GLN B 1 24 ? -9.711 4.512 25.969 1 84.69 24 GLN B C 1
ATOM 2600 O O . GLN B 1 24 ? -9.805 5.352 26.875 1 84.69 24 GLN B O 1
ATOM 2605 N N . SER B 1 25 ? -8.875 4.664 25.031 1 86.38 25 SER B N 1
ATOM 2606 C CA . SER B 1 25 ? -7.762 5.602 25.125 1 86.38 25 SER B CA 1
ATOM 2607 C C . SER B 1 25 ? -8.172 6.996 24.656 1 86.38 25 SER B C 1
ATOM 2609 O O . SER B 1 25 ? -7.609 7.996 25.109 1 86.38 25 SER B O 1
ATOM 2611 N N . LEU B 1 26 ? -9.227 7.07 23.781 1 92.38 26 LEU B N 1
ATOM 2612 C CA . LEU B 1 26 ? -9.453 8.367 23.156 1 92.38 26 LEU B CA 1
ATOM 2613 C C . LEU B 1 26 ? -10.914 8.773 23.25 1 92.38 26 LEU B C 1
ATOM 2615 O O . LEU B 1 26 ? -11.227 9.891 23.672 1 92.38 26 LEU B O 1
ATOM 2619 N N . TYR B 1 27 ? -11.82 7.801 22.984 1 91.94 27 TYR B N 1
ATOM 2620 C CA . TYR B 1 27 ? -13.211 8.188 22.812 1 91.94 27 TYR B CA 1
ATOM 2621 C C . TYR B 1 27 ? -13.977 8.102 24.125 1 91.94 27 TYR B C 1
ATOM 2623 O O . TYR B 1 27 ? -14.867 8.914 24.391 1 91.94 27 TYR B O 1
ATOM 2631 N N . GLY B 1 28 ? -13.734 7.09 24.922 1 87.75 28 GLY B N 1
ATOM 2632 C CA . GLY B 1 28 ? -14.586 6.586 25.984 1 87.75 28 GLY B CA 1
ATOM 2633 C C . GLY B 1 28 ? -15.328 5.316 25.609 1 87.75 28 GLY B C 1
ATOM 2634 O O . GLY B 1 28 ? -15.68 5.125 24.438 1 87.75 28 GLY B O 1
ATOM 2635 N N . LYS B 1 29 ? -15.555 4.531 26.516 1 86.44 29 LYS B N 1
ATOM 2636 C CA . LYS B 1 29 ? -16.172 3.227 26.266 1 86.44 29 LYS B CA 1
ATOM 2637 C C . LYS B 1 29 ? -17.547 3.373 25.625 1 86.44 29 LYS B C 1
ATOM 2639 O O . LYS B 1 29 ? -18.359 4.188 26.062 1 86.44 29 LYS B O 1
ATOM 2644 N N . GLY B 1 30 ? -17.766 2.645 24.562 1 89.19 30 GLY B N 1
ATOM 2645 C CA . GLY B 1 30 ? -19.078 2.527 23.953 1 89.19 30 GLY B CA 1
ATOM 2646 C C . GLY B 1 30 ? -19.422 3.689 23.047 1 89.19 30 GLY B C 1
ATOM 2647 O O . GLY B 1 30 ? -20.562 3.836 22.625 1 89.19 30 GLY B O 1
ATOM 2648 N N . THR B 1 31 ? -18.516 4.562 22.75 1 92.81 31 THR B N 1
ATOM 2649 C CA . THR B 1 31 ? -18.781 5.695 21.875 1 92.81 31 THR B CA 1
ATOM 2650 C C . THR B 1 31 ? -19.156 5.219 20.484 1 92.81 31 THR B C 1
ATOM 2652 O O . THR B 1 31 ? -18.406 4.469 19.844 1 92.81 31 THR B O 1
ATOM 2655 N N . PRO B 1 32 ? -20.344 5.629 20.031 1 92.94 32 PRO B N 1
ATOM 2656 C CA . PRO B 1 32 ? -20.734 5.242 18.672 1 92.94 32 PRO B CA 1
ATOM 2657 C C . PRO B 1 32 ? -19.859 5.875 17.609 1 92.94 32 PRO B C 1
ATOM 2659 O O . PRO B 1 32 ? -19.25 6.926 17.844 1 92.94 32 PRO B O 1
ATOM 2662 N N . GLN B 1 33 ? -19.75 5.281 16.484 1 90.31 33 GLN B N 1
ATOM 2663 C CA . GLN B 1 33 ? -18.906 5.703 15.383 1 90.31 33 GLN B CA 1
ATOM 2664 C C . GLN B 1 33 ? -19.172 7.156 15 1 90.31 33 GLN B C 1
ATOM 2666 O O . GLN B 1 33 ? -18.25 7.926 14.758 1 90.31 33 GLN B O 1
ATOM 2671 N N . ALA B 1 34 ? -20.422 7.551 15.023 1 91.25 34 ALA B N 1
ATOM 2672 C CA . ALA B 1 34 ? -20.844 8.867 14.562 1 91.25 34 ALA B CA 1
ATOM 2673 C C . ALA B 1 34 ? -20.328 9.969 15.492 1 91.25 34 ALA B C 1
ATOM 2675 O O . ALA B 1 34 ? -20.266 11.133 15.109 1 91.25 34 ALA B O 1
ATOM 2676 N N . GLU B 1 35 ? -19.891 9.633 16.672 1 95.88 35 GLU B N 1
ATOM 2677 C CA . GLU B 1 35 ? -19.469 10.617 17.672 1 95.88 35 GLU B CA 1
ATOM 2678 C C . GLU B 1 35 ? -17.953 10.641 17.828 1 95.88 35 GLU B C 1
ATOM 2680 O O . GLU B 1 35 ? -17.406 11.484 18.531 1 95.88 35 GLU B O 1
ATOM 2685 N N . ARG B 1 36 ? -17.266 9.836 17.125 1 96.25 36 ARG B N 1
ATOM 2686 C CA . ARG B 1 36 ? -15.828 9.641 17.344 1 96.25 36 ARG B CA 1
ATOM 2687 C C . ARG B 1 36 ? -15.039 10.867 16.906 1 96.25 36 ARG B C 1
ATOM 2689 O O . ARG B 1 36 ? -14.047 11.234 17.531 1 96.25 36 ARG B O 1
ATOM 2696 N N . LEU B 1 37 ? -15.531 11.492 15.906 1 97.38 37 LEU B N 1
ATOM 2697 C CA . LEU B 1 37 ? -14.828 12.688 15.461 1 97.38 37 LEU B CA 1
ATOM 2698 C C . LEU B 1 37 ? -14.867 13.773 16.531 1 97.38 37 LEU B C 1
ATOM 2700 O O . LEU B 1 37 ? -13.852 14.406 16.812 1 97.38 37 LEU B O 1
ATOM 2704 N N . ALA B 1 38 ? -15.992 13.977 17.062 1 97.62 38 ALA B N 1
ATOM 2705 C CA . ALA B 1 38 ? -16.125 14.984 18.094 1 97.62 38 ALA B CA 1
ATOM 2706 C C . ALA B 1 38 ? -15.242 14.664 19.297 1 97.62 38 ALA B C 1
ATOM 2708 O O . ALA B 1 38 ? -14.562 15.547 19.828 1 97.62 38 ALA B O 1
ATOM 2709 N N . ARG B 1 39 ? -15.227 13.367 19.688 1 96.81 39 ARG B N 1
ATOM 2710 C CA . ARG B 1 39 ? -14.383 12.945 20.797 1 96.81 39 ARG B CA 1
ATOM 2711 C C . ARG B 1 39 ? -12.906 13.102 20.453 1 96.81 39 ARG B C 1
ATOM 2713 O O . ARG B 1 39 ? -12.117 13.57 21.281 1 96.81 39 ARG B O 1
ATOM 2720 N N . TYR B 1 40 ? -12.539 12.758 19.266 1 97.44 40 TYR B N 1
ATOM 2721 C CA . TYR B 1 40 ? -11.188 12.93 18.766 1 97.44 40 TYR B CA 1
ATOM 2722 C C . TYR B 1 40 ? -10.742 14.383 18.859 1 97.44 40 TYR B C 1
ATOM 2724 O O . TYR B 1 40 ? -9.641 14.672 19.328 1 97.44 40 TYR B O 1
ATOM 2732 N N . ALA B 1 41 ? -11.641 15.289 18.547 1 97.81 41 ALA B N 1
ATOM 2733 C CA . ALA B 1 41 ? -11.328 16.719 18.438 1 97.81 41 ALA B CA 1
ATOM 2734 C C . ALA B 1 41 ? -11.203 17.359 19.812 1 97.81 41 ALA B C 1
ATOM 2736 O O . ALA B 1 41 ? -10.75 18.5 19.938 1 97.81 41 ALA B O 1
ATOM 2737 N N . GLU B 1 42 ? -11.562 16.656 20.828 1 95.81 42 GLU B N 1
ATOM 2738 C CA . GLU B 1 42 ? -11.352 17.125 22.188 1 95.81 42 GLU B CA 1
ATOM 2739 C C . GLU B 1 42 ? -9.891 16.969 22.594 1 95.81 42 GLU B C 1
ATOM 2741 O O . GLU B 1 42 ? -9.438 17.641 23.547 1 95.81 42 GLU B O 1
ATOM 2746 N N . VAL B 1 43 ? -9.195 16.141 21.891 1 96.56 43 VAL B N 1
ATOM 2747 C CA . VAL B 1 43 ? -7.82 15.836 22.281 1 96.56 43 VAL B CA 1
ATOM 2748 C C . VAL B 1 43 ? -6.852 16.422 21.25 1 96.56 43 VAL B C 1
ATOM 2750 O O . VAL B 1 43 ? -5.875 17.078 21.625 1 96.56 43 VAL B O 1
ATOM 2753 N N . PHE B 1 44 ? -7.121 16.203 20.031 1 98 44 PHE B N 1
ATOM 2754 C CA . PHE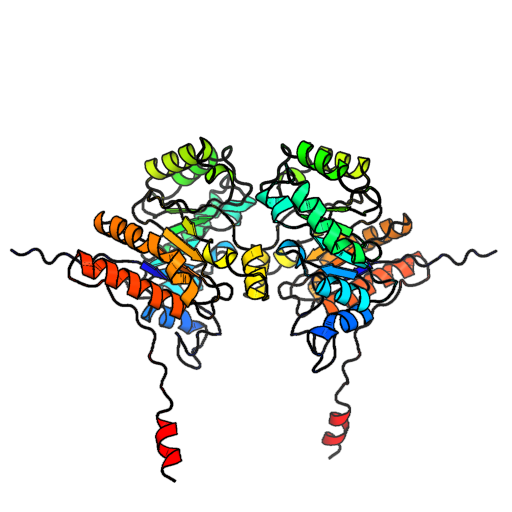 B 1 44 ? -6.25 16.641 18.953 1 98 44 PHE B CA 1
ATOM 2755 C C . PHE B 1 44 ? -6.883 17.797 18.172 1 98 44 PHE B C 1
ATOM 2757 O O . PHE B 1 44 ? -8.109 17.938 18.172 1 98 44 PHE B O 1
ATOM 2764 N N . ASN B 1 45 ? -6.02 18.609 17.484 1 98.25 45 ASN B N 1
ATOM 2765 C CA . ASN B 1 45 ? -6.547 19.812 16.859 1 98.25 45 ASN B CA 1
ATOM 2766 C C . ASN B 1 45 ? -6.41 19.75 15.336 1 98.25 45 ASN B C 1
ATOM 2768 O O . ASN B 1 45 ? -6.594 20.766 14.656 1 98.25 45 ASN B O 1
ATOM 2772 N N . THR B 1 46 ? -6.051 18.625 14.781 1 98.69 46 THR B N 1
ATOM 2773 C CA . THR B 1 46 ? -6.062 18.359 13.352 1 98.69 46 THR B CA 1
ATOM 2774 C C . THR B 1 46 ? -6.203 16.859 13.078 1 98.69 46 THR B C 1
ATOM 2776 O O . THR B 1 46 ? -6.188 16.047 14.008 1 98.69 46 THR B O 1
ATOM 2779 N N . VAL B 1 47 ? -6.477 16.547 11.812 1 98.5 47 VAL B N 1
ATOM 2780 C CA . VAL B 1 47 ? -6.582 15.133 11.43 1 98.5 47 VAL B CA 1
ATOM 2781 C C . VAL B 1 47 ? -6.391 15 9.922 1 98.5 47 VAL B C 1
ATOM 2783 O O . VAL B 1 47 ? -6.723 15.914 9.156 1 98.5 47 VAL B O 1
ATOM 2786 N N . GLU B 1 48 ? -5.809 13.906 9.555 1 96.5 48 GLU B N 1
ATOM 2787 C CA . GLU B 1 48 ? -5.797 13.539 8.141 1 96.5 48 GLU B CA 1
ATOM 2788 C C . GLU B 1 48 ? -7.098 12.852 7.738 1 96.5 48 GLU B C 1
ATOM 2790 O O . GLU B 1 48 ? -7.371 11.734 8.18 1 96.5 48 GLU B O 1
ATOM 2795 N N . GLY B 1 49 ? -7.906 13.562 6.98 1 93.12 49 GLY B N 1
ATOM 2796 C CA . GLY B 1 49 ? -9.062 12.922 6.371 1 93.12 49 GLY B CA 1
ATOM 2797 C C . GLY B 1 49 ? -8.75 12.281 5.031 1 93.12 49 GLY B C 1
ATOM 2798 O O . GLY B 1 49 ? -8.617 12.977 4.02 1 93.12 49 GLY B O 1
ATOM 2799 N N . ASN B 1 50 ? -8.82 10.961 4.977 1 88.38 50 ASN B N 1
ATOM 2800 C CA . ASN B 1 50 ? -8.344 10.266 3.785 1 88.38 50 ASN B CA 1
ATOM 2801 C C . ASN B 1 50 ? -9.5 9.734 2.945 1 88.38 50 ASN B C 1
ATOM 2803 O O . ASN B 1 50 ? -9.305 9.328 1.799 1 88.38 50 ASN B O 1
ATOM 2807 N N . THR B 1 51 ? -10.695 9.766 3.408 1 83.81 51 THR B N 1
ATOM 2808 C CA . THR B 1 51 ? -11.852 9.234 2.697 1 83.81 51 THR B CA 1
ATOM 2809 C C . THR B 1 51 ? -12.023 9.922 1.346 1 83.81 51 THR B C 1
ATOM 2811 O O . THR B 1 51 ? -12.383 9.273 0.357 1 83.81 51 THR B O 1
ATOM 2814 N N . SER B 1 52 ? -11.711 11.172 1.331 1 91.25 52 SER B N 1
ATOM 2815 C CA . SER B 1 52 ? -11.891 11.961 0.118 1 91.25 52 SER B CA 1
ATOM 2816 C C . SER B 1 52 ? -10.977 11.477 -1 1 91.25 52 SER B C 1
ATOM 2818 O O . SER B 1 52 ? -11.203 11.789 -2.172 1 91.25 52 SER B O 1
ATOM 2820 N N . PHE B 1 53 ? -9.953 10.82 -0.651 1 91.81 53 PHE B N 1
ATOM 2821 C CA . PHE B 1 53 ? -9.008 10.312 -1.637 1 91.81 53 PHE B CA 1
ATOM 2822 C C . PHE B 1 53 ? -9.656 9.242 -2.512 1 91.81 53 PHE B C 1
ATOM 2824 O O . PHE B 1 53 ? -9.359 9.141 -3.703 1 91.81 53 PHE B O 1
ATOM 2831 N N . TYR B 1 54 ? -10.609 8.633 -1.909 1 82.44 54 TYR B N 1
ATOM 2832 C CA . TYR B 1 54 ? -11.18 7.48 -2.59 1 82.44 54 TYR B CA 1
ATOM 2833 C C . TYR B 1 54 ? -12.562 7.793 -3.131 1 82.44 54 TYR B C 1
ATOM 2835 O O . TYR B 1 54 ? -12.992 7.215 -4.133 1 82.44 54 TYR B O 1
ATOM 2843 N N . ALA B 1 55 ? -13.281 8.57 -2.4 1 81.25 55 ALA B N 1
ATOM 2844 C CA . ALA B 1 55 ? -14.633 8.961 -2.791 1 81.25 55 ALA B CA 1
ATOM 2845 C C . ALA B 1 55 ? -14.977 10.352 -2.27 1 81.25 55 ALA B C 1
ATOM 2847 O O . ALA B 1 55 ? -14.625 10.703 -1.143 1 81.25 55 ALA B O 1
ATOM 2848 N N . THR B 1 56 ? -15.617 10.992 -3.17 1 88.25 56 THR B N 1
ATOM 2849 C CA . THR B 1 56 ? -16.141 12.258 -2.676 1 88.25 56 THR B CA 1
ATOM 2850 C C . THR B 1 56 ? -17.25 12.016 -1.646 1 88.25 56 THR B C 1
ATOM 2852 O O . THR B 1 56 ? -18.188 11.258 -1.896 1 88.25 56 THR B O 1
ATOM 2855 N N . PRO B 1 57 ? -17.109 12.664 -0.548 1 92.19 57 PRO B N 1
ATOM 2856 C CA . PRO B 1 57 ? -18.125 12.469 0.49 1 92.19 57 PRO B CA 1
ATOM 2857 C C . PRO B 1 57 ? -19.469 13.086 0.121 1 92.19 57 PRO B C 1
ATOM 2859 O O . PRO B 1 57 ? -19.547 13.93 -0.775 1 92.19 57 PRO B O 1
ATOM 2862 N N . SER B 1 58 ? -20.484 12.625 0.799 1 92.62 58 SER B N 1
ATOM 2863 C CA . SER B 1 58 ? -21.781 13.242 0.632 1 92.62 58 SER B CA 1
ATOM 2864 C C . SER B 1 58 ? -21.844 14.617 1.292 1 92.62 58 SER B C 1
ATOM 2866 O O . SER B 1 58 ? -21.062 14.906 2.205 1 92.62 58 SER B O 1
ATOM 2868 N N . ALA B 1 59 ? -22.766 15.422 0.831 1 95.25 59 ALA B N 1
ATOM 2869 C CA . ALA B 1 59 ? -22.984 16.734 1.443 1 95.25 59 ALA B CA 1
ATOM 2870 C C . ALA B 1 59 ? -23.312 16.594 2.928 1 95.25 59 ALA B C 1
ATOM 2872 O O . ALA B 1 59 ? -22.875 17.406 3.746 1 95.25 59 ALA B O 1
ATOM 2873 N N . ASN B 1 60 ? -24.031 15.578 3.209 1 95.75 60 ASN B N 1
ATOM 2874 C CA . ASN B 1 60 ? -24.391 15.344 4.602 1 95.75 60 ASN B CA 1
ATOM 2875 C C . ASN B 1 60 ? -23.156 15.016 5.449 1 95.75 60 ASN B C 1
ATOM 2877 O O . ASN B 1 60 ? -23.016 15.531 6.562 1 95.75 60 ASN B O 1
ATOM 2881 N N . SER B 1 61 ? -22.266 14.188 4.957 1 94.19 61 SER B N 1
ATOM 2882 C CA . SER B 1 61 ? -21.031 13.867 5.668 1 94.19 61 SER B CA 1
ATOM 2883 C C . SER B 1 61 ? -20.188 15.109 5.906 1 94.19 61 SER B C 1
ATOM 2885 O O . SER B 1 61 ? -19.672 15.32 7.008 1 94.19 61 SER B O 1
ATOM 2887 N N . VAL B 1 62 ? -20.141 15.938 4.906 1 97.06 62 VAL B N 1
ATOM 2888 C CA . VAL B 1 62 ? -19.359 17.172 4.977 1 97.06 62 VAL B CA 1
ATOM 2889 C C . VAL B 1 62 ? -19.922 18.078 6.066 1 97.06 62 VAL B C 1
ATOM 2891 O O . VAL B 1 62 ? -19.172 18.594 6.895 1 97.06 62 VAL B O 1
ATOM 2894 N N . SER B 1 63 ? -21.188 18.203 6.066 1 97 63 SER B N 1
ATOM 2895 C CA . SER B 1 63 ? -21.828 19.031 7.078 1 97 63 SER B CA 1
ATOM 2896 C C . SER B 1 63 ? -21.641 18.453 8.477 1 97 63 SER B C 1
ATOM 2898 O O . SER B 1 63 ? -21.375 19.188 9.43 1 97 63 SER B O 1
ATOM 2900 N N . ASN B 1 64 ? -21.766 17.172 8.562 1 96.69 64 ASN B N 1
ATOM 2901 C CA . ASN B 1 64 ? -21.578 16.516 9.844 1 96.69 64 ASN B CA 1
ATOM 2902 C C . ASN B 1 64 ? -20.156 16.719 10.383 1 96.69 64 ASN B C 1
ATOM 2904 O O . ASN B 1 64 ? -19.969 16.984 11.57 1 96.69 64 ASN B O 1
ATOM 2908 N N . TRP B 1 65 ? -19.188 16.594 9.539 1 97.5 65 TRP B N 1
ATOM 2909 C CA . TRP B 1 65 ? -17.797 16.797 9.953 1 97.5 65 TRP B CA 1
ATOM 2910 C C . TRP B 1 65 ? -17.594 18.234 10.422 1 97.5 65 TRP B C 1
ATOM 2912 O O . TRP B 1 65 ? -16.984 18.469 11.469 1 97.5 65 TRP B O 1
ATOM 2922 N N . ARG B 1 66 ? -18.109 19.188 9.648 1 97.75 66 ARG B N 1
ATOM 2923 C CA . ARG B 1 66 ? -18 20.594 9.992 1 97.75 66 ARG B CA 1
ATOM 2924 C C . ARG B 1 66 ? -18.547 20.859 11.391 1 97.75 66 ARG B C 1
ATOM 2926 O O . ARG B 1 66 ? -17.922 21.562 12.18 1 97.75 66 ARG B O 1
ATOM 2933 N N . ASP B 1 67 ? -19.609 20.266 11.664 1 98 67 ASP B N 1
ATOM 2934 C CA . ASP B 1 67 ? -20.344 20.578 12.891 1 98 67 ASP B CA 1
ATOM 2935 C C . ASP B 1 67 ? -19.781 19.812 14.078 1 98 67 ASP B C 1
ATOM 2937 O O . ASP B 1 67 ? -20.031 20.156 15.234 1 98 67 ASP B O 1
ATOM 2941 N N . ALA B 1 68 ? -19.031 18.797 13.836 1 97.81 68 ALA B N 1
ATOM 2942 C CA . ALA B 1 68 ? -18.547 17.906 14.891 1 97.81 68 ALA B CA 1
ATOM 2943 C C . ALA B 1 68 ? -17.359 18.531 15.609 1 97.81 68 ALA B C 1
ATOM 2945 O O . ALA B 1 68 ? -17 18.094 16.703 1 97.81 68 ALA B O 1
ATOM 2946 N N . VAL B 1 69 ? -16.719 19.562 15.031 1 98.19 69 VAL B N 1
ATOM 2947 C CA . VAL B 1 69 ? -15.453 20.047 15.602 1 98.19 69 VAL B CA 1
ATOM 2948 C C . VAL B 1 69 ? -15.57 21.531 15.922 1 98.19 69 VAL B C 1
ATOM 2950 O O . VAL B 1 69 ? -16.438 22.219 15.375 1 98.19 69 VAL B O 1
ATOM 2953 N N . GLY B 1 70 ? -14.742 22.062 16.812 1 96.62 70 GLY B N 1
ATOM 2954 C CA . GLY B 1 70 ? -14.734 23.453 17.219 1 96.62 70 GLY B CA 1
ATOM 2955 C C . GLY B 1 70 ? -14.078 24.375 16.203 1 96.62 70 GLY B C 1
ATOM 2956 O O . GLY B 1 70 ? -13.578 23.906 15.172 1 96.62 70 GLY B O 1
ATOM 2957 N N . GLU B 1 71 ? -13.977 25.609 16.5 1 94.75 71 GLU B N 1
ATOM 2958 C CA . GLU B 1 71 ? -13.547 26.641 15.578 1 94.75 71 GLU B CA 1
ATOM 2959 C C . GLU B 1 71 ? -12.039 26.578 15.336 1 94.75 71 GLU B C 1
ATOM 2961 O O . GLU B 1 71 ? -11.555 26.969 14.273 1 94.75 71 GLU B O 1
ATOM 2966 N N . ASP B 1 72 ? -11.344 26.031 16.234 1 95.06 72 ASP B N 1
ATOM 2967 C CA . ASP B 1 72 ? -9.891 26.047 16.141 1 95.06 72 ASP B CA 1
ATOM 2968 C C . ASP B 1 72 ? -9.375 24.781 15.484 1 95.06 72 ASP B C 1
ATOM 2970 O O . ASP B 1 72 ? -8.188 24.672 15.164 1 95.06 72 ASP B O 1
ATOM 2974 N N . PHE B 1 73 ? -10.25 23.781 15.336 1 98.12 73 PHE B N 1
ATOM 2975 C CA . PHE B 1 73 ? -9.875 22.531 14.695 1 98.12 73 PHE B CA 1
ATOM 2976 C C . PHE B 1 73 ? -9.664 22.734 13.195 1 98.12 73 PHE B C 1
ATOM 2978 O O . PHE B 1 73 ? -10.391 23.484 12.555 1 98.12 73 PHE B O 1
ATOM 2985 N N . ARG B 1 74 ? -8.648 22.094 12.648 1 98.62 74 ARG B N 1
ATOM 2986 C CA . ARG B 1 74 ? -8.398 22.141 11.211 1 98.62 74 ARG B CA 1
ATOM 2987 C C . ARG B 1 74 ? -8.258 20.734 10.633 1 98.62 74 ARG B C 1
ATOM 2989 O O . ARG B 1 74 ? -7.383 19.969 11.047 1 98.62 74 ARG B O 1
ATOM 2996 N N . PHE B 1 75 ? -9.094 20.453 9.68 1 98.62 75 PHE B N 1
ATOM 2997 C CA . PHE B 1 75 ? -8.938 19.219 8.914 1 98.62 75 PHE B CA 1
ATOM 2998 C C . PHE B 1 75 ? -7.789 19.328 7.922 1 98.62 75 PHE B C 1
ATOM 3000 O O . PHE B 1 75 ? -7.316 20.438 7.637 1 98.62 75 PHE B O 1
ATOM 3007 N N . THR B 1 76 ? -7.336 18.234 7.496 1 98.69 76 THR B N 1
ATOM 3008 C CA . THR B 1 76 ? -6.633 18.109 6.227 1 98.69 76 THR B CA 1
ATOM 3009 C C . THR B 1 76 ? -7.27 17.031 5.363 1 98.69 76 THR B C 1
ATOM 3011 O O . THR B 1 76 ? -7.688 15.984 5.871 1 98.69 76 THR B O 1
ATOM 3014 N N . PHE B 1 77 ? -7.418 17.328 4.062 1 97.75 77 PHE B N 1
ATOM 3015 C CA . PHE B 1 77 ? -8.047 16.375 3.162 1 97.75 77 PHE B CA 1
ATOM 3016 C C . PHE B 1 77 ? -7.191 16.156 1.919 1 97.75 77 PHE B C 1
ATOM 3018 O O . PHE B 1 77 ? -6.582 17.094 1.406 1 97.75 77 PHE B O 1
ATOM 3025 N N . LYS B 1 78 ? -7.207 14.945 1.489 1 96.75 78 LYS B N 1
ATOM 3026 C CA . LYS B 1 78 ? -6.586 14.656 0.201 1 96.75 78 LYS B CA 1
ATOM 3027 C C . LYS B 1 78 ? -7.543 14.953 -0.951 1 96.75 78 LYS B C 1
ATOM 3029 O O . LYS B 1 78 ? -8.742 14.688 -0.853 1 96.75 78 LYS B O 1
ATOM 3034 N N . LEU B 1 79 ? -6.961 15.438 -2.037 1 97.19 79 LEU B N 1
ATOM 3035 C CA . LEU B 1 79 ? -7.723 15.445 -3.281 1 97.19 79 LEU B CA 1
ATOM 3036 C C . LEU B 1 79 ? -7.969 14.023 -3.775 1 97.19 79 LEU B C 1
ATOM 3038 O O . LEU B 1 79 ? -7.199 13.117 -3.469 1 97.19 79 LEU B O 1
ATOM 3042 N N . PRO B 1 80 ? -9.008 13.906 -4.574 1 94.75 80 PRO B N 1
ATOM 3043 C CA . PRO B 1 80 ? -9.367 12.562 -5.043 1 94.75 80 PRO B CA 1
ATOM 3044 C C . PRO B 1 80 ? -8.266 11.922 -5.875 1 94.75 80 PRO B C 1
ATOM 3046 O O . PRO B 1 80 ? -7.625 12.594 -6.691 1 94.75 80 PRO B O 1
ATOM 3049 N N . GLN B 1 81 ? -8.062 10.656 -5.641 1 92.38 81 GLN B N 1
ATOM 3050 C CA . GLN B 1 81 ? -7.082 9.906 -6.422 1 92.38 81 GLN B CA 1
ATOM 3051 C C . GLN B 1 81 ? -7.426 9.93 -7.906 1 92.38 81 GLN B C 1
ATOM 3053 O O . GLN B 1 81 ? -6.535 9.852 -8.758 1 92.38 81 GLN B O 1
ATOM 3058 N N . GLU B 1 82 ? -8.719 10.055 -8.266 1 91.56 82 GLU B N 1
ATOM 3059 C CA . GLU B 1 82 ? -9.125 10.219 -9.656 1 91.56 82 GLU B CA 1
ATOM 3060 C C . GLU B 1 82 ? -8.383 11.375 -10.32 1 91.56 82 GLU B C 1
ATOM 3062 O O . GLU B 1 82 ? -7.949 11.273 -11.469 1 91.56 82 GLU B O 1
ATOM 3067 N N . ILE B 1 83 ? -8.164 12.359 -9.57 1 96 83 ILE B N 1
ATOM 3068 C CA . ILE B 1 83 ? -7.516 13.57 -10.07 1 96 83 ILE B CA 1
ATOM 3069 C C . ILE B 1 83 ? -6 13.383 -10.07 1 96 83 ILE B C 1
ATOM 3071 O O . ILE B 1 83 ? -5.336 13.656 -11.07 1 96 83 ILE B O 1
ATOM 3075 N N . THR B 1 84 ? -5.457 12.82 -9.023 1 96.19 84 THR B N 1
ATOM 3076 C CA . THR B 1 84 ? -4.012 12.844 -8.82 1 96.19 84 THR B CA 1
ATOM 3077 C C . THR B 1 84 ? -3.354 11.625 -9.461 1 96.19 84 THR B C 1
ATOM 3079 O O . THR B 1 84 ? -2.191 11.688 -9.867 1 96.19 84 THR B O 1
ATOM 3082 N N . HIS B 1 85 ? -4.043 10.547 -9.531 1 90.81 85 HIS B N 1
ATOM 3083 C CA . HIS B 1 85 ? -3.461 9.305 -10.023 1 90.81 85 HIS B CA 1
ATOM 3084 C C . HIS B 1 85 ? -4 8.945 -11.406 1 90.81 85 HIS B C 1
ATOM 3086 O O . HIS B 1 85 ? -3.232 8.805 -12.359 1 90.81 85 HIS B O 1
ATOM 3092 N N . LYS B 1 86 ? -5.266 8.961 -11.562 1 86.88 86 LYS B N 1
ATOM 3093 C CA . LYS B 1 86 ? -5.848 8.547 -12.836 1 86.88 86 LYS B CA 1
ATOM 3094 C C . LYS B 1 86 ? -5.645 9.617 -13.906 1 86.88 86 LYS B C 1
ATOM 3096 O O . LYS B 1 86 ? -5.086 9.336 -14.969 1 86.88 86 LYS B O 1
ATOM 3101 N N . LEU B 1 87 ? -6.016 10.812 -13.547 1 92.69 87 LEU B N 1
ATOM 3102 C CA . LEU B 1 87 ? -5.945 11.898 -14.523 1 92.69 87 LEU B CA 1
ATOM 3103 C C . LEU B 1 87 ? -4.59 12.586 -14.469 1 92.69 87 LEU B C 1
ATOM 3105 O O . LEU B 1 87 ? -4.262 13.391 -15.352 1 92.69 87 LEU B O 1
ATOM 3109 N N . GLN B 1 88 ? -3.812 12.328 -13.484 1 93 88 GLN B N 1
ATOM 3110 C CA . GLN B 1 88 ? -2.459 12.852 -13.312 1 93 88 GLN B CA 1
ATOM 3111 C C . GLN B 1 88 ? -2.434 14.367 -13.422 1 93 88 GLN B C 1
ATOM 3113 O O . GLN B 1 88 ? -1.579 14.938 -14.109 1 93 88 GLN B O 1
ATOM 3118 N N . LEU B 1 89 ? -3.455 14.977 -12.922 1 97.31 89 LEU B N 1
ATOM 3119 C CA . LEU B 1 89 ? -3.58 16.422 -12.789 1 97.31 89 LEU B CA 1
ATOM 3120 C C . LEU B 1 89 ? -3.848 17.078 -14.141 1 97.31 89 LEU B C 1
ATOM 3122 O O . LEU B 1 89 ? -3.676 18.297 -14.289 1 97.31 89 LEU B O 1
ATOM 3126 N N . ARG B 1 90 ? -4.203 16.312 -15.078 1 95.38 90 ARG B N 1
ATOM 3127 C CA . ARG B 1 90 ? -4.492 16.844 -16.406 1 95.38 90 ARG B CA 1
ATOM 3128 C C . ARG B 1 90 ? -5.969 16.672 -16.75 1 95.38 90 ARG B C 1
ATOM 3130 O O . ARG B 1 90 ? -6.586 15.664 -16.391 1 95.38 90 ARG B O 1
ATOM 3137 N N . HIS B 1 91 ? -6.5 17.688 -17.438 1 95.62 91 HIS B N 1
ATOM 3138 C CA . HIS B 1 91 ? -7.859 17.625 -17.953 1 95.62 91 HIS B CA 1
ATOM 3139 C C . HIS B 1 91 ? -8.844 17.219 -16.859 1 95.62 91 HIS B C 1
ATOM 3141 O O . HIS B 1 91 ? -9.703 16.375 -17.094 1 95.62 91 HIS B O 1
ATOM 3147 N N . CYS B 1 92 ? -8.664 17.75 -15.672 1 96.38 92 CYS B N 1
ATOM 3148 C CA . CYS B 1 92 ? -9.477 17.328 -14.539 1 96.38 92 CYS B CA 1
ATOM 3149 C C . CYS B 1 92 ? -10.289 18.5 -13.984 1 96.38 92 CYS B C 1
ATOM 3151 O O . CYS B 1 92 ? -10.641 18.516 -12.805 1 96.38 92 CYS B O 1
ATOM 3153 N N . ASP B 1 93 ? -10.586 19.5 -14.789 1 96.88 93 ASP B N 1
ATOM 3154 C CA . ASP B 1 93 ? -11.25 20.703 -14.32 1 96.88 93 ASP B CA 1
ATOM 3155 C C . ASP B 1 93 ? -12.625 20.391 -13.75 1 96.88 93 ASP B C 1
ATOM 3157 O O . ASP B 1 93 ? -13 20.906 -12.695 1 96.88 93 ASP B O 1
ATOM 3161 N N . ASP B 1 94 ? -13.328 19.578 -14.43 1 97.12 94 ASP B N 1
ATOM 3162 C CA . ASP B 1 94 ? -14.688 19.266 -13.992 1 97.12 94 ASP B CA 1
ATOM 3163 C C . ASP B 1 94 ? -14.664 18.484 -12.68 1 97.12 94 ASP B C 1
ATOM 3165 O O . ASP B 1 94 ? -15.43 18.781 -11.758 1 97.12 94 ASP B O 1
ATOM 3169 N N . GLU B 1 95 ? -13.805 17.5 -12.57 1 95.81 95 GLU B N 1
ATOM 3170 C CA . GLU B 1 95 ? -13.672 16.719 -11.352 1 95.81 95 GLU B CA 1
ATOM 3171 C C . GLU B 1 95 ? -13.258 17.578 -10.172 1 95.81 95 GLU B C 1
ATOM 3173 O O . GLU B 1 95 ? -13.789 17.438 -9.07 1 95.81 95 GLU B O 1
ATOM 3178 N N . LEU B 1 96 ? -12.367 18.469 -10.469 1 96.88 96 LEU B N 1
ATOM 3179 C CA . LEU B 1 96 ? -11.867 19.359 -9.43 1 96.88 96 LEU B CA 1
ATOM 3180 C C . LEU B 1 96 ? -12.977 20.297 -8.953 1 96.88 96 LEU B C 1
ATOM 3182 O O . LEU B 1 96 ? -13.172 20.469 -7.746 1 96.88 96 LEU B O 1
ATOM 3186 N N . LYS B 1 97 ? -13.648 20.875 -9.852 1 96.75 97 LYS B N 1
ATOM 3187 C CA . LYS B 1 97 ? -14.727 21.797 -9.523 1 96.75 97 LYS B CA 1
ATOM 3188 C C . LYS B 1 97 ? -15.805 21.125 -8.688 1 96.75 97 LYS B C 1
ATOM 3190 O O . LYS B 1 97 ? -16.25 21.672 -7.676 1 96.75 97 LYS B O 1
ATOM 3195 N N . GLN B 1 98 ? -16.188 19.922 -9.117 1 96.56 98 GLN B N 1
ATOM 3196 C CA . GLN B 1 98 ? -17.219 19.188 -8.391 1 96.56 98 GLN B CA 1
ATOM 3197 C C . GLN B 1 98 ? -16.766 18.859 -6.969 1 96.56 98 GLN B C 1
ATOM 3199 O O . GLN B 1 98 ? -17.531 19.016 -6.016 1 96.56 98 GLN B O 1
ATOM 3204 N N . PHE B 1 99 ? -15.602 18.453 -6.859 1 97.19 99 PHE B N 1
ATOM 3205 C CA . PHE B 1 99 ? -15.055 18.125 -5.551 1 97.19 99 PHE B CA 1
ATOM 3206 C C . PHE B 1 99 ? -15.031 19.344 -4.645 1 97.19 99 PHE B C 1
ATOM 3208 O O . PHE B 1 99 ? -15.516 19.297 -3.512 1 97.19 99 PHE B O 1
ATOM 3215 N N . LEU B 1 100 ? -14.516 20.469 -5.129 1 96.75 100 LEU B N 1
ATOM 3216 C CA . LEU B 1 100 ? -14.398 21.688 -4.336 1 96.75 100 LEU B CA 1
ATOM 3217 C C . LEU B 1 100 ? -15.773 22.203 -3.943 1 96.75 100 LEU B C 1
ATOM 3219 O O . LEU B 1 100 ? -15.953 22.75 -2.848 1 96.75 100 LEU B O 1
ATOM 3223 N N . GLN B 1 101 ? -16.688 21.969 -4.832 1 97.31 101 GLN B N 1
ATOM 3224 C CA . GLN B 1 101 ? -18.047 22.406 -4.52 1 97.31 101 GLN B CA 1
ATOM 3225 C C . GLN B 1 101 ? -18.609 21.625 -3.336 1 97.31 101 GLN B C 1
ATOM 3227 O O . GLN B 1 101 ? -19.156 22.219 -2.4 1 97.31 101 GLN B O 1
ATOM 3232 N N . VAL B 1 102 ? -18.438 20.375 -3.361 1 97.19 102 VAL B N 1
ATOM 3233 C CA . VAL B 1 102 ? -18.953 19.531 -2.301 1 97.19 102 VAL B CA 1
ATOM 3234 C C . VAL B 1 102 ? -18.25 19.844 -0.986 1 97.19 102 VAL B C 1
ATOM 3236 O O . VAL B 1 102 ? -18.875 19.859 0.075 1 97.19 102 VAL B O 1
ATOM 3239 N N . MET B 1 103 ? -17 20.172 -1.07 1 97.31 103 MET B N 1
ATOM 3240 C CA . MET B 1 103 ? -16.172 20.328 0.125 1 97.31 103 MET B CA 1
ATOM 3241 C C . MET B 1 103 ? -16.203 21.781 0.614 1 97.31 103 MET B C 1
ATOM 3243 O O . MET B 1 103 ? -15.695 22.078 1.694 1 97.31 103 MET B O 1
ATOM 3247 N N . SER B 1 104 ? -16.781 22.703 -0.052 1 97 104 SER B N 1
ATOM 3248 C CA . SER B 1 104 ? -16.703 24.141 0.194 1 97 104 SER B CA 1
ATOM 3249 C C . SER B 1 104 ? -17.156 24.484 1.61 1 97 104 SER B C 1
ATOM 3251 O O . SER B 1 104 ? -16.625 25.391 2.232 1 97 104 SER B O 1
ATOM 3253 N N . PRO B 1 105 ? -18.094 23.75 2.182 1 97.56 105 PRO B N 1
ATOM 3254 C CA . PRO B 1 105 ? -18.484 24.078 3.557 1 97.56 105 PRO B CA 1
ATOM 3255 C C . PRO B 1 105 ? -17.344 23.891 4.551 1 97.56 105 PRO B C 1
ATOM 3257 O O . PRO B 1 105 ? -17.391 24.406 5.668 1 97.56 105 PRO B O 1
ATOM 3260 N N . LEU B 1 106 ? -16.297 23.172 4.176 1 97.31 106 LEU B N 1
ATOM 3261 C CA . LEU B 1 106 ? -15.195 22.859 5.078 1 97.31 106 LEU B CA 1
ATOM 3262 C C . LEU B 1 106 ? -13.984 23.734 4.777 1 97.31 106 LEU B C 1
ATOM 3264 O O . LEU B 1 106 ? -12.938 23.609 5.418 1 97.31 106 LEU B O 1
ATOM 3268 N N . PHE B 1 107 ? -14.086 24.703 3.848 1 96.69 107 PHE B N 1
ATOM 3269 C CA . PHE B 1 107 ? -12.938 25.5 3.445 1 96.69 107 PHE B CA 1
ATOM 3270 C C . PHE B 1 107 ? -12.336 26.234 4.641 1 96.69 107 PHE B C 1
ATOM 3272 O O . PHE B 1 107 ? -11.125 26.172 4.867 1 96.69 107 PHE B O 1
ATOM 3279 N N . ALA B 1 108 ? -13.188 26.75 5.453 1 95.56 108 ALA B N 1
ATOM 3280 C CA . ALA B 1 108 ? -12.719 27.547 6.582 1 95.56 108 ALA B CA 1
ATOM 3281 C C . ALA B 1 108 ? -12.125 26.672 7.672 1 95.56 108 ALA B C 1
ATOM 3283 O O . ALA B 1 108 ? -11.367 27.141 8.523 1 95.56 108 ALA B O 1
ATOM 3284 N N . LYS B 1 109 ? -12.422 25.375 7.602 1 97.38 109 LYS B N 1
ATOM 3285 C CA . LYS B 1 109 ? -11.969 24.469 8.656 1 97.38 109 LYS B CA 1
ATOM 3286 C C . LYS B 1 109 ? -10.906 23.5 8.125 1 97.38 109 LYS B C 1
ATOM 3288 O O . LYS B 1 109 ? -10.578 22.516 8.781 1 97.38 109 LYS B O 1
ATOM 3293 N N . THR B 1 110 ? -10.453 23.734 6.984 1 97.88 110 THR B N 1
ATOM 3294 C CA . THR B 1 110 ? -9.398 22.891 6.434 1 97.88 110 THR B CA 1
ATOM 3295 C C . THR B 1 110 ? -8.078 23.656 6.363 1 97.88 110 THR B C 1
ATOM 3297 O O . THR B 1 110 ? -7.996 24.703 5.73 1 97.88 110 THR B O 1
ATOM 3300 N N . GLY B 1 111 ? -7.133 23.062 7.074 1 97.88 111 GLY B N 1
ATOM 3301 C CA . GLY B 1 111 ? -5.848 23.734 7.168 1 97.88 111 GLY B CA 1
ATOM 3302 C C . GLY B 1 111 ? -4.902 23.359 6.043 1 97.88 111 GLY B C 1
ATOM 3303 O O . GLY B 1 111 ? -3.926 24.078 5.789 1 97.88 111 GLY B O 1
ATOM 3304 N N . LEU B 1 112 ? -5.199 22.25 5.344 1 97.94 112 LEU B N 1
ATOM 3305 C CA . LEU B 1 112 ? -4.336 21.797 4.258 1 97.94 112 LEU B CA 1
ATOM 3306 C C . LEU B 1 112 ? -5.098 20.891 3.299 1 97.94 112 LEU B C 1
ATOM 3308 O O . LEU B 1 112 ? -5.762 19.953 3.73 1 97.94 112 LEU B O 1
ATOM 3312 N N . TRP B 1 113 ? -5.078 21.25 2.045 1 98.38 113 TRP B N 1
ATOM 3313 C CA . TRP B 1 113 ? -5.531 20.359 0.98 1 98.38 113 TRP B CA 1
ATOM 3314 C C . TRP B 1 113 ? -4.355 19.609 0.362 1 98.38 113 TRP B C 1
ATOM 3316 O O . TRP B 1 113 ? -3.479 20.219 -0.255 1 98.38 113 TRP B O 1
ATOM 3326 N N . LYS B 1 114 ? -4.363 18.281 0.534 1 98.44 114 LYS B N 1
ATOM 3327 C CA . LYS B 1 114 ? -3.189 17.484 0.224 1 98.44 114 LYS B CA 1
ATOM 3328 C C . LYS B 1 114 ? -3.289 16.875 -1.175 1 98.44 114 LYS B C 1
ATOM 3330 O O . LYS B 1 114 ? -4.312 16.281 -1.532 1 98.44 114 LYS B O 1
ATOM 3335 N N . ILE B 1 115 ? -2.275 17.062 -1.942 1 98.38 115 ILE B N 1
ATOM 3336 C CA . ILE B 1 115 ? -2.107 16.453 -3.258 1 98.38 115 ILE B CA 1
ATOM 3337 C C . ILE B 1 115 ? -1.062 15.344 -3.184 1 98.38 115 ILE B C 1
ATOM 3339 O O . ILE B 1 115 ? 0.142 15.617 -3.215 1 98.38 115 ILE B O 1
ATOM 3343 N N . GLN B 1 116 ? -1.52 14.156 -3.023 1 96.75 116 GLN B N 1
ATOM 3344 C CA . GLN B 1 116 ? -0.627 13 -3.018 1 96.75 116 GLN B CA 1
ATOM 3345 C C . GLN B 1 116 ? -0.411 12.461 -4.43 1 96.75 116 GLN B C 1
ATOM 3347 O O . GLN B 1 116 ? -1.368 12.086 -5.109 1 96.75 116 GLN B O 1
ATOM 3352 N N . LEU B 1 117 ? 0.833 12.461 -4.836 1 96.25 117 LEU B N 1
ATOM 3353 C CA . LEU B 1 117 ? 1.147 12.016 -6.188 1 96.25 117 LEU B CA 1
ATOM 3354 C C . LEU B 1 117 ? 1.684 10.586 -6.176 1 96.25 117 LEU B C 1
ATOM 3356 O O . LEU B 1 117 ? 2.361 10.18 -5.23 1 96.25 117 LEU B O 1
ATOM 3360 N N . PRO B 1 118 ? 1.367 9.852 -7.227 1 91.94 118 PRO B N 1
ATOM 3361 C CA . PRO B 1 118 ? 1.818 8.461 -7.293 1 91.94 118 PRO B CA 1
ATOM 3362 C C . PRO B 1 118 ? 3.322 8.344 -7.531 1 91.94 118 PRO B C 1
ATOM 3364 O O . PRO B 1 118 ? 3.973 9.32 -7.906 1 91.94 118 PRO B O 1
ATOM 3367 N N . GLY B 1 119 ? 3.826 7.168 -7.344 1 90.06 119 GLY B N 1
ATOM 3368 C CA . GLY B 1 119 ? 5.25 6.914 -7.492 1 90.06 119 GLY B CA 1
ATOM 3369 C C . GLY B 1 119 ? 5.75 7.117 -8.914 1 90.06 119 GLY B C 1
ATOM 3370 O O . GLY B 1 119 ? 6.938 7.352 -9.133 1 90.06 119 GLY B O 1
ATOM 3371 N N . TYR B 1 120 ? 4.863 7.023 -9.828 1 88.56 120 TYR B N 1
ATOM 3372 C CA . TYR B 1 120 ? 5.289 7.137 -11.219 1 88.56 120 TYR B CA 1
ATOM 3373 C C . TYR B 1 120 ? 5.246 8.586 -11.688 1 88.56 120 TYR B C 1
ATOM 3375 O O . TYR B 1 120 ? 5.68 8.906 -12.797 1 88.56 120 TYR B O 1
ATOM 3383 N N . PHE B 1 121 ? 4.684 9.461 -10.844 1 94.62 121 PHE B N 1
ATOM 3384 C CA . PHE B 1 121 ? 4.746 10.891 -11.141 1 94.62 121 PHE B CA 1
ATOM 3385 C C . PHE B 1 121 ? 6.16 11.422 -10.953 1 94.62 121 PHE B C 1
ATOM 3387 O O . PHE B 1 121 ? 6.602 11.648 -9.82 1 94.62 121 PHE B O 1
ATOM 3394 N N . GLY B 1 122 ? 6.848 11.719 -12.062 1 93.94 122 GLY B N 1
ATOM 3395 C CA . GLY B 1 122 ? 8.258 12.047 -12.008 1 93.94 122 GLY B CA 1
ATOM 3396 C C . GLY B 1 122 ? 8.562 13.469 -12.438 1 93.94 122 GLY B C 1
ATOM 3397 O O . GLY B 1 122 ? 7.645 14.266 -12.641 1 93.94 122 GLY B O 1
ATOM 3398 N N . PRO B 1 123 ? 9.859 13.75 -12.516 1 96.38 123 PRO B N 1
ATOM 3399 C CA . PRO B 1 123 ? 10.312 15.102 -12.828 1 96.38 123 PRO B CA 1
ATOM 3400 C C . PRO B 1 123 ? 9.734 15.633 -14.141 1 96.38 123 PRO B C 1
ATOM 3402 O O . PRO B 1 123 ? 9.5 16.844 -14.273 1 96.38 123 PRO B O 1
ATOM 3405 N N . GLU B 1 124 ? 9.445 14.734 -15.062 1 93.88 124 GLU B N 1
ATOM 3406 C CA . GLU B 1 124 ? 8.922 15.148 -16.359 1 93.88 124 GLU B CA 1
ATOM 3407 C C . GLU B 1 124 ? 7.516 15.719 -16.234 1 93.88 124 GLU B C 1
ATOM 3409 O O . GLU B 1 124 ? 7.047 16.438 -17.125 1 93.88 124 GLU B O 1
ATOM 3414 N N . ALA B 1 125 ? 6.879 15.477 -15.172 1 95.94 125 ALA B N 1
ATOM 3415 C CA . ALA B 1 125 ? 5.48 15.875 -15.008 1 95.94 125 ALA B CA 1
ATOM 3416 C C . ALA B 1 125 ? 5.363 17.141 -14.156 1 95.94 125 ALA B C 1
ATOM 3418 O O . ALA B 1 125 ? 4.254 17.609 -13.883 1 95.94 125 ALA B O 1
ATOM 3419 N N . LEU B 1 126 ? 6.43 17.781 -13.812 1 98.06 126 LEU B N 1
ATOM 3420 C CA . LEU B 1 126 ? 6.414 18.953 -12.938 1 98.06 126 LEU B CA 1
ATOM 3421 C C . LEU B 1 126 ? 5.66 20.109 -13.594 1 98.06 126 LEU B C 1
ATOM 3423 O O . LEU B 1 126 ? 5.031 20.906 -12.906 1 98.06 126 LEU B O 1
ATOM 3427 N N . GLY B 1 127 ? 5.734 20.156 -14.922 1 97.94 127 GLY B N 1
ATOM 3428 C CA . GLY B 1 127 ? 4.941 21.156 -15.617 1 97.94 127 GLY B CA 1
ATOM 3429 C C . GLY B 1 127 ? 3.451 21.031 -15.367 1 97.94 127 GLY B C 1
ATOM 3430 O O . GLY B 1 127 ? 2.758 22.031 -15.164 1 97.94 127 GLY B O 1
ATOM 3431 N N . SER B 1 128 ? 2.984 19.797 -15.32 1 97.88 128 SER B N 1
ATOM 3432 C CA . SER B 1 128 ? 1.58 19.531 -15.039 1 97.88 128 SER B CA 1
ATOM 3433 C C . SER B 1 128 ? 1.22 19.922 -13.609 1 97.88 128 SER B C 1
ATOM 3435 O O . SER B 1 128 ? 0.143 20.469 -13.367 1 97.88 128 SER B O 1
ATOM 3437 N N . LEU B 1 129 ? 2.115 19.688 -12.711 1 98.62 129 LEU B N 1
ATOM 3438 C CA . LEU B 1 129 ? 1.893 20.094 -11.328 1 98.62 129 LEU B CA 1
ATOM 3439 C C . LEU B 1 129 ? 1.782 21.609 -11.219 1 98.62 129 LEU B C 1
ATOM 3441 O O . LEU B 1 129 ? 0.863 22.125 -10.578 1 98.62 129 LEU B O 1
ATOM 3445 N N . ASP B 1 130 ? 2.686 22.25 -11.891 1 98.5 130 ASP B N 1
ATOM 3446 C CA . ASP B 1 130 ? 2.688 23.703 -11.867 1 98.5 130 ASP B CA 1
ATOM 3447 C C . ASP B 1 130 ? 1.378 24.266 -12.422 1 98.5 130 ASP B C 1
ATOM 3449 O O . ASP B 1 130 ? 0.745 25.109 -11.789 1 98.5 130 ASP B O 1
ATOM 3453 N N . ALA B 1 131 ? 0.968 23.766 -13.539 1 98.12 131 ALA B N 1
ATOM 3454 C CA . ALA B 1 131 ? -0.276 24.203 -14.164 1 98.12 131 ALA B CA 1
ATOM 3455 C C . ALA B 1 131 ? -1.474 23.922 -13.266 1 98.12 131 ALA B C 1
ATOM 3457 O O . ALA B 1 131 ? -2.369 24.766 -13.133 1 98.12 131 ALA B O 1
ATOM 3458 N N . PHE B 1 132 ? -1.491 22.812 -12.68 1 98.56 132 PHE B N 1
ATOM 3459 C CA . PHE B 1 132 ? -2.586 22.406 -11.805 1 98.56 132 PHE B CA 1
ATOM 3460 C C . PHE B 1 132 ? -2.68 23.312 -10.586 1 98.56 132 PHE B C 1
ATOM 3462 O O . PHE B 1 132 ? -3.764 23.797 -10.25 1 98.56 132 PHE B O 1
ATOM 3469 N N . LEU B 1 133 ? -1.529 23.578 -9.945 1 98.19 133 LEU B N 1
ATOM 3470 C CA . LEU B 1 133 ? -1.493 24.453 -8.781 1 98.19 133 LEU B CA 1
ATOM 3471 C C . LEU B 1 133 ? -2.002 25.844 -9.133 1 98.19 133 LEU B C 1
ATOM 3473 O O . LEU B 1 133 ? -2.66 26.484 -8.312 1 98.19 133 LEU B O 1
ATOM 3477 N N . GLY B 1 134 ? -1.744 26.25 -10.297 1 96.31 134 GLY B N 1
ATOM 3478 C CA . GLY B 1 134 ? -2.182 27.562 -10.75 1 96.31 134 GLY B CA 1
ATOM 3479 C C . GLY B 1 134 ? -3.689 27.672 -10.898 1 96.31 134 GLY B C 1
ATOM 3480 O O . GLY B 1 134 ? -4.242 28.766 -10.898 1 96.31 134 GLY B O 1
ATOM 3481 N N . LYS B 1 135 ? -4.355 26.516 -10.984 1 95.06 135 LYS B N 1
ATOM 3482 C CA . LYS B 1 135 ? -5.801 26.484 -11.195 1 95.06 135 LYS B CA 1
ATOM 3483 C C . LYS B 1 135 ?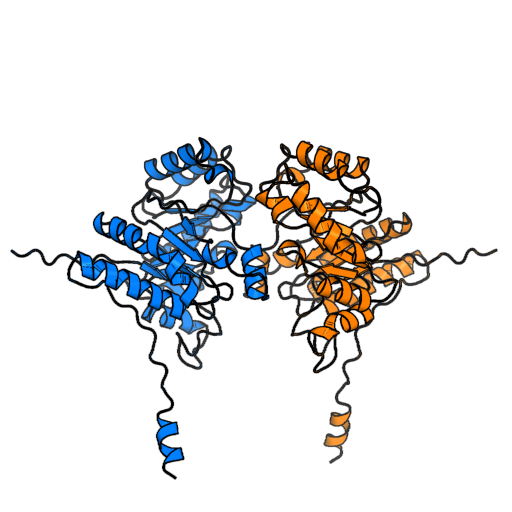 -6.547 26.547 -9.867 1 95.06 135 LYS B C 1
ATOM 3485 O O . LYS B 1 135 ? -7.75 26.812 -9.836 1 95.06 135 LYS B O 1
ATOM 3490 N N . LEU B 1 136 ? -5.879 26.281 -8.805 1 96 136 LEU B N 1
ATOM 3491 C CA . LEU B 1 136 ? -6.535 26.203 -7.508 1 96 136 LEU B CA 1
ATOM 3492 C C . LEU B 1 136 ? -6.684 27.578 -6.887 1 96 136 LEU B C 1
ATOM 3494 O O . LEU B 1 136 ? -5.855 28.469 -7.117 1 96 136 LEU B O 1
ATOM 3498 N N . PRO B 1 137 ? -7.793 27.766 -6.117 1 92.38 137 PRO B N 1
ATOM 3499 C CA . PRO B 1 137 ? -7.93 29.047 -5.422 1 92.38 137 PRO B CA 1
ATOM 3500 C C . PRO B 1 137 ? -6.723 29.375 -4.543 1 92.38 137 PRO B C 1
ATOM 3502 O O . PRO B 1 137 ? -6.234 28.5 -3.814 1 92.38 137 PRO B O 1
ATOM 3505 N N . THR B 1 138 ? -6.27 30.531 -4.562 1 89.94 138 THR B N 1
ATOM 3506 C CA . THR B 1 138 ? -5.062 30.969 -3.865 1 89.94 138 THR B CA 1
ATOM 3507 C C . THR B 1 138 ? -5.266 30.922 -2.354 1 89.94 138 THR B C 1
ATOM 3509 O O . THR B 1 138 ? -4.297 30.844 -1.594 1 89.94 138 THR B O 1
ATOM 3512 N N . GLU B 1 139 ? -6.516 30.953 -1.998 1 92.25 139 GLU B N 1
ATOM 3513 C CA . GLU B 1 139 ? -6.809 31.016 -0.569 1 92.25 139 GLU B CA 1
ATOM 3514 C C . GLU B 1 139 ? -6.695 29.641 0.081 1 92.25 139 GLU B C 1
ATOM 3516 O O . GLU B 1 139 ? -6.648 29.531 1.309 1 92.25 139 GLU B O 1
ATOM 3521 N N . LEU B 1 140 ? -6.672 28.656 -0.708 1 95.88 140 LEU B N 1
ATOM 3522 C CA . LEU B 1 140 ? -6.598 27.312 -0.159 1 95.88 140 LEU B CA 1
ATOM 3523 C C . LEU B 1 140 ? -5.156 26.922 0.151 1 95.88 140 LEU B C 1
ATOM 3525 O O . LEU B 1 140 ? -4.301 26.922 -0.741 1 95.88 140 LEU B O 1
ATOM 3529 N N . PRO B 1 141 ? -4.871 26.688 1.438 1 97.88 141 PRO B N 1
ATOM 3530 C CA . PRO B 1 141 ? -3.543 26.125 1.723 1 97.88 141 PRO B CA 1
ATOM 3531 C C . PRO B 1 141 ? -3.33 24.75 1.105 1 97.88 141 PRO B C 1
ATOM 3533 O O . PRO B 1 141 ? -4.188 23.875 1.234 1 97.88 141 PRO B O 1
ATOM 3536 N N . LEU B 1 142 ? -2.219 24.594 0.401 1 98.62 142 LEU B N 1
ATOM 3537 C CA . LEU B 1 142 ? -1.979 23.359 -0.342 1 98.62 142 LEU B CA 1
ATOM 3538 C C . LEU B 1 142 ? -0.735 22.656 0.174 1 98.62 142 LEU B C 1
ATOM 3540 O O . LEU B 1 142 ? 0.185 23.297 0.689 1 98.62 142 LEU B O 1
ATOM 3544 N N . GLY B 1 143 ? -0.751 21.312 0.113 1 98.75 143 GLY B N 1
ATOM 3545 C CA . GLY B 1 143 ? 0.399 20.453 0.359 1 98.75 143 GLY B CA 1
ATOM 3546 C C . GLY B 1 143 ? 0.578 19.375 -0.696 1 98.75 143 GLY B C 1
ATOM 3547 O O . GLY B 1 143 ? -0.399 18.781 -1.16 1 98.75 143 GLY B O 1
ATOM 3548 N N . VAL B 1 144 ? 1.836 19.156 -1.125 1 98.75 144 VAL B N 1
ATOM 3549 C CA . VAL B 1 144 ? 2.137 18.156 -2.146 1 98.75 144 VAL B CA 1
ATOM 3550 C C . VAL B 1 144 ? 2.986 17.031 -1.545 1 98.75 144 VAL B C 1
ATOM 3552 O O . VAL B 1 144 ? 3.986 17.297 -0.874 1 98.75 144 VAL B O 1
ATOM 3555 N N . GLU B 1 145 ? 2.52 15.836 -1.702 1 97.69 145 GLU B N 1
ATOM 3556 C CA . GLU B 1 145 ? 3.26 14.641 -1.323 1 97.69 145 GLU B CA 1
ATOM 3557 C C . GLU B 1 145 ? 3.742 13.875 -2.553 1 97.69 145 GLU B C 1
ATOM 3559 O O . GLU B 1 145 ? 2.934 13.367 -3.334 1 97.69 145 GLU B O 1
ATOM 3564 N N . VAL B 1 146 ? 5.07 13.82 -2.729 1 96.88 146 VAL B N 1
ATOM 3565 C CA . VAL B 1 146 ? 5.66 13.094 -3.846 1 96.88 146 VAL B CA 1
ATOM 3566 C C . VAL B 1 146 ? 6.227 11.758 -3.354 1 96.88 146 VAL B C 1
ATOM 3568 O O . VAL B 1 146 ? 6.551 11.617 -2.172 1 96.88 146 VAL B O 1
ATOM 3571 N N . ARG B 1 147 ? 6.359 10.789 -4.312 1 92.62 147 ARG B N 1
ATOM 3572 C CA . ARG B 1 147 ? 6.828 9.461 -3.943 1 92.62 147 ARG B CA 1
ATOM 3573 C C . ARG B 1 147 ? 7.898 8.969 -4.914 1 92.62 147 ARG B C 1
ATOM 3575 O O . ARG B 1 147 ? 8.547 7.949 -4.668 1 92.62 147 ARG B O 1
ATOM 3582 N N . HIS B 1 148 ? 8.078 9.711 -5.992 1 93.31 148 HIS B N 1
ATOM 3583 C CA . HIS B 1 148 ? 9.094 9.32 -6.961 1 93.31 148 HIS B CA 1
ATOM 3584 C C . HIS B 1 148 ? 10.5 9.5 -6.398 1 93.31 148 HIS B C 1
ATOM 3586 O O . HIS B 1 148 ? 10.836 10.57 -5.879 1 93.31 148 HIS B O 1
ATOM 3592 N N . PRO B 1 149 ? 11.383 8.531 -6.594 1 91.62 149 PRO B N 1
ATOM 3593 C CA . PRO B 1 149 ? 12.703 8.578 -5.961 1 91.62 149 PRO B CA 1
ATOM 3594 C C . PRO B 1 149 ? 13.539 9.766 -6.418 1 91.62 149 PRO B C 1
ATOM 3596 O O . PRO B 1 149 ? 14.367 10.273 -5.656 1 91.62 149 PRO B O 1
ATOM 3599 N N . ALA B 1 150 ? 13.289 10.25 -7.551 1 93.62 150 ALA B N 1
ATOM 3600 C CA . ALA B 1 150 ? 14.078 11.352 -8.102 1 93.62 150 ALA B CA 1
ATOM 3601 C C . ALA B 1 150 ? 13.922 12.609 -7.254 1 93.62 150 ALA B C 1
ATOM 3603 O O . ALA B 1 150 ? 14.797 13.484 -7.266 1 93.62 150 ALA B O 1
ATOM 3604 N N . PHE B 1 151 ? 12.852 12.703 -6.527 1 97.31 151 PHE B N 1
ATOM 3605 C CA . PHE B 1 151 ? 12.586 13.898 -5.734 1 97.31 151 PHE B CA 1
ATOM 3606 C C . PHE B 1 151 ? 13.273 13.812 -4.379 1 97.31 151 PHE B C 1
ATOM 3608 O O . PHE B 1 151 ? 13.117 14.695 -3.539 1 97.31 151 PHE B O 1
ATOM 3615 N N . PHE B 1 152 ? 14.055 12.727 -4.223 1 96.19 152 PHE B N 1
ATOM 3616 C CA . PHE B 1 152 ? 14.742 12.523 -2.951 1 96.19 152 PHE B CA 1
ATOM 3617 C C . PHE B 1 152 ? 16.234 12.273 -3.172 1 96.19 152 PHE B C 1
ATOM 3619 O O . PHE B 1 152 ? 16.953 11.922 -2.236 1 96.19 152 PHE B O 1
ATOM 3626 N N . ALA B 1 153 ? 16.688 12.484 -4.336 1 93.38 153 ALA B N 1
ATOM 3627 C CA . ALA B 1 153 ? 18.047 12.109 -4.715 1 93.38 153 ALA B CA 1
ATOM 3628 C C . ALA B 1 153 ? 18.984 13.312 -4.637 1 93.38 153 ALA B C 1
ATOM 3630 O O . ALA B 1 153 ? 20.125 13.25 -5.109 1 93.38 153 ALA B O 1
ATOM 3631 N N . LYS B 1 154 ? 18.562 14.398 -4.129 1 93.75 154 LYS B N 1
ATOM 3632 C CA . LYS B 1 154 ? 19.359 15.609 -3.959 1 93.75 154 LYS B CA 1
ATOM 3633 C C . LYS B 1 154 ? 19.922 16.094 -5.293 1 93.75 154 LYS B C 1
ATOM 3635 O O . LYS B 1 154 ? 21.016 16.656 -5.348 1 93.75 154 LYS B O 1
ATOM 3640 N N . GLY B 1 155 ? 19.156 15.844 -6.344 1 96.12 155 GLY B N 1
ATOM 3641 C CA . GLY B 1 155 ? 19.531 16.266 -7.684 1 96.12 155 GLY B CA 1
ATOM 3642 C C . GLY B 1 155 ? 18.641 17.375 -8.227 1 96.12 155 GLY B C 1
ATOM 3643 O O . GLY B 1 155 ? 17.984 18.094 -7.469 1 96.12 155 GLY B O 1
ATOM 3644 N N . GLU B 1 156 ? 18.766 17.516 -9.516 1 97.75 156 GLU B N 1
ATOM 3645 C CA . GLU B 1 156 ? 18.062 18.594 -10.211 1 97.75 156 GLU B CA 1
ATOM 3646 C C . GLU B 1 156 ? 16.547 18.438 -10.086 1 97.75 156 GLU B C 1
ATOM 3648 O O . GLU B 1 156 ? 15.828 19.422 -9.945 1 97.75 156 GLU B O 1
ATOM 3653 N N . ALA B 1 157 ? 16.047 17.266 -10.102 1 97.38 157 ALA B N 1
ATOM 3654 C CA . ALA B 1 157 ? 14.617 17.016 -9.984 1 97.38 157 ALA B CA 1
ATOM 3655 C C . ALA B 1 157 ? 14.07 17.547 -8.664 1 97.38 157 ALA B C 1
ATOM 3657 O O . ALA B 1 157 ? 13.023 18.203 -8.633 1 97.38 157 ALA B O 1
ATOM 3658 N N . GLU B 1 158 ? 14.766 17.266 -7.625 1 97.75 158 GLU B N 1
ATOM 3659 C CA . GLU B 1 158 ? 14.336 17.734 -6.309 1 97.75 158 GLU B CA 1
ATOM 3660 C C . GLU B 1 158 ? 14.438 19.25 -6.207 1 97.75 158 GLU B C 1
ATOM 3662 O O . GLU B 1 158 ? 13.555 19.906 -5.645 1 97.75 158 GLU B O 1
ATOM 3667 N N . ARG B 1 159 ? 15.492 19.812 -6.738 1 98.12 159 ARG B N 1
ATOM 3668 C CA . ARG B 1 159 ? 15.648 21.266 -6.727 1 98.12 159 ARG B CA 1
ATOM 3669 C C . ARG B 1 159 ? 14.5 21.953 -7.465 1 98.12 159 ARG B C 1
ATOM 3671 O O . ARG B 1 159 ? 13.953 22.938 -6.98 1 98.12 159 ARG B O 1
ATOM 3678 N N . ARG B 1 160 ? 14.172 21.422 -8.578 1 98.5 160 ARG B N 1
ATOM 3679 C CA . ARG B 1 160 ? 13.086 21.984 -9.375 1 98.5 160 ARG B CA 1
ATOM 3680 C C . ARG B 1 160 ? 11.758 21.891 -8.625 1 98.5 160 ARG B C 1
ATOM 3682 O O . ARG B 1 160 ? 10.969 22.844 -8.633 1 98.5 160 ARG B O 1
ATOM 3689 N N . LEU B 1 161 ? 11.516 20.797 -7.996 1 98.69 161 LEU B N 1
ATOM 3690 C CA . LEU B 1 161 ? 10.297 20.641 -7.207 1 98.69 161 LEU B CA 1
ATOM 3691 C C . LEU B 1 161 ? 10.242 21.672 -6.086 1 98.69 161 LEU B C 1
ATOM 3693 O O . LEU B 1 161 ? 9.242 22.375 -5.934 1 98.69 161 LEU B O 1
ATOM 3697 N N . ASN B 1 162 ? 11.328 21.75 -5.34 1 98.5 162 ASN B N 1
ATOM 3698 C CA . ASN B 1 162 ? 11.367 22.672 -4.215 1 98.5 162 ASN B CA 1
ATOM 3699 C C . ASN B 1 162 ? 11.195 24.109 -4.672 1 98.5 162 ASN B C 1
ATOM 3701 O O . ASN B 1 162 ? 10.484 24.891 -4.031 1 98.5 162 ASN B O 1
ATOM 3705 N N . ARG B 1 163 ? 11.82 24.453 -5.73 1 98.5 163 ARG B N 1
ATOM 3706 C CA . ARG B 1 163 ? 11.68 25.797 -6.273 1 98.5 163 ARG B CA 1
ATOM 3707 C C . ARG B 1 163 ? 10.234 26.078 -6.652 1 98.5 163 ARG B C 1
ATOM 3709 O O . ARG B 1 163 ? 9.711 27.156 -6.336 1 98.5 163 ARG B O 1
ATOM 3716 N N . LEU B 1 164 ? 9.648 25.125 -7.297 1 98.62 164 LEU B N 1
ATOM 3717 C CA . LEU B 1 164 ? 8.258 25.266 -7.703 1 98.62 164 LEU B CA 1
ATOM 3718 C C . LEU B 1 164 ? 7.355 25.484 -6.492 1 98.62 164 LEU B C 1
ATOM 3720 O O . LEU B 1 164 ? 6.539 26.406 -6.477 1 98.62 164 LEU B O 1
ATOM 3724 N N . LEU B 1 165 ? 7.535 24.719 -5.484 1 98.69 165 LEU B N 1
ATOM 3725 C CA . LEU B 1 165 ? 6.699 24.812 -4.293 1 98.69 165 LEU B CA 1
ATOM 3726 C C . LEU B 1 165 ? 6.945 26.109 -3.539 1 98.69 165 LEU B C 1
ATOM 3728 O O . LEU B 1 165 ? 6.004 26.75 -3.059 1 98.69 165 LEU B O 1
ATOM 3732 N N . LEU B 1 166 ? 8.188 26.516 -3.482 1 98.31 166 LEU B N 1
ATOM 3733 C CA . LEU B 1 166 ? 8.539 27.766 -2.832 1 98.31 166 LEU B CA 1
ATOM 3734 C C . LEU B 1 166 ? 7.902 28.953 -3.555 1 98.31 166 LEU B C 1
ATOM 3736 O O . LEU B 1 166 ? 7.312 29.828 -2.92 1 98.31 166 LEU B O 1
ATOM 3740 N N . GLN B 1 167 ? 8.016 28.938 -4.812 1 97.62 167 GLN B N 1
ATOM 3741 C CA . GLN B 1 167 ? 7.488 30.016 -5.625 1 97.62 167 GLN B CA 1
ATOM 3742 C C . GLN B 1 167 ? 5.98 30.172 -5.441 1 97.62 167 GLN B C 1
ATOM 3744 O O . GLN B 1 167 ? 5.453 31.281 -5.441 1 97.62 167 GLN B O 1
ATOM 3749 N N . ARG B 1 168 ? 5.312 29.109 -5.16 1 97.38 168 ARG B N 1
ATOM 3750 C CA . ARG B 1 168 ? 3.855 29.125 -5.055 1 97.38 168 ARG B CA 1
ATOM 3751 C C . ARG B 1 168 ? 3.416 29.109 -3.594 1 97.38 168 ARG B C 1
ATOM 3753 O O . ARG B 1 168 ? 2.217 29.125 -3.301 1 97.38 168 ARG B O 1
ATOM 3760 N N . SER B 1 169 ? 4.32 29.016 -2.711 1 97.44 169 SER B N 1
ATOM 3761 C CA . SER B 1 169 ? 4.047 28.938 -1.279 1 97.44 169 SER B CA 1
ATOM 3762 C C . SER B 1 169 ? 3.201 27.703 -0.949 1 97.44 169 SER B C 1
ATOM 3764 O O . SER B 1 169 ? 2.238 27.797 -0.185 1 97.44 169 SER B O 1
ATOM 3766 N N . VAL B 1 170 ? 3.51 26.625 -1.632 1 98.56 170 VAL B N 1
ATOM 3767 C CA . VAL B 1 170 ? 2.869 25.344 -1.398 1 98.56 170 VAL B CA 1
ATOM 3768 C C . VAL B 1 170 ? 3.752 24.484 -0.496 1 98.56 170 VAL B C 1
ATOM 3770 O O . VAL B 1 170 ? 4.977 24.453 -0.654 1 98.56 170 VAL B O 1
ATOM 3773 N N . ASN B 1 171 ? 3.111 23.766 0.425 1 98.75 171 ASN B N 1
ATOM 3774 C CA . ASN B 1 171 ? 3.863 22.984 1.401 1 98.75 171 ASN B CA 1
ATOM 3775 C C . ASN B 1 171 ? 4.281 21.625 0.834 1 98.75 171 ASN B C 1
ATOM 3777 O O . ASN B 1 171 ? 3.469 20.922 0.235 1 98.75 171 ASN B O 1
ATOM 3781 N N . ARG B 1 172 ? 5.562 21.312 0.974 1 98.56 172 ARG B N 1
ATOM 3782 C CA . ARG B 1 172 ? 6.012 19.938 0.743 1 98.56 172 ARG B CA 1
ATOM 3783 C C . ARG B 1 172 ? 5.691 19.047 1.938 1 98.56 172 ARG B C 1
ATOM 3785 O O . ARG B 1 172 ? 6.141 19.312 3.055 1 98.56 172 ARG B O 1
ATOM 3792 N N . ILE B 1 173 ? 4.93 18.047 1.719 1 98.44 173 ILE B N 1
ATOM 3793 C CA . ILE B 1 173 ? 4.613 17.125 2.799 1 98.44 173 ILE B CA 1
ATOM 3794 C C . ILE B 1 173 ? 5.781 16.172 3.018 1 98.44 173 ILE B C 1
ATOM 3796 O O . ILE B 1 173 ? 6.246 15.516 2.076 1 98.44 173 ILE B O 1
ATOM 3800 N N . ILE B 1 174 ? 6.262 16.109 4.273 1 98.25 174 ILE B N 1
ATOM 3801 C CA . ILE B 1 174 ? 7.457 15.352 4.629 1 98.25 174 ILE B CA 1
ATOM 3802 C C . ILE B 1 174 ? 7.055 14.031 5.281 1 98.25 174 ILE B C 1
ATOM 3804 O O . ILE B 1 174 ? 6.328 14.016 6.277 1 98.25 174 ILE B O 1
ATOM 3808 N N . MET B 1 175 ? 7.531 13 4.672 1 96.38 175 MET B N 1
ATOM 3809 C CA . MET B 1 175 ? 7.32 11.672 5.242 1 96.38 175 MET B CA 1
ATOM 3810 C C . MET B 1 175 ? 8.57 11.188 5.965 1 96.38 175 MET B C 1
ATOM 3812 O O . MET B 1 175 ? 9.664 11.18 5.391 1 96.38 175 MET B O 1
ATOM 3816 N N . ASP B 1 176 ? 8.43 10.852 7.23 1 97.56 176 ASP B N 1
ATOM 3817 C CA . ASP B 1 176 ? 9.492 10.195 7.98 1 97.56 176 ASP B CA 1
ATOM 3818 C C . ASP B 1 176 ? 9.125 8.75 8.305 1 97.56 176 ASP B C 1
ATOM 3820 O O . ASP B 1 176 ? 8.43 8.484 9.289 1 97.56 176 ASP B O 1
ATOM 3824 N N . THR B 1 177 ? 9.633 7.871 7.473 1 95.38 177 THR B N 1
ATOM 3825 C CA . THR B 1 177 ? 9.32 6.457 7.633 1 95.38 177 THR B CA 1
ATOM 3826 C C . THR B 1 177 ? 10.5 5.711 8.258 1 95.38 177 THR B C 1
ATOM 3828 O O . THR B 1 177 ? 10.5 4.48 8.32 1 95.38 177 THR B O 1
ATOM 3831 N N . ARG B 1 178 ? 11.508 6.461 8.734 1 95.62 178 ARG B N 1
ATOM 3832 C CA . ARG B 1 178 ? 12.695 5.844 9.32 1 95.62 178 ARG B CA 1
ATOM 3833 C C . ARG B 1 178 ? 12.32 4.91 10.469 1 95.62 178 ARG B C 1
ATOM 3835 O O . ARG B 1 178 ? 12.797 3.775 10.531 1 95.62 178 ARG B O 1
ATOM 3842 N N . PRO B 1 179 ? 11.367 5.273 11.336 1 97 179 PRO B N 1
ATOM 3843 C CA . PRO B 1 179 ? 11.094 4.406 12.484 1 97 179 PRO B CA 1
ATOM 3844 C C . PRO B 1 179 ? 10.422 3.094 12.086 1 97 179 PRO B C 1
ATOM 3846 O O . PRO B 1 179 ? 10.812 2.023 12.562 1 97 179 PRO B O 1
ATOM 3849 N N . VAL B 1 180 ? 9.461 3.139 11.258 1 94 180 VAL B N 1
ATOM 3850 C CA . VAL B 1 180 ? 8.719 1.925 10.93 1 94 180 VAL B CA 1
ATOM 3851 C C . VAL B 1 180 ? 9.625 0.958 10.172 1 94 180 VAL B C 1
ATOM 3853 O O . VAL B 1 180 ? 9.531 -0.26 10.352 1 94 180 VAL B O 1
ATOM 3856 N N . PHE B 1 181 ? 10.531 1.471 9.367 1 90.81 181 PHE B N 1
ATOM 3857 C CA . PHE B 1 181 ? 11.398 0.602 8.578 1 90.81 181 PHE B CA 1
ATOM 3858 C C . PHE B 1 181 ? 12.555 0.08 9.422 1 90.81 181 PHE B C 1
ATOM 3860 O O . PHE B 1 181 ? 13.266 -0.835 9.008 1 90.81 181 PHE B O 1
ATOM 3867 N N . ALA B 1 182 ? 12.742 0.657 10.594 1 92.69 182 ALA B N 1
ATOM 3868 C CA . ALA B 1 182 ? 13.727 0.124 11.539 1 92.69 182 ALA B CA 1
ATOM 3869 C C . ALA B 1 182 ? 13.164 -1.085 12.281 1 92.69 182 ALA B C 1
ATOM 3871 O O . ALA B 1 182 ? 13.914 -1.836 12.906 1 92.69 182 ALA B O 1
ATOM 3872 N N . ALA B 1 183 ? 11.867 -1.256 12.234 1 91.06 183 ALA B N 1
ATOM 3873 C CA . ALA B 1 183 ? 11.227 -2.393 12.891 1 91.06 183 ALA B CA 1
ATOM 3874 C C . ALA B 1 183 ? 11.344 -3.654 12.039 1 91.06 183 ALA B C 1
ATOM 3876 O O . ALA B 1 183 ? 11.125 -3.617 10.828 1 91.06 183 ALA B O 1
ATOM 3877 N N . PRO B 1 184 ? 11.75 -4.773 12.695 1 85 184 PRO B N 1
ATOM 3878 C CA . PRO B 1 184 ? 11.734 -6.027 11.938 1 85 184 PRO B CA 1
ATOM 3879 C C . PRO B 1 184 ? 10.328 -6.43 11.492 1 85 184 PRO B C 1
ATOM 3881 O O . PRO B 1 184 ? 9.352 -6.188 12.211 1 85 184 PRO B O 1
ATOM 3884 N N . PRO B 1 185 ? 10.234 -6.953 10.312 1 80.75 185 PRO B N 1
ATOM 3885 C CA . PRO B 1 185 ? 8.93 -7.355 9.781 1 80.75 185 PRO B CA 1
ATOM 3886 C C . PRO B 1 185 ? 8.414 -8.648 10.406 1 80.75 185 PRO B C 1
ATOM 3888 O O . PRO B 1 185 ? 8.172 -9.633 9.695 1 80.75 185 PRO B O 1
ATOM 3891 N N . ASN B 1 186 ? 8.125 -8.594 11.656 1 76.88 186 ASN B N 1
ATOM 3892 C CA . ASN B 1 186 ? 7.777 -9.805 12.398 1 76.88 186 ASN B CA 1
ATOM 3893 C C . ASN B 1 186 ? 6.297 -9.828 12.766 1 76.88 186 ASN B C 1
ATOM 3895 O O . ASN B 1 186 ? 5.844 -10.727 13.477 1 76.88 186 ASN B O 1
ATOM 3899 N N . SER B 1 187 ? 5.574 -8.797 12.383 1 75.75 187 SER B N 1
ATOM 3900 C CA . SER B 1 187 ? 4.129 -8.758 12.594 1 75.75 187 SER B CA 1
ATOM 3901 C C . SER B 1 187 ? 3.395 -8.367 11.312 1 75.75 187 SER B C 1
ATOM 3903 O O . SER B 1 187 ? 3.971 -7.723 10.438 1 75.75 187 SER B O 1
ATOM 3905 N N . ALA B 1 188 ? 2.141 -8.812 11.258 1 73.44 188 ALA B N 1
ATOM 3906 C CA . ALA B 1 188 ? 1.307 -8.477 10.102 1 73.44 188 ALA B CA 1
ATOM 3907 C C . ALA B 1 188 ? 1.206 -6.969 9.922 1 73.44 188 ALA B C 1
ATOM 3909 O O . ALA B 1 188 ? 1.243 -6.473 8.789 1 73.44 188 ALA B O 1
ATOM 3910 N N . ALA B 1 189 ? 1.138 -6.301 11.031 1 77.69 189 ALA B N 1
ATOM 3911 C CA . ALA B 1 189 ? 0.981 -4.848 10.984 1 77.69 189 ALA B CA 1
ATOM 3912 C C . ALA B 1 189 ? 2.229 -4.18 10.414 1 77.69 189 ALA B C 1
ATOM 3914 O O . ALA B 1 189 ? 2.129 -3.262 9.594 1 77.69 189 ALA B O 1
ATOM 3915 N N . VAL B 1 190 ? 3.385 -4.66 10.852 1 81.38 190 VAL B N 1
ATOM 3916 C CA . VAL B 1 190 ? 4.633 -4.074 10.375 1 81.38 190 VAL B CA 1
ATOM 3917 C C . VAL B 1 190 ? 4.848 -4.43 8.906 1 81.38 190 VAL B C 1
ATOM 3919 O O . VAL B 1 190 ? 5.242 -3.576 8.109 1 81.38 190 VAL B O 1
ATOM 3922 N N . ILE B 1 191 ? 4.574 -5.547 8.586 1 77.19 191 ILE B N 1
ATOM 3923 C CA . ILE B 1 191 ? 4.699 -6 7.203 1 77.19 191 ILE B CA 1
ATOM 3924 C C . ILE B 1 191 ? 3.775 -5.176 6.305 1 77.19 191 ILE B C 1
ATOM 3926 O O . ILE B 1 191 ? 4.195 -4.691 5.254 1 77.19 191 ILE B O 1
ATOM 3930 N N . ASP B 1 192 ? 2.57 -4.996 6.789 1 78.12 192 ASP B N 1
ATOM 3931 C CA . ASP B 1 192 ? 1.604 -4.18 6.062 1 78.12 192 ASP B CA 1
ATOM 3932 C C . ASP B 1 192 ? 2.111 -2.75 5.891 1 78.12 192 ASP B C 1
ATOM 3934 O O . ASP B 1 192 ? 2.014 -2.178 4.801 1 78.12 192 ASP B O 1
ATOM 3938 N N . ALA B 1 193 ? 2.631 -2.26 6.914 1 81.31 193 ALA B N 1
ATOM 3939 C CA . ALA B 1 193 ? 3.164 -0.901 6.855 1 81.31 193 ALA B CA 1
ATOM 3940 C C . ALA B 1 193 ? 4.328 -0.811 5.875 1 81.31 193 ALA B C 1
ATOM 3942 O O . ALA B 1 193 ? 4.426 0.147 5.105 1 81.31 193 ALA B O 1
ATOM 3943 N N . HIS B 1 194 ? 5.156 -1.769 5.871 1 78.88 194 HIS B N 1
ATOM 3944 C CA . HIS B 1 194 ? 6.301 -1.803 4.969 1 78.88 194 HIS B CA 1
ATOM 3945 C C . HIS B 1 194 ? 5.852 -1.854 3.512 1 78.88 194 HIS B C 1
ATOM 3947 O O . HIS B 1 194 ? 6.512 -1.297 2.635 1 78.88 194 HIS B O 1
ATOM 3953 N N . GLU B 1 195 ? 4.727 -2.408 3.334 1 73.38 195 GLU B N 1
ATOM 3954 C CA . GLU B 1 195 ? 4.188 -2.539 1.985 1 73.38 195 GLU B CA 1
ATOM 3955 C C . GLU B 1 195 ? 3.564 -1.23 1.509 1 73.38 195 GLU B C 1
ATOM 3957 O O . GLU B 1 195 ? 3.676 -0.875 0.334 1 73.38 195 GLU B O 1
ATOM 3962 N N . LYS B 1 196 ? 3.012 -0.599 2.439 1 76.19 196 LYS B N 1
ATOM 3963 C CA . LYS B 1 196 ? 2.166 0.539 2.088 1 76.19 196 LYS B CA 1
ATOM 3964 C C . LYS B 1 196 ? 2.965 1.839 2.088 1 76.19 196 LYS B C 1
ATOM 3966 O O . LYS B 1 196 ? 2.703 2.734 1.282 1 76.19 196 LYS B O 1
ATOM 3971 N N . LYS B 1 197 ? 3.893 1.925 2.963 1 81.44 197 LYS B N 1
ATOM 3972 C CA . LYS B 1 197 ? 4.555 3.211 3.158 1 81.44 197 LYS B CA 1
ATOM 3973 C C . LYS B 1 197 ? 5.785 3.334 2.266 1 81.44 197 LYS B C 1
ATOM 3975 O O . LYS B 1 197 ? 6.523 2.363 2.072 1 81.44 197 LYS B O 1
ATOM 3980 N N . PRO B 1 198 ? 5.973 4.512 1.726 1 80.75 198 PRO B N 1
ATOM 3981 C CA . PRO B 1 198 ? 7.188 4.715 0.933 1 80.75 198 PRO B CA 1
ATOM 3982 C C . PRO B 1 198 ? 8.445 4.809 1.794 1 80.75 198 PRO B C 1
ATOM 3984 O O . PRO B 1 198 ? 8.438 5.461 2.84 1 80.75 198 PRO B O 1
ATOM 3987 N N . LYS B 1 199 ? 9.438 4.086 1.364 1 84 199 LYS B N 1
ATOM 3988 C CA . LYS B 1 199 ? 10.734 4.238 2.01 1 84 199 LYS B CA 1
ATOM 3989 C C . LYS B 1 199 ? 11.586 5.289 1.3 1 84 199 LYS B C 1
ATOM 3991 O O . LYS B 1 199 ? 12.273 4.984 0.325 1 84 199 LYS B O 1
ATOM 3996 N N . VAL B 1 200 ? 11.5 6.555 1.705 1 87.19 200 VAL B N 1
ATOM 3997 C CA . VAL B 1 200 ? 12.203 7.672 1.084 1 87.19 200 VAL B CA 1
ATOM 3998 C C . VAL B 1 200 ? 12.969 8.453 2.146 1 87.19 200 VAL B C 1
ATOM 4000 O O . VAL B 1 200 ? 12.594 8.453 3.32 1 87.19 200 VAL B O 1
ATOM 4003 N N . PRO B 1 201 ? 14.023 9.148 1.711 1 92.31 201 PRO B N 1
ATOM 4004 C CA . PRO B 1 201 ? 14.75 10 2.65 1 92.31 201 PRO B CA 1
ATOM 4005 C C . PRO B 1 201 ? 13.891 11.117 3.223 1 92.31 201 PRO B C 1
ATOM 4007 O O . PRO B 1 201 ? 12.938 11.562 2.572 1 92.31 201 PRO B O 1
ATOM 4010 N N . VAL B 1 202 ? 14.25 11.492 4.391 1 95.75 202 VAL B N 1
ATOM 4011 C CA . VAL B 1 202 ? 13.555 12.586 5.051 1 95.75 202 VAL B CA 1
ATOM 4012 C C . VAL B 1 202 ? 14.203 13.914 4.664 1 95.75 202 VAL B C 1
ATOM 4014 O O . VAL B 1 202 ? 15.391 14.133 4.93 1 95.75 202 VAL B O 1
ATOM 4017 N N . HIS B 1 203 ? 13.461 14.75 4.039 1 95 203 HIS B N 1
ATOM 4018 C CA . HIS B 1 203 ? 13.914 16.109 3.748 1 95 203 HIS B CA 1
ATOM 4019 C C . HIS B 1 203 ? 13.086 17.141 4.508 1 95 203 HIS B C 1
ATOM 4021 O O . HIS B 1 203 ? 12 17.516 4.062 1 95 203 HIS B O 1
ATOM 4027 N N . ALA B 1 204 ? 13.656 17.609 5.59 1 96.62 204 ALA B N 1
ATOM 4028 C CA . ALA B 1 204 ? 12.961 18.547 6.469 1 96.62 204 ALA B CA 1
ATOM 4029 C C . ALA B 1 204 ? 13.016 19.969 5.91 1 96.62 204 ALA B C 1
ATOM 4031 O O . ALA B 1 204 ? 13.906 20.75 6.262 1 96.62 204 ALA B O 1
ATOM 4032 N N . ILE B 1 205 ? 12.086 20.344 5.082 1 97.19 205 ILE B N 1
ATOM 4033 C CA . ILE B 1 205 ? 12.109 21.656 4.426 1 97.19 205 ILE B CA 1
ATOM 4034 C C . ILE B 1 205 ? 10.719 22.281 4.496 1 97.19 205 ILE B C 1
ATOM 4036 O O . ILE B 1 205 ? 9.711 21.609 4.34 1 97.19 205 ILE B O 1
ATOM 4040 N N . ALA B 1 206 ? 10.672 23.531 4.812 1 98.38 206 ALA B N 1
ATOM 4041 C CA . ALA B 1 206 ? 9.445 24.328 4.754 1 98.38 206 ALA B CA 1
ATOM 4042 C C . ALA B 1 206 ? 9.367 25.141 3.461 1 98.38 206 ALA B C 1
ATOM 4044 O O . ALA B 1 206 ? 10.195 26.016 3.229 1 98.38 206 ALA B O 1
ATOM 4045 N N . THR B 1 207 ? 8.422 24.797 2.617 1 98.5 207 THR B N 1
ATOM 4046 C CA . THR B 1 207 ? 8.266 25.516 1.356 1 98.5 207 THR B CA 1
ATOM 4047 C C . THR B 1 207 ? 7.031 26.406 1.392 1 98.5 207 THR B C 1
ATOM 4049 O O . THR B 1 207 ? 6.742 27.109 0.424 1 98.5 207 THR B O 1
ATOM 4052 N N . GLY B 1 208 ? 6.25 26.391 2.506 1 97.69 208 GLY B N 1
ATOM 4053 C CA . GLY B 1 208 ? 5.094 27.234 2.76 1 97.69 208 GLY B CA 1
ATOM 4054 C C . GLY B 1 208 ? 4.914 27.578 4.227 1 97.69 208 GLY B C 1
ATOM 4055 O O . GLY B 1 208 ? 5.828 27.375 5.031 1 97.69 208 GLY B O 1
ATOM 4056 N N . ARG B 1 209 ? 3.785 28.047 4.551 1 97.19 209 ARG B N 1
ATOM 4057 C CA . ARG B 1 209 ? 3.486 28.531 5.895 1 97.19 209 ARG B CA 1
ATOM 4058 C C . ARG B 1 209 ? 3.207 27.359 6.84 1 97.19 209 ARG B C 1
ATOM 4060 O O . ARG B 1 209 ? 3.375 27.5 8.055 1 97.19 209 ARG B O 1
ATOM 4067 N N . TYR B 1 210 ? 2.85 26.219 6.293 1 98.31 210 TYR B N 1
ATOM 4068 C CA . TYR B 1 210 ? 2.365 25.094 7.086 1 98.31 210 TYR B CA 1
ATOM 4069 C C . TYR B 1 210 ? 3.219 23.859 6.852 1 98.31 210 TYR B C 1
ATOM 4071 O O . TYR B 1 210 ? 2.719 22.828 6.379 1 98.31 210 TYR B O 1
ATOM 4079 N N . PRO B 1 211 ? 4.535 23.906 7.27 1 98.56 211 PRO B N 1
ATOM 4080 C CA . PRO B 1 211 ? 5.309 22.672 7.102 1 98.56 211 PRO B CA 1
ATOM 4081 C C . PRO B 1 211 ? 4.629 21.453 7.738 1 98.56 211 PRO B C 1
ATOM 4083 O O . PRO B 1 211 ? 4.113 21.547 8.852 1 98.56 211 PRO B O 1
ATOM 4086 N N . THR B 1 212 ? 4.566 20.344 6.98 1 98.75 212 THR B N 1
ATOM 4087 C CA . THR B 1 212 ? 3.771 19.188 7.367 1 98.75 212 THR B CA 1
ATOM 4088 C C . THR B 1 212 ? 4.637 17.938 7.426 1 98.75 212 THR B C 1
ATOM 4090 O O . THR B 1 212 ? 5.297 17.578 6.449 1 98.75 212 THR B O 1
ATOM 4093 N N . VAL B 1 213 ? 4.609 17.281 8.617 1 98.69 213 VAL B N 1
ATOM 4094 C CA . VAL B 1 213 ? 5.395 16.078 8.844 1 98.69 213 VAL B CA 1
ATOM 4095 C C . VAL B 1 213 ? 4.465 14.898 9.133 1 98.69 213 VAL B C 1
ATOM 4097 O O . VAL B 1 213 ? 3.578 15 9.984 1 98.69 213 VAL B O 1
ATOM 4100 N N . ARG B 1 214 ? 4.617 13.898 8.383 1 97.94 214 ARG B N 1
ATOM 4101 C CA . ARG B 1 214 ? 4.035 12.594 8.695 1 97.94 214 ARG B CA 1
ATOM 4102 C C . ARG B 1 214 ? 5.082 11.656 9.289 1 97.94 214 ARG B C 1
ATOM 4104 O O . ARG B 1 214 ? 6.004 11.227 8.586 1 97.94 214 ARG B O 1
ATOM 4111 N N . PHE B 1 215 ? 4.922 11.422 10.555 1 98.44 215 PHE B N 1
ATOM 4112 C CA . PHE B 1 215 ? 5.852 10.57 11.289 1 98.44 215 PHE B CA 1
ATOM 4113 C C . PHE B 1 215 ? 5.285 9.164 11.453 1 98.44 215 PHE B C 1
ATOM 4115 O O . PHE B 1 215 ? 4.352 8.953 12.227 1 98.44 215 PHE B O 1
ATOM 4122 N N . ILE B 1 216 ? 5.855 8.211 10.734 1 96.75 216 ILE B N 1
ATOM 4123 C CA . ILE B 1 216 ? 5.41 6.828 10.805 1 96.75 216 ILE B CA 1
ATOM 4124 C C . ILE B 1 216 ? 6.25 6.07 11.836 1 96.75 216 ILE B C 1
ATOM 4126 O O . ILE B 1 216 ? 7.336 5.582 11.516 1 96.75 216 ILE B O 1
ATOM 4130 N N . GLY B 1 217 ? 5.707 5.836 12.93 1 97.44 217 GLY B N 1
ATOM 4131 C CA . GLY B 1 217 ? 6.453 5.418 14.102 1 97.44 217 GLY B CA 1
ATOM 4132 C C . GLY B 1 217 ? 6.785 3.939 14.109 1 97.44 217 GLY B C 1
ATOM 4133 O O . GLY B 1 217 ? 6.148 3.152 13.398 1 97.44 217 GLY B O 1
ATOM 4134 N N . HIS B 1 218 ? 7.746 3.645 14.891 1 96.62 218 HIS B N 1
ATOM 4135 C CA . HIS B 1 218 ? 8.07 2.275 15.273 1 96.62 218 HIS B CA 1
ATOM 4136 C C . HIS B 1 218 ? 6.965 1.673 16.141 1 96.62 218 HIS B C 1
ATOM 4138 O O . HIS B 1 218 ? 6.324 2.381 16.922 1 96.62 218 HIS B O 1
ATOM 4144 N N . PRO B 1 219 ? 6.758 0.371 16.016 1 94 219 PRO B N 1
ATOM 4145 C CA . PRO B 1 219 ? 5.738 -0.229 16.891 1 94 219 PRO B CA 1
ATOM 4146 C C . PRO B 1 219 ? 6.09 -0.134 18.359 1 94 219 PRO B C 1
ATOM 4148 O O . PRO B 1 219 ? 5.195 -0.081 19.219 1 94 219 PRO B O 1
ATOM 4151 N N . GLU B 1 220 ? 7.301 -0.179 18.641 1 95.06 220 GLU B N 1
ATOM 4152 C CA . GLU B 1 220 ? 7.742 0.042 20.016 1 95.06 220 GLU B CA 1
ATOM 4153 C C . GLU B 1 220 ? 7.805 1.531 20.344 1 95.06 220 GLU B C 1
ATOM 4155 O O . GLU B 1 220 ? 8.641 2.258 19.797 1 95.06 220 GLU B O 1
ATOM 4160 N N . LEU B 1 221 ? 7.023 1.982 21.266 1 95.56 221 LEU B N 1
ATOM 4161 C CA . LEU B 1 221 ? 6.816 3.4 21.547 1 95.56 221 LEU B CA 1
ATOM 4162 C C . LEU B 1 221 ? 8.133 4.074 21.922 1 95.56 221 LEU B C 1
ATOM 4164 O O . LEU B 1 221 ? 8.445 5.156 21.422 1 95.56 221 LEU B O 1
ATOM 4168 N N . GLU B 1 222 ? 8.906 3.447 22.703 1 95.38 222 GLU B N 1
ATOM 4169 C CA . GLU B 1 222 ? 10.117 4.062 23.234 1 95.38 222 GLU B CA 1
ATOM 4170 C C . GLU B 1 222 ? 11.164 4.266 22.141 1 95.38 222 GLU B C 1
ATOM 4172 O O . GLU B 1 222 ? 11.953 5.207 22.203 1 95.38 222 GLU B O 1
ATOM 4177 N N . ALA B 1 223 ? 11.109 3.449 21.156 1 96.88 223 ALA B N 1
ATOM 4178 C CA . ALA B 1 223 ? 12.086 3.506 20.078 1 96.88 223 ALA B CA 1
ATOM 4179 C C . ALA B 1 223 ? 11.93 4.793 19.266 1 96.88 223 ALA B C 1
ATOM 4181 O O . ALA B 1 223 ? 12.867 5.227 18.594 1 96.88 223 ALA B O 1
ATOM 4182 N N . ASN B 1 224 ? 10.789 5.406 19.375 1 98.19 224 ASN B N 1
ATOM 4183 C CA . ASN B 1 224 ? 10.477 6.555 18.531 1 98.19 224 ASN B CA 1
ATOM 4184 C C . ASN B 1 224 ? 11.203 7.812 18.984 1 98.19 224 ASN B C 1
ATOM 4186 O O . ASN B 1 224 ? 11.398 8.742 18.203 1 98.19 224 ASN B O 1
ATOM 4190 N N . GLN B 1 225 ? 11.594 7.871 20.219 1 97.5 225 GLN B N 1
ATOM 4191 C CA . GLN B 1 225 ? 12.242 9.062 20.766 1 97.5 225 GLN B CA 1
ATOM 4192 C C . GLN B 1 225 ? 13.539 9.367 20.016 1 97.5 225 GLN B C 1
ATOM 4194 O O . GLN B 1 225 ? 13.82 10.531 19.688 1 97.5 225 GLN B O 1
ATOM 4199 N N . GLY B 1 226 ? 14.273 8.305 19.719 1 97.75 226 GLY B N 1
ATOM 4200 C CA . GLY B 1 226 ? 15.516 8.492 18.984 1 97.75 226 GLY B CA 1
ATOM 4201 C C . GLY B 1 226 ? 15.305 9.047 17.594 1 97.75 226 GLY B C 1
ATOM 4202 O O . GLY B 1 226 ? 16.047 9.93 17.156 1 97.75 226 GLY B O 1
ATOM 4203 N N . PHE B 1 227 ? 14.289 8.617 16.938 1 97.88 227 PHE B N 1
ATOM 4204 C CA . PHE B 1 227 ? 14 9.047 15.57 1 97.88 227 PHE B CA 1
ATOM 4205 C C . PHE B 1 227 ? 13.398 10.445 15.562 1 97.88 227 PHE B C 1
ATOM 4207 O O . PHE B 1 227 ? 13.531 11.18 14.578 1 97.88 227 PHE B O 1
ATOM 4214 N N . PHE B 1 228 ? 12.789 10.836 16.703 1 98.56 228 PHE B N 1
ATOM 4215 C CA . PHE B 1 228 ? 12.07 12.109 16.75 1 98.56 228 PHE B CA 1
ATOM 4216 C C . PHE B 1 228 ? 13 13.227 17.203 1 98.56 228 PHE B C 1
ATOM 4218 O O . PHE B 1 228 ? 12.688 14.406 17.031 1 98.56 228 PHE B O 1
ATOM 4225 N N . LYS B 1 229 ? 14.133 12.984 17.734 1 97.88 229 LYS B N 1
ATOM 4226 C CA . LYS B 1 229 ? 15.055 13.953 18.312 1 97.88 229 LYS B CA 1
ATOM 4227 C C . LYS B 1 229 ? 15.383 15.07 17.328 1 97.88 229 LYS B C 1
ATOM 4229 O O . LYS B 1 229 ? 15.281 16.25 17.656 1 97.88 229 LYS B O 1
ATOM 4234 N N . PRO B 1 230 ? 15.695 14.719 16.078 1 97.75 230 PRO B N 1
ATOM 4235 C CA . PRO B 1 230 ? 15.992 15.812 15.148 1 97.75 230 PRO B CA 1
ATOM 4236 C C . PRO B 1 230 ? 14.789 16.719 14.898 1 97.75 230 PRO B C 1
ATOM 4238 O O . PRO B 1 230 ? 14.961 17.906 14.594 1 97.75 230 PRO B O 1
ATOM 4241 N N . TRP B 1 231 ? 13.633 16.172 14.984 1 98.5 231 TRP B N 1
ATOM 4242 C CA . TRP B 1 231 ? 12.422 16.938 14.734 1 98.5 231 TRP B CA 1
ATOM 4243 C C . TRP B 1 231 ? 12.203 17.984 15.828 1 98.5 231 TRP B C 1
ATOM 4245 O O . TRP B 1 231 ? 11.578 19.016 15.586 1 98.5 231 TRP B O 1
ATOM 4255 N N . LEU B 1 232 ? 12.695 17.703 17.062 1 98.19 232 LEU B N 1
ATOM 4256 C CA . LEU B 1 232 ? 12.516 18.656 18.172 1 98.19 232 LEU B CA 1
ATOM 4257 C C . LEU B 1 232 ? 13.078 20.031 17.797 1 98.19 232 LEU B C 1
ATOM 4259 O O . LEU B 1 232 ? 12.383 21.031 17.922 1 98.19 232 LEU B O 1
ATOM 4263 N N . ASP B 1 233 ? 14.234 20.047 17.266 1 97.19 233 ASP B N 1
ATOM 4264 C CA . ASP B 1 233 ? 14.867 21.312 16.891 1 97.19 233 ASP B CA 1
ATOM 4265 C C . ASP B 1 233 ? 14.203 21.906 15.656 1 97.19 233 ASP B C 1
ATOM 4267 O O . ASP B 1 233 ? 13.992 23.125 15.586 1 97.19 233 ASP B O 1
ATOM 4271 N N . LYS B 1 234 ? 13.914 21.094 14.734 1 98.44 234 LYS B N 1
ATOM 4272 C CA . LYS B 1 234 ? 13.336 21.578 13.477 1 98.44 234 LYS B CA 1
ATOM 4273 C C . LYS B 1 234 ? 11.961 22.188 13.711 1 98.44 234 LYS B C 1
ATOM 4275 O O . LYS B 1 234 ? 11.672 23.281 13.195 1 98.44 234 LYS B O 1
ATOM 4280 N N . LEU B 1 235 ? 11.125 21.531 14.43 1 98.5 235 LEU B N 1
ATOM 4281 C CA . LEU B 1 235 ? 9.789 22.031 14.734 1 98.5 235 LEU B CA 1
ATOM 4282 C C . LEU B 1 235 ? 9.875 23.328 15.539 1 98.5 235 LEU B C 1
ATOM 4284 O O . LEU B 1 235 ? 9.133 24.281 15.273 1 98.5 235 LEU B O 1
ATOM 4288 N N . CYS B 1 236 ? 10.789 23.406 16.484 1 97.75 236 CYS B N 1
ATOM 4289 C CA . CYS B 1 236 ? 11 24.641 17.234 1 97.75 236 CYS B CA 1
ATOM 4290 C C . CYS B 1 236 ? 11.422 25.766 16.297 1 97.75 236 CYS B C 1
ATOM 4292 O O . CYS B 1 236 ? 10.93 26.891 16.406 1 97.75 236 CYS B O 1
ATOM 4294 N N . GLN B 1 237 ? 12.312 25.422 15.422 1 97.94 237 GLN B N 1
ATOM 4295 C CA . GLN B 1 237 ? 12.773 26.422 14.453 1 97.94 237 GLN B CA 1
ATOM 4296 C C . GLN B 1 237 ? 11.609 26.969 13.641 1 97.94 237 GLN B C 1
ATOM 4298 O O . GLN B 1 237 ? 11.492 28.172 13.445 1 97.94 237 GLN B O 1
ATOM 4303 N N . TRP B 1 238 ? 10.75 26.109 13.148 1 98.38 238 TRP B N 1
ATOM 4304 C CA . TRP B 1 238 ? 9.609 26.547 12.344 1 98.38 238 TRP B CA 1
ATOM 4305 C C . TRP B 1 238 ? 8.656 27.406 13.172 1 98.38 238 TRP B C 1
ATOM 4307 O O . TRP B 1 238 ? 8.109 28.391 12.672 1 98.38 238 TRP B O 1
ATOM 4317 N N . LEU B 1 239 ? 8.445 27.016 14.383 1 97.5 239 LEU B N 1
ATOM 4318 C CA . LEU B 1 239 ? 7.617 27.812 15.281 1 97.5 239 LEU B CA 1
ATOM 4319 C C . LEU B 1 239 ? 8.234 29.188 15.508 1 97.5 239 LEU B C 1
ATOM 4321 O O . LEU B 1 239 ? 7.527 30.203 15.508 1 97.5 239 LEU B O 1
ATOM 4325 N N . GLU B 1 240 ? 9.539 29.281 15.633 1 96.69 240 GLU B N 1
ATOM 4326 C CA . GLU B 1 240 ? 10.258 30.531 15.805 1 96.69 240 GLU B CA 1
ATOM 4327 C C . GLU B 1 240 ? 10.133 31.422 14.57 1 96.69 240 GLU B C 1
ATOM 4329 O O . GLU B 1 240 ? 10.125 32.656 14.672 1 96.69 240 GLU B O 1
ATOM 4334 N N . GLU B 1 241 ? 10.047 30.766 13.469 1 96.94 241 GLU B N 1
ATOM 4335 C CA . GLU B 1 241 ? 9.906 31.484 12.203 1 96.94 241 GLU B CA 1
ATOM 4336 C C . GLU B 1 241 ? 8.453 31.906 11.977 1 96.94 241 GLU B C 1
ATOM 4338 O O . GLU B 1 241 ? 8.117 32.406 10.906 1 96.94 241 GLU B O 1
ATOM 4343 N N . GLU B 1 242 ? 7.598 31.609 13 1 95.88 242 GLU B N 1
ATOM 4344 C CA . GLU B 1 242 ? 6.188 31.984 12.992 1 95.88 242 GLU B CA 1
ATOM 4345 C C . GLU B 1 242 ? 5.414 31.188 11.938 1 95.88 242 GLU B C 1
ATOM 4347 O O . GLU B 1 242 ? 4.457 31.703 11.352 1 95.88 242 GLU B O 1
ATOM 4352 N N . ARG B 1 243 ? 5.973 30.062 11.594 1 97.12 243 ARG B N 1
ATOM 4353 C CA . ARG B 1 243 ? 5.203 29.094 10.812 1 97.12 243 ARG B CA 1
ATOM 4354 C C . ARG B 1 243 ? 4.262 28.297 11.703 1 97.12 243 ARG B C 1
ATOM 4356 O O . ARG B 1 243 ? 4.305 28.406 12.93 1 97.12 243 ARG B O 1
ATOM 4363 N N . GLN B 1 244 ? 3.371 27.594 11.125 1 97.44 244 GLN B N 1
ATOM 4364 C CA . GLN B 1 244 ? 2.453 26.719 11.836 1 97.44 244 GLN B CA 1
ATOM 4365 C C . GLN B 1 244 ? 2.619 25.266 11.391 1 97.44 244 GLN B C 1
ATOM 4367 O O . GLN B 1 244 ? 1.9 24.797 10.508 1 97.44 244 GLN B O 1
ATOM 4372 N N . PRO B 1 245 ? 3.439 24.531 12.062 1 98.38 245 PRO B N 1
ATOM 4373 C CA . PRO B 1 245 ? 3.697 23.156 11.641 1 98.38 245 PRO B CA 1
ATOM 4374 C C . PRO B 1 245 ? 2.516 22.219 11.906 1 98.38 245 PRO B C 1
ATOM 4376 O O . PRO B 1 245 ? 1.81 22.391 12.906 1 98.38 245 PRO B O 1
ATOM 4379 N N . TYR B 1 246 ? 2.285 21.344 10.984 1 98.81 246 TYR B N 1
ATOM 4380 C CA . TYR B 1 246 ? 1.384 20.203 11.125 1 98.81 246 TYR B CA 1
ATOM 4381 C C . TYR B 1 246 ? 2.164 18.906 11.336 1 98.81 246 TYR B C 1
ATOM 4383 O O . TYR B 1 246 ? 3.053 18.578 10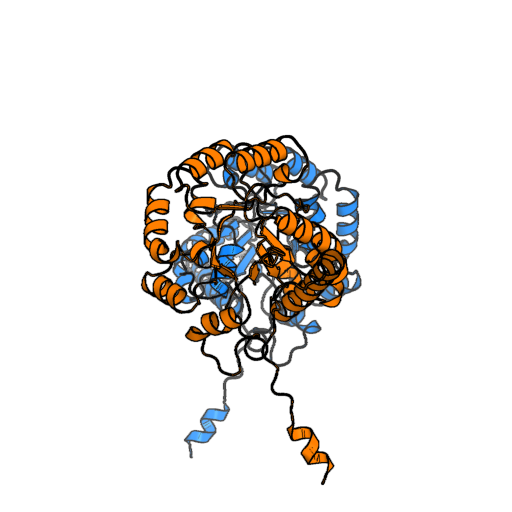.555 1 98.81 246 TYR B O 1
ATOM 4391 N N . LEU B 1 247 ? 1.868 18.234 12.438 1 98.75 247 LEU B N 1
ATOM 4392 C CA . LEU B 1 247 ? 2.52 16.984 12.781 1 98.75 247 LEU B CA 1
ATOM 4393 C C . LEU B 1 247 ? 1.499 15.852 12.891 1 98.75 247 LEU B C 1
ATOM 4395 O O . LEU B 1 247 ? 0.602 15.898 13.734 1 98.75 247 LEU B O 1
ATOM 4399 N N . PHE B 1 248 ? 1.616 14.891 12.039 1 98.69 248 PHE B N 1
ATOM 4400 C CA . PHE B 1 248 ? 0.754 13.711 12.062 1 98.69 248 PHE B CA 1
ATOM 4401 C C . PHE B 1 248 ? 1.53 12.484 12.523 1 98.69 248 PHE B C 1
ATOM 4403 O O . PHE B 1 248 ? 2.535 12.117 11.906 1 98.69 248 PHE B O 1
ATOM 4410 N N . ILE B 1 249 ? 1.022 11.812 13.531 1 98.5 249 ILE B N 1
ATOM 4411 C CA . ILE B 1 249 ? 1.686 10.648 14.102 1 98.5 249 ILE B CA 1
ATOM 4412 C C . ILE B 1 249 ? 0.944 9.375 13.688 1 98.5 249 ILE B C 1
ATOM 4414 O O . ILE B 1 249 ? -0.278 9.289 13.828 1 98.5 249 ILE B O 1
ATOM 4418 N N . HIS B 1 250 ? 1.697 8.492 13.148 1 95.75 250 HIS B N 1
ATOM 4419 C CA . HIS B 1 250 ? 1.226 7.16 12.766 1 95.75 250 HIS B CA 1
ATOM 4420 C C . HIS B 1 250 ? 1.987 6.07 13.508 1 95.75 250 HIS B C 1
ATOM 4422 O O . HIS B 1 250 ? 3.129 6.281 13.922 1 95.75 250 HIS B O 1
ATOM 4428 N N . THR B 1 251 ? 1.33 4.945 13.719 1 94.12 251 THR B N 1
ATOM 4429 C CA . THR B 1 251 ? 1.974 3.67 14.016 1 94.12 251 THR B CA 1
ATOM 4430 C C . THR B 1 251 ? 1.498 2.586 13.055 1 94.12 251 THR B C 1
ATOM 4432 O O . THR B 1 251 ? 0.536 2.787 12.312 1 94.12 251 THR B O 1
ATOM 4435 N N . PRO B 1 252 ? 2.146 1.441 12.867 1 87 252 PRO B N 1
ATOM 4436 C CA . PRO B 1 252 ? 1.764 0.439 11.867 1 87 252 PRO B CA 1
ATOM 4437 C C . PRO B 1 252 ? 0.281 0.081 11.93 1 87 252 PRO B C 1
ATOM 4439 O O . PRO B 1 252 ? -0.383 -0.002 10.898 1 87 252 PRO B O 1
ATOM 4442 N N . ASP B 1 253 ? -0.327 -0.139 13.117 1 85.31 253 ASP B N 1
ATOM 4443 C CA . ASP B 1 253 ? -1.755 -0.431 13.188 1 85.31 253 ASP B CA 1
ATOM 4444 C C . ASP B 1 253 ? -2.523 0.735 13.805 1 85.31 253 ASP B C 1
ATOM 4446 O O . ASP B 1 253 ? -3.727 0.631 14.055 1 85.31 253 ASP B O 1
ATOM 4450 N N . ASN B 1 254 ? -1.877 1.766 14.086 1 92.56 254 ASN B N 1
ATOM 4451 C CA . ASN B 1 254 ? -2.377 3.025 14.625 1 92.56 254 ASN B CA 1
ATOM 4452 C C . ASN B 1 254 ? -3.014 2.83 16 1 92.56 254 ASN B C 1
ATOM 4454 O O . ASN B 1 254 ? -3.555 3.775 16.578 1 92.56 254 ASN B O 1
ATOM 4458 N N . ALA B 1 255 ? -2.936 1.675 16.531 1 91.5 255 ALA B N 1
ATOM 4459 C CA . ALA B 1 255 ? -3.58 1.394 17.812 1 91.5 255 ALA B CA 1
ATOM 4460 C C . ALA B 1 255 ? -3.027 2.293 18.906 1 91.5 255 ALA B C 1
ATOM 4462 O O . ALA B 1 255 ? -3.783 2.795 19.75 1 91.5 255 ALA B O 1
ATOM 4463 N N . GLN B 1 256 ? -1.731 2.533 18.844 1 95.06 256 GLN B N 1
ATOM 4464 C CA . GLN B 1 256 ? -1.104 3.316 19.906 1 95.06 256 GLN B CA 1
ATOM 4465 C C . GLN B 1 256 ? -0.703 4.699 19.406 1 95.06 256 GLN B C 1
ATOM 4467 O O . GLN B 1 256 ? 0.121 5.375 20.031 1 95.06 256 GLN B O 1
ATOM 4472 N N . ALA B 1 257 ? -1.253 5.121 18.328 1 96.75 257 ALA B N 1
ATOM 4473 C CA . ALA B 1 257 ? -0.901 6.406 17.75 1 96.75 257 ALA B CA 1
ATOM 4474 C C . ALA B 1 257 ? -1.233 7.555 18.703 1 96.75 257 ALA B C 1
ATOM 4476 O O . ALA B 1 257 ? -0.452 8.5 18.844 1 96.75 257 ALA B O 1
ATOM 4477 N N . PRO B 1 258 ? -2.398 7.52 19.422 1 97.19 258 PRO B N 1
ATOM 4478 C CA . PRO B 1 258 ? -2.688 8.617 20.359 1 97.19 258 PRO B CA 1
ATOM 4479 C C . PRO B 1 258 ? -1.631 8.758 21.453 1 97.19 258 PRO B C 1
ATOM 4481 O O . PRO B 1 258 ? -1.151 9.867 21.703 1 97.19 258 PRO B O 1
ATOM 4484 N N . GLU B 1 259 ? -1.254 7.66 22.031 1 96.5 259 GLU B N 1
ATOM 4485 C CA . GLU B 1 259 ? -0.259 7.672 23.094 1 96.5 259 GLU B CA 1
ATOM 4486 C C . GLU B 1 259 ? 1.092 8.164 22.594 1 96.5 259 GLU B C 1
ATOM 4488 O O . GLU B 1 259 ? 1.764 8.953 23.266 1 96.5 259 GLU B O 1
ATOM 4493 N N . LEU B 1 260 ? 1.445 7.723 21.438 1 97.69 260 LEU B N 1
ATOM 4494 C CA . LEU B 1 260 ? 2.715 8.148 20.859 1 97.69 260 LEU B CA 1
ATOM 4495 C C . LEU B 1 260 ? 2.701 9.648 20.578 1 97.69 260 LEU B C 1
ATOM 4497 O O . LEU B 1 260 ? 3.672 10.352 20.875 1 97.69 260 LEU B O 1
ATOM 4501 N N . ALA B 1 261 ? 1.637 10.117 20.031 1 98.25 261 ALA B N 1
ATOM 4502 C CA . ALA B 1 261 ? 1.515 11.531 19.703 1 98.25 261 ALA B CA 1
ATOM 4503 C C . ALA B 1 261 ? 1.699 12.406 20.938 1 98.25 261 ALA B C 1
ATOM 4505 O O . ALA B 1 261 ? 2.457 13.375 20.906 1 98.25 261 ALA B O 1
ATOM 4506 N N . ILE B 1 262 ? 1.051 12.031 22 1 97.06 262 ILE B N 1
ATOM 4507 C CA . ILE B 1 262 ? 1.112 12.805 23.234 1 97.06 262 ILE B CA 1
ATOM 4508 C C . ILE B 1 262 ? 2.527 12.758 23.797 1 97.06 262 ILE B C 1
ATOM 4510 O O . ILE B 1 262 ? 3.064 13.773 24.234 1 97.06 262 ILE B O 1
ATOM 4514 N N . SER B 1 263 ? 3.107 11.617 23.781 1 97.12 263 SER B N 1
ATOM 4515 C CA . SER B 1 263 ? 4.465 11.461 24.297 1 97.12 263 SER B CA 1
ATOM 4516 C C . SER B 1 263 ? 5.449 12.336 23.531 1 97.12 263 SER B C 1
ATOM 4518 O O . SER B 1 263 ? 6.277 13.016 24.125 1 97.12 263 SER B O 1
ATOM 4520 N N . LEU B 1 264 ? 5.383 12.344 22.219 1 98.12 264 LEU B N 1
ATOM 4521 C CA . LEU B 1 264 ? 6.301 13.117 21.391 1 98.12 264 LEU B CA 1
ATOM 4522 C C . LEU B 1 264 ? 6.047 14.617 21.562 1 98.12 264 LEU B C 1
ATOM 4524 O O . LEU B 1 264 ? 6.984 15.414 21.562 1 98.12 264 LEU B O 1
ATOM 4528 N N . GLN B 1 265 ? 4.797 14.945 21.656 1 97.75 265 GLN B N 1
ATOM 4529 C CA . GLN B 1 265 ? 4.461 16.344 21.875 1 97.75 265 GLN B CA 1
ATOM 4530 C C . GLN B 1 265 ? 5.023 16.844 23.203 1 97.75 265 GLN B C 1
ATOM 4532 O O . GLN B 1 265 ? 5.461 18 23.312 1 97.75 265 GLN B O 1
ATOM 4537 N N . ARG B 1 266 ? 5.004 16.047 24.25 1 97.06 266 ARG B N 1
ATOM 4538 C CA . ARG B 1 266 ? 5.586 16.406 25.547 1 97.06 266 ARG B CA 1
ATOM 4539 C C . ARG B 1 266 ? 7.078 16.688 25.406 1 97.06 266 ARG B C 1
ATOM 4541 O O . ARG B 1 266 ? 7.594 17.641 26 1 97.06 266 ARG B O 1
ATOM 4548 N N . LEU B 1 267 ? 7.742 15.859 24.641 1 97.75 267 LEU B N 1
ATOM 4549 C CA . LEU B 1 267 ? 9.164 16.078 24.391 1 97.75 267 LEU B CA 1
ATOM 4550 C C . LEU B 1 267 ? 9.383 17.406 23.672 1 97.75 267 LEU B C 1
ATOM 4552 O O . LEU B 1 267 ? 10.305 18.156 24.031 1 97.75 267 LEU B O 1
ATOM 4556 N N . LEU B 1 268 ? 8.562 17.703 22.719 1 98.19 268 LEU B N 1
ATOM 4557 C CA . LEU B 1 268 ? 8.656 18.953 21.969 1 98.19 268 LEU B CA 1
ATOM 4558 C C . LEU B 1 268 ? 8.406 20.156 22.875 1 98.19 268 LEU B C 1
ATOM 4560 O O . LEU B 1 268 ? 9.133 21.141 22.812 1 98.19 268 LEU B O 1
ATOM 4564 N N . SER B 1 269 ? 7.359 20 23.672 1 97.44 269 SER B N 1
ATOM 4565 C CA . SER B 1 269 ? 7.016 21.078 24.609 1 97.44 269 SER B CA 1
ATOM 4566 C C . SER B 1 269 ? 8.148 21.344 25.594 1 97.44 269 SER B C 1
ATOM 4568 O O . SER B 1 269 ? 8.445 22.5 25.906 1 97.44 269 SER B O 1
ATOM 4570 N N . ALA B 1 270 ? 8.758 20.344 26.078 1 97.19 270 ALA B N 1
ATOM 4571 C CA . ALA B 1 270 ? 9.891 20.484 26.984 1 97.19 270 ALA B CA 1
ATOM 4572 C C . ALA B 1 270 ? 11.055 21.203 26.297 1 97.19 270 ALA B C 1
ATOM 4574 O O . ALA B 1 270 ? 11.703 22.062 26.891 1 97.19 270 ALA B O 1
ATOM 4575 N N . ARG B 1 271 ? 11.328 20.781 25.094 1 97 271 ARG B N 1
ATOM 4576 C CA . ARG B 1 271 ? 12.383 21.438 24.328 1 97 271 ARG B CA 1
ATOM 4577 C C . ARG B 1 271 ? 12.094 22.922 24.125 1 97 271 ARG B C 1
ATOM 4579 O O . ARG B 1 271 ? 12.984 23.75 24.266 1 97 271 ARG B O 1
ATOM 4586 N N . TRP B 1 272 ? 10.891 23.234 23.781 1 97.19 272 TRP B N 1
ATOM 4587 C CA . TRP B 1 272 ? 10.461 24.625 23.594 1 97.19 272 TRP B CA 1
ATOM 4588 C C . TRP B 1 272 ? 10.594 25.406 24.906 1 97.19 272 TRP B C 1
ATOM 4590 O O . TRP B 1 272 ? 11.102 26.531 24.906 1 97.19 272 TRP B O 1
ATOM 4600 N N . GLN B 1 273 ? 10.148 24.766 25.969 1 96.06 273 GLN B N 1
ATOM 4601 C CA . GLN B 1 273 ? 10.18 25.422 27.266 1 96.06 273 GLN B CA 1
ATOM 4602 C C . GLN B 1 273 ? 11.609 25.734 27.688 1 96.06 273 GLN B C 1
ATOM 4604 O O . GLN B 1 273 ? 11.867 26.781 28.281 1 96.06 273 GLN B O 1
ATOM 4609 N N . ALA B 1 274 ? 12.453 24.891 27.453 1 96.5 274 ALA B N 1
ATOM 4610 C CA . ALA B 1 274 ? 13.859 25.109 27.781 1 96.5 274 ALA B CA 1
ATOM 4611 C C . ALA B 1 274 ? 14.406 26.344 27.062 1 96.5 274 ALA B C 1
ATOM 4613 O O . ALA B 1 274 ? 15.258 27.047 27.609 1 96.5 274 ALA B O 1
ATOM 4614 N N . LYS B 1 275 ? 13.914 26.609 25.953 1 94.12 275 LYS B N 1
ATOM 4615 C CA . LYS B 1 275 ? 14.422 27.703 25.141 1 94.12 275 LYS B CA 1
ATOM 4616 C C . LYS B 1 275 ? 13.625 28.984 25.375 1 94.12 275 LYS B C 1
ATOM 4618 O O . LYS B 1 275 ? 14.18 30.078 25.344 1 94.12 275 LYS B O 1
ATOM 4623 N N . HIS B 1 276 ? 12.383 28.844 25.703 1 95 276 HIS B N 1
ATOM 4624 C CA . HIS B 1 276 ? 11.531 30.031 25.672 1 95 276 HIS B CA 1
ATOM 4625 C C . HIS B 1 276 ? 10.883 30.281 27.031 1 95 276 HIS B C 1
ATOM 4627 O O . HIS B 1 276 ? 10.172 31.281 27.203 1 95 276 HIS B O 1
ATOM 4633 N N . GLY B 1 277 ? 11.016 29.406 27.922 1 93.69 277 GLY B N 1
ATOM 4634 C CA . GLY B 1 277 ? 10.594 29.656 29.297 1 93.69 277 GLY B CA 1
ATOM 4635 C C . GLY B 1 277 ? 9.164 29.219 29.562 1 93.69 277 GLY B C 1
ATOM 4636 O O . GLY B 1 277 ? 8.742 29.141 30.719 1 93.69 277 GLY B O 1
ATOM 4637 N N . GLN B 1 278 ? 8.398 29 28.516 1 93.88 278 GLN B N 1
ATOM 4638 C CA . GLN B 1 278 ? 7.023 28.531 28.656 1 93.88 278 GLN B CA 1
ATOM 4639 C C . GLN B 1 278 ? 6.754 27.328 27.75 1 93.88 278 GLN B C 1
ATOM 4641 O O . GLN B 1 278 ? 7.324 27.219 26.672 1 93.88 278 GLN B O 1
ATOM 4646 N N . PRO B 1 279 ? 5.871 26.453 28.234 1 94.12 279 PRO B N 1
ATOM 4647 C CA . PRO B 1 279 ? 5.574 25.281 27.422 1 94.12 279 PRO B CA 1
ATOM 4648 C C . PRO B 1 279 ? 4.602 25.578 26.281 1 94.12 279 PRO B C 1
ATOM 4650 O O . PRO B 1 279 ? 3.963 26.641 26.266 1 94.12 279 PRO B O 1
ATOM 4653 N N . LEU B 1 280 ? 4.625 24.672 25.328 1 95.5 280 LEU B N 1
ATOM 4654 C CA . LEU B 1 280 ? 3.572 24.703 24.312 1 95.5 280 LEU B CA 1
ATOM 4655 C C . LEU B 1 280 ? 2.25 24.219 24.891 1 95.5 280 LEU B C 1
ATOM 4657 O O . LEU B 1 280 ? 2.209 23.719 26.016 1 95.5 280 LEU B O 1
ATOM 4661 N N . GLN B 1 281 ? 1.247 24.469 24.094 1 91.44 281 GLN B N 1
ATOM 4662 C CA . GLN B 1 281 ? -0.054 23.938 24.5 1 91.44 281 GLN B CA 1
ATOM 4663 C C . GLN B 1 281 ? 0.025 22.453 24.781 1 91.44 281 GLN B C 1
ATOM 4665 O O . GLN B 1 281 ? 0.677 21.703 24.047 1 91.44 281 GLN B O 1
ATOM 4670 N N . ALA B 1 282 ? -0.673 22.031 25.828 1 89.25 282 ALA B N 1
ATOM 4671 C CA . ALA B 1 282 ? -0.646 20.625 26.219 1 89.25 282 ALA B CA 1
ATOM 4672 C C . ALA B 1 282 ? -1.754 19.844 25.531 1 89.25 282 ALA B C 1
ATOM 4674 O O . ALA B 1 282 ? -2.846 20.375 25.297 1 89.25 282 ALA B O 1
ATOM 4675 N N . PHE B 1 283 ? -1.486 18.641 25.188 1 92.81 283 PHE B N 1
ATOM 4676 C CA . PHE B 1 283 ? -2.443 17.641 24.734 1 92.81 283 PHE B CA 1
ATOM 4677 C C . PHE B 1 283 ? -2.543 16.5 25.734 1 92.81 283 PHE B C 1
ATOM 4679 O O . PHE B 1 283 ? -1.527 16.016 26.25 1 92.81 283 PHE B O 1
ATOM 4686 N N . GLN B 1 284 ? -3.795 16.094 26.094 1 89.75 284 GLN B N 1
ATOM 4687 C CA . GLN B 1 284 ? -3.951 15.055 27.109 1 89.75 284 GLN B CA 1
ATOM 4688 C C . GLN B 1 284 ? -5.047 14.062 26.719 1 89.75 284 GLN B C 1
ATOM 4690 O O . GLN B 1 284 ? -6.105 14.469 26.234 1 89.75 284 GLN B O 1
ATOM 4695 N N . LEU B 1 285 ? -4.645 12.844 26.859 1 89.75 285 LEU B N 1
ATOM 4696 C CA . LEU B 1 285 ? -5.664 11.82 26.672 1 89.75 285 LEU B CA 1
ATOM 4697 C C . LEU B 1 285 ? -6.59 11.75 27.875 1 89.75 285 LEU B C 1
ATOM 4699 O O . LEU B 1 285 ? -6.211 12.141 28.984 1 89.75 285 LEU B O 1
ATOM 4703 N N . ALA B 1 286 ? -7.832 11.328 27.641 1 70.5 286 ALA B N 1
ATOM 4704 C CA . ALA B 1 286 ? -8.781 11.18 28.734 1 70.5 286 ALA B CA 1
ATOM 4705 C C . ALA B 1 286 ? -8.305 10.133 29.734 1 70.5 286 ALA B C 1
ATOM 4707 O O . ALA B 1 286 ? -7.68 9.141 29.344 1 70.5 286 ALA B O 1
ATOM 4708 N N . GLU B 1 287 ? -8.117 10.492 31.031 1 60.69 287 GLU B N 1
ATOM 4709 C CA . GLU B 1 287 ? -7.676 9.617 32.125 1 60.69 287 GLU B CA 1
ATOM 4710 C C . GLU B 1 287 ? -8.477 8.312 32.125 1 60.69 287 GLU B C 1
ATOM 4712 O O . GLU B 1 287 ? -9.703 8.328 31.984 1 60.69 287 GLU B O 1
ATOM 4717 N N . GLN B 1 288 ? -7.887 7.262 31.766 1 50.53 288 GLN B N 1
ATOM 4718 C CA . GLN B 1 288 ? -8.523 5.969 32 1 50.53 288 GLN B CA 1
ATOM 4719 C C . GLN B 1 288 ? -9.133 5.906 33.406 1 50.53 288 GLN B C 1
ATOM 4721 O O . GLN B 1 288 ? -8.547 6.418 34.375 1 50.53 288 GLN B O 1
ATOM 4726 N N . ALA B 1 289 ? -10.445 5.77 33.688 1 40.81 289 ALA B N 1
ATOM 4727 C CA . ALA B 1 289 ? -11.008 5.43 34.969 1 40.81 289 ALA B CA 1
ATOM 4728 C C . ALA B 1 289 ? -10.195 4.332 35.656 1 40.81 289 ALA B C 1
ATOM 4730 O O . ALA B 1 289 ? -10.109 3.209 35.156 1 40.81 289 ALA B O 1
ATOM 4731 N N . ASP B 1 290 ? -8.977 4.469 36.219 1 37.75 290 ASP B N 1
ATOM 4732 C CA . ASP B 1 290 ? -8.43 3.438 37.062 1 37.75 290 ASP B CA 1
ATOM 4733 C C . ASP B 1 290 ? -9.531 2.717 37.844 1 37.75 290 ASP B C 1
ATOM 4735 O O . ASP B 1 290 ? -10.562 3.316 38.156 1 37.75 290 ASP B O 1
ATOM 4739 N N . SER B 1 291 ? -9.453 1.343 38 1 36.22 291 SER B N 1
ATOM 4740 C CA . SER B 1 291 ? -10.023 0.427 39 1 36.22 291 SER B CA 1
ATOM 4741 C C . SER B 1 291 ? -9.906 0.987 40.406 1 36.22 291 SER B C 1
ATOM 4743 O O . SER B 1 291 ? -8.82 0.981 41 1 36.22 291 SER B O 1
ATOM 4745 N N . GLN B 1 292 ? -10.344 2.037 40.844 1 33.5 292 GLN B N 1
ATOM 4746 C CA . GLN B 1 292 ? -10.617 2.23 42.25 1 33.5 292 GLN B CA 1
ATOM 4747 C C . GLN B 1 292 ? -11.219 0.971 42.875 1 33.5 292 GLN B C 1
ATOM 4749 O O . GLN B 1 292 ? -11.273 0.844 44.094 1 33.5 292 GLN B O 1
ATOM 4754 N N . ASN B 1 293 ? -11.836 0.11 42.188 1 33.34 293 ASN B N 1
ATOM 4755 C CA . ASN B 1 293 ? -12.438 -0.993 42.906 1 33.34 293 ASN B CA 1
ATOM 4756 C C . ASN B 1 293 ? -11.391 -2.002 43.375 1 33.34 293 ASN B C 1
ATOM 4758 O O . ASN B 1 293 ? -11.719 -3.012 44 1 33.34 293 ASN B O 1
ATOM 4762 N N . GLN B 1 294 ? -10.148 -2.057 42.875 1 32.56 294 GLN B N 1
ATOM 4763 C CA . GLN B 1 294 ? -9.328 -3.092 43.5 1 32.56 294 GLN B CA 1
ATOM 4764 C C . GLN B 1 294 ? -8.891 -2.676 44.906 1 32.56 294 GLN B C 1
ATOM 4766 O O . GLN B 1 294 ? -8.234 -3.443 45.625 1 32.56 294 GLN B O 1
ATOM 4771 N N . GLN B 1 295 ? -9.008 -1.449 45.344 1 30.03 295 GLN B N 1
ATOM 4772 C CA . GLN B 1 295 ? -8.625 -1.283 46.75 1 30.03 295 GLN B CA 1
ATOM 4773 C C . GLN B 1 295 ? -9.656 -1.903 47.688 1 30.03 295 GLN B C 1
ATOM 4775 O O . GLN B 1 295 ? -9.438 -1.981 48.875 1 30.03 295 GLN B O 1
ATOM 4780 N N . LEU B 1 296 ? -10.953 -2.135 47.25 1 33.59 296 LEU B N 1
ATOM 4781 C CA . LEU B 1 296 ? -11.859 -2.633 48.281 1 33.59 296 LEU B CA 1
ATOM 4782 C C . LEU B 1 296 ? -11.633 -4.117 48.531 1 33.59 296 LEU B C 1
ATOM 4784 O O . LEU B 1 296 ? -12.117 -4.664 49.531 1 33.59 296 LEU B O 1
ATOM 4788 N N . GLY B 1 297 ? -11.109 -4.844 47.531 1 28.92 297 GLY B N 1
ATOM 4789 C CA . GLY B 1 297 ? -11.172 -6.27 47.781 1 28.92 297 GLY B CA 1
ATOM 4790 C C . GLY B 1 297 ? -10.141 -6.723 48.812 1 28.92 297 GLY B C 1
ATOM 4791 O O . GLY B 1 297 ? -10.148 -7.883 49.25 1 28.92 297 GLY B O 1
ATOM 4792 N N . LEU B 1 298 ? -8.969 -6.043 48.906 1 29.14 298 LEU B N 1
ATOM 4793 C CA . LEU B 1 298 ? -8.133 -6.758 49.875 1 29.14 298 LEU B CA 1
ATOM 4794 C C . LEU B 1 298 ? -8.578 -6.469 51.281 1 29.14 298 LEU B C 1
ATOM 4796 O O . LEU B 1 298 ? -7.934 -6.895 52.25 1 29.14 298 LEU B O 1
ATOM 4800 N N . ALA B 1 299 ? -9.547 -5.508 51.438 1 29.11 299 ALA B N 1
ATOM 4801 C CA . ALA B 1 299 ? -9.898 -5.371 52.844 1 29.11 299 ALA B CA 1
ATOM 4802 C C . ALA B 1 299 ? -10.734 -6.555 53.312 1 29.11 299 ALA B C 1
ATOM 4804 O O . ALA B 1 299 ? -11 -6.691 54.531 1 29.11 299 ALA B O 1
ATOM 4805 N N . LEU B 1 300 ? -11.258 -7.41 52.438 1 21.88 300 LEU B N 1
ATOM 4806 C CA . LEU B 1 300 ? -11.82 -8.555 53.156 1 21.88 300 LEU B CA 1
ATOM 4807 C C . LEU B 1 300 ? -10.742 -9.594 53.438 1 21.88 300 LEU B C 1
ATOM 4809 O O . LEU B 1 300 ? -9.852 -9.812 52.625 1 21.88 300 LEU B O 1
#

Organism: NCBI:txid38313

Foldseek 3Di:
DPPPPPFFDAAEEAADQDDPLCCQWFQDPPDDRLLSLLSSQVFGQEYEDEVQQDPQDALVVLVSNLVSHDQRHAYEYEHHCCCCPVCVLPPCVVVVVVSCVSNVVCQSRHPEYEREHDQVDFLVCVVSVLVSLVPDDLSHAYEYEYQHQVLQPPDPSVVVNLVSLLVSQHEYAWEDCVALVVDPPPDPLSVQCVVPDHDGDTDLDGSHQEHEYEYEHHPDLVSRCVVCVVVLVSVLVSVVVVGHYYYYFHYSSRSCRSVSSQVSQVVSQVSNCVVPVGGHDHGDIDPRPPPPVVVPPVVD/DPPPPPFFDAAEEAADQDDPLCCQWFQDPPDDRLLSLLSSQVFGQEYEDEVQQDPQDALVVLVSNLVSHDQRHAYEYEHHCCCCPVCVLPPCVVVVVVSCVSNVVCQSRHPEYEREHDQVCFLVCVVSVLVSLVPDDLSHAYEYEYQHQVLQPPDPSVVVNLVSLLVSQHEYAWEDCVALVVDPPPDPLSVQCVVPDHDGDTDLDGSHLEHEYEYEHHPDLVSRCVVCVVVLVSVLVSVVVVGHYYYYFHYSSRSCRSVSSQVSQVVSQVSNCVVPVGGHDHGDIDPRPPPPVVVPPVVD